Protein AF-A0A959LI16-F1 (afdb_monomer_lite)

Structure (mmCIF, N/CA/C/O backbone):
data_AF-A0A959LI16-F1
#
_entry.id   AF-A0A959LI16-F1
#
loop_
_atom_site.group_PDB
_atom_site.id
_atom_site.type_symbol
_atom_site.label_atom_id
_atom_site.label_alt_id
_atom_site.label_comp_id
_atom_site.label_asym_id
_atom_site.label_entity_id
_atom_site.label_seq_id
_atom_site.pdbx_PDB_ins_code
_atom_site.Cartn_x
_atom_site.Cartn_y
_atom_site.Cartn_z
_atom_site.occupancy
_atom_site.B_iso_or_equiv
_atom_site.auth_seq_id
_atom_site.auth_comp_id
_atom_site.auth_asym_id
_atom_site.auth_atom_id
_atom_site.pdbx_PDB_model_num
ATOM 1 N N . MET A 1 1 ? -19.131 -64.672 20.051 1.00 53.25 1 MET A N 1
ATOM 2 C CA . MET A 1 1 ? -19.787 -63.416 20.500 1.00 53.25 1 MET A CA 1
ATOM 3 C C . MET A 1 1 ? -18.942 -62.513 21.418 1.00 53.25 1 MET A C 1
ATOM 5 O O . MET A 1 1 ? -19.407 -61.427 21.737 1.00 53.25 1 MET A O 1
ATOM 9 N N . LYS A 1 2 ? -17.710 -62.881 21.825 1.00 48.09 2 LYS A N 1
ATOM 10 C CA . LYS A 1 2 ? -16.848 -62.007 22.655 1.00 48.09 2 LYS A CA 1
ATOM 11 C C . LYS A 1 2 ? -15.986 -61.019 21.839 1.00 48.09 2 LYS A C 1
ATOM 13 O O . LYS A 1 2 ? -15.762 -59.912 22.301 1.00 48.09 2 LYS A O 1
ATOM 18 N N . GLY A 1 3 ? -15.605 -61.363 20.602 1.00 49.06 3 GLY A N 1
ATOM 19 C CA . GLY A 1 3 ? -14.819 -60.479 19.719 1.00 49.06 3 GLY A CA 1
ATOM 20 C C . GLY A 1 3 ? -15.599 -59.299 19.117 1.00 49.06 3 GLY A C 1
ATOM 21 O O . GLY A 1 3 ? -15.061 -58.205 19.007 1.00 49.06 3 GLY A O 1
ATOM 22 N N . LEU A 1 4 ? -16.892 -59.479 18.815 1.00 47.00 4 LEU A N 1
ATOM 23 C CA . LEU A 1 4 ? -17.722 -58.427 18.203 1.00 47.00 4 LEU A CA 1
ATOM 24 C C . LEU A 1 4 ? -18.018 -57.266 19.171 1.00 47.00 4 LEU A C 1
ATOM 26 O O . LEU A 1 4 ? -18.123 -56.118 18.755 1.00 47.00 4 LEU A O 1
ATOM 30 N N . ARG A 1 5 ? -18.094 -57.553 20.479 1.00 55.00 5 ARG A N 1
ATOM 31 C CA . ARG A 1 5 ? -18.280 -56.531 21.522 1.00 55.00 5 ARG A CA 1
ATOM 32 C C . ARG A 1 5 ? -17.013 -55.718 21.785 1.00 55.00 5 ARG A C 1
ATOM 34 O O . ARG A 1 5 ? -17.126 -54.549 22.124 1.00 55.00 5 ARG A O 1
ATOM 41 N N . PHE A 1 6 ? -15.834 -56.311 21.591 1.00 58.00 6 PHE A N 1
ATOM 42 C CA . PHE A 1 6 ? -14.562 -55.602 21.738 1.00 58.00 6 PHE A CA 1
ATOM 43 C C . PHE A 1 6 ? -14.308 -54.658 20.555 1.00 58.00 6 PHE A C 1
ATOM 45 O O . PHE A 1 6 ? -13.882 -53.527 20.754 1.00 58.00 6 PHE A O 1
ATOM 52 N N . PHE A 1 7 ? -14.664 -55.084 19.338 1.00 56.00 7 PHE A N 1
ATOM 53 C CA . PHE A 1 7 ? -14.539 -54.248 18.142 1.00 56.00 7 PHE A CA 1
ATOM 54 C C . PHE A 1 7 ? -15.484 -53.038 18.171 1.00 56.00 7 PHE A C 1
ATOM 56 O O . PHE A 1 7 ? -15.044 -51.932 17.884 1.00 56.00 7 PHE A O 1
ATOM 63 N N . LEU A 1 8 ? -16.738 -53.220 18.612 1.00 54.75 8 LEU A N 1
ATOM 64 C CA . LEU A 1 8 ? -17.700 -52.118 18.769 1.00 54.75 8 LEU A CA 1
ATOM 65 C C . LEU A 1 8 ? -17.274 -51.096 19.835 1.00 54.75 8 LEU A C 1
ATOM 67 O O . LEU A 1 8 ? -17.493 -49.901 19.654 1.00 54.75 8 LEU A O 1
ATOM 71 N N . PHE A 1 9 ? -16.635 -51.543 20.922 1.00 58.12 9 PHE A N 1
ATOM 72 C CA . PHE A 1 9 ? -16.107 -50.642 21.951 1.00 58.12 9 PHE A CA 1
ATOM 73 C C . PHE A 1 9 ? -14.862 -49.882 21.478 1.00 58.12 9 PHE A C 1
ATOM 75 O O . PHE A 1 9 ? -14.724 -48.700 21.780 1.00 58.12 9 PHE A O 1
ATOM 82 N N . LEU A 1 10 ? -13.987 -50.523 20.695 1.00 53.38 10 LEU A N 1
ATOM 83 C CA . LEU A 1 10 ? -12.793 -49.877 20.145 1.00 53.38 10 LEU A CA 1
ATOM 84 C C . LEU A 1 10 ? -13.159 -48.829 19.079 1.00 53.38 10 LEU A C 1
ATOM 86 O O . LEU A 1 10 ? -12.572 -47.753 19.057 1.00 53.38 10 LEU A O 1
ATOM 90 N N . THR A 1 11 ? -14.174 -49.089 18.245 1.00 56.03 11 THR A N 1
ATOM 91 C CA . THR A 1 11 ? -14.668 -48.107 17.263 1.00 56.03 11 THR A CA 1
ATOM 92 C C . THR A 1 11 ? -15.385 -46.923 17.915 1.00 56.03 11 THR A C 1
ATOM 94 O O . THR A 1 11 ? -15.275 -45.807 17.417 1.00 56.03 11 THR A O 1
ATOM 97 N N . LEU A 1 12 ? -16.072 -47.128 19.048 1.00 49.91 12 LEU A N 1
ATOM 98 C CA . LEU A 1 12 ? -16.721 -46.040 19.793 1.00 49.91 12 LEU A CA 1
ATOM 99 C C . LEU A 1 12 ? -15.701 -45.168 20.555 1.00 49.91 12 LEU A C 1
ATOM 101 O O . LEU A 1 12 ? -15.903 -43.966 20.688 1.00 49.91 12 LEU A O 1
ATOM 105 N N . LEU A 1 13 ? -14.586 -45.756 21.013 1.00 45.47 13 LEU A N 1
ATOM 106 C CA . LEU A 1 13 ? -13.501 -45.035 21.692 1.00 45.47 13 LEU A CA 1
ATOM 107 C C . LEU A 1 13 ? -12.666 -44.182 20.718 1.00 45.47 13 LEU A C 1
ATOM 109 O O . LEU A 1 13 ? -12.216 -43.102 21.081 1.00 45.47 13 LEU A O 1
ATOM 113 N N . VAL A 1 14 ? -12.499 -44.633 19.469 1.00 48.31 14 VAL A N 1
ATOM 114 C CA . VAL A 1 14 ? -11.806 -43.868 18.412 1.00 48.31 14 VAL A CA 1
ATOM 115 C C . VAL A 1 14 ? -12.655 -42.689 17.911 1.00 48.31 14 VAL A C 1
ATOM 117 O O . VAL A 1 14 ? -12.101 -41.657 17.551 1.00 48.31 14 VAL A O 1
ATOM 120 N N . LEU A 1 15 ? -13.989 -42.783 17.971 1.00 43.59 15 LEU A N 1
ATOM 121 C CA . LEU A 1 15 ? -14.900 -41.667 17.666 1.00 43.59 15 LEU A CA 1
ATOM 122 C C . LEU A 1 15 ? -14.939 -40.579 18.756 1.00 43.59 15 LEU A C 1
ATOM 124 O O . LEU A 1 15 ? -15.300 -39.449 18.454 1.00 43.59 15 LEU A O 1
ATOM 128 N N . LEU A 1 16 ? -14.537 -40.889 19.995 1.00 41.06 16 LEU A N 1
ATOM 129 C CA . LEU A 1 16 ? -14.446 -39.917 21.097 1.00 41.06 16 LEU A CA 1
ATOM 130 C C . LEU A 1 16 ? -13.070 -39.238 21.215 1.00 41.06 16 LEU A C 1
ATOM 132 O O . LEU A 1 16 ? -12.928 -38.311 22.001 1.00 41.06 16 LEU A O 1
ATOM 136 N N . LEU A 1 17 ? -12.066 -39.681 20.448 1.00 34.69 17 LEU A N 1
ATOM 137 C CA . LEU A 1 17 ? -10.714 -39.097 20.440 1.00 34.69 17 LEU A CA 1
ATOM 138 C C . LEU A 1 17 ? -10.437 -38.204 19.224 1.00 34.69 17 LEU A C 1
ATOM 140 O O . LEU A 1 17 ? -9.348 -37.648 19.114 1.00 34.69 17 LEU A O 1
ATOM 144 N N . VAL A 1 18 ? -11.419 -38.016 18.339 1.00 36.22 18 VAL A N 1
ATOM 145 C CA . VAL A 1 18 ? -11.403 -36.911 17.376 1.00 36.22 18 VAL A CA 1
ATOM 146 C C . VAL A 1 18 ? -12.108 -35.725 18.028 1.00 36.22 18 VAL A C 1
ATOM 148 O O . VAL A 1 18 ? -13.184 -35.302 17.614 1.00 36.22 18 VAL A O 1
ATOM 151 N N . GLU A 1 19 ? -11.476 -35.159 19.056 1.00 35.38 19 GLU A N 1
ATOM 152 C CA . GLU A 1 19 ? -11.528 -33.708 19.201 1.00 35.38 19 GLU A CA 1
ATOM 153 C C . GLU A 1 19 ? -10.780 -33.176 17.980 1.00 35.38 19 GLU A C 1
ATOM 155 O O . GLU A 1 19 ? -9.559 -33.022 17.973 1.00 35.38 19 GLU A O 1
ATOM 160 N N . GLY A 1 20 ? -11.519 -33.001 16.880 1.00 30.52 20 GLY A N 1
ATOM 161 C CA . GLY A 1 20 ? -11.066 -32.121 15.823 1.00 30.52 20 GLY A CA 1
ATOM 162 C C . GLY A 1 20 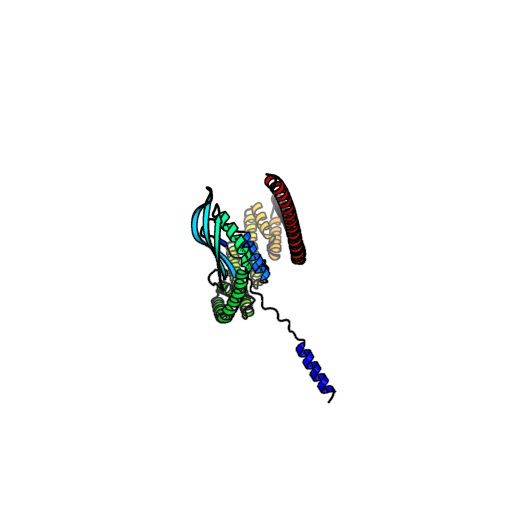? -10.691 -30.829 16.521 1.00 30.52 20 GLY A C 1
ATOM 163 O O . GLY A 1 20 ? -11.509 -30.285 17.261 1.00 30.52 20 GLY A O 1
ATOM 164 N N . SER A 1 21 ? -9.443 -30.399 16.355 1.00 26.27 21 SER A N 1
ATOM 165 C CA . SER A 1 21 ? -9.025 -29.059 16.722 1.00 26.27 21 SER A CA 1
ATOM 166 C C . SER A 1 21 ? -10.054 -28.115 16.117 1.00 26.27 21 SER A C 1
ATOM 168 O O . SER A 1 21 ? -10.040 -27.876 14.908 1.00 26.27 21 SER A O 1
ATOM 170 N N . SER A 1 22 ? -11.002 -27.649 16.932 1.00 28.38 22 SER A N 1
ATOM 171 C CA . SER A 1 22 ? -11.831 -26.518 16.584 1.00 28.38 22 SER A CA 1
ATOM 172 C C . SER A 1 22 ? -10.835 -25.385 16.484 1.00 28.38 22 SER A C 1
ATOM 174 O O . SER A 1 22 ? -10.380 -24.852 17.494 1.00 28.38 22 SER A O 1
ATOM 176 N N . GLN A 1 23 ? -10.391 -25.122 15.261 1.00 28.69 23 GLN A N 1
ATOM 177 C CA . GLN A 1 23 ? -9.730 -23.888 14.917 1.00 28.69 23 GLN A CA 1
ATOM 178 C C . GLN A 1 23 ? -10.662 -22.804 15.445 1.00 28.69 23 GLN A C 1
ATOM 180 O O . GLN A 1 23 ? -11.796 -22.695 14.973 1.00 28.69 23 GLN A O 1
ATOM 185 N N . GLU A 1 24 ? -10.252 -22.125 16.520 1.00 35.59 24 GLU A N 1
ATOM 186 C CA . GLU A 1 24 ? -11.042 -21.018 17.033 1.00 35.59 24 GLU A CA 1
ATOM 187 C C . GLU A 1 24 ? -11.276 -20.078 15.844 1.00 35.59 24 GLU A C 1
ATOM 189 O O . GLU A 1 24 ? -10.306 -19.729 15.157 1.00 35.59 24 GLU A O 1
ATOM 194 N N . PRO A 1 25 ? -12.539 -19.739 15.522 1.00 40.72 25 PRO A N 1
ATOM 195 C CA . PRO A 1 25 ? -12.820 -18.806 14.443 1.00 40.72 25 PRO A CA 1
ATOM 196 C C . PRO A 1 25 ? -12.016 -17.533 14.698 1.00 40.72 25 PRO A C 1
ATOM 198 O O . PRO A 1 25 ? -11.882 -17.112 15.851 1.00 40.72 25 PRO A O 1
ATOM 201 N N . GLY A 1 26 ? -11.444 -16.957 13.636 1.00 57.97 26 GLY A N 1
ATOM 202 C CA . GLY A 1 26 ? -10.524 -15.826 13.743 1.00 57.97 26 GLY A CA 1
ATOM 203 C C . GLY A 1 26 ? -11.073 -14.769 14.699 1.00 57.97 26 GLY A C 1
ATOM 204 O O . GLY A 1 26 ? -12.171 -14.264 14.523 1.00 57.97 26 GLY A O 1
ATOM 205 N N . GLN A 1 27 ? -10.373 -14.472 15.787 1.00 69.06 27 GLN A N 1
ATOM 206 C CA . GLN A 1 27 ? -10.960 -13.634 16.828 1.00 69.06 27 GLN A CA 1
ATOM 207 C C . GLN A 1 27 ? -11.247 -12.222 16.283 1.00 69.06 27 GLN A C 1
ATOM 209 O O . GLN A 1 27 ? -10.365 -11.596 15.700 1.00 69.06 27 GLN A O 1
ATOM 214 N N . ILE A 1 28 ? -12.457 -11.686 16.499 1.00 81.44 28 ILE A N 1
ATOM 215 C CA . ILE A 1 28 ? -12.769 -10.289 16.148 1.00 81.44 28 ILE A CA 1
ATOM 216 C C . ILE A 1 28 ? -11.848 -9.359 16.954 1.00 81.44 28 ILE A C 1
ATOM 218 O O . ILE A 1 28 ? -11.905 -9.309 18.195 1.00 81.44 28 ILE A O 1
ATOM 222 N N . ILE A 1 29 ? -11.005 -8.621 16.229 1.00 80.50 29 ILE A N 1
ATOM 223 C CA . ILE A 1 29 ? -10.025 -7.684 16.782 1.00 80.50 29 ILE A CA 1
ATOM 224 C C . ILE A 1 29 ? -10.663 -6.298 16.884 1.00 80.50 29 ILE A C 1
ATOM 226 O O . ILE A 1 29 ? -11.108 -5.728 15.888 1.00 80.50 29 ILE A O 1
ATOM 230 N N . ILE A 1 30 ? -10.660 -5.742 18.094 1.00 85.25 30 ILE A N 1
ATOM 231 C CA . ILE A 1 30 ? -11.128 -4.386 18.390 1.00 85.25 30 ILE A CA 1
ATOM 232 C C . ILE A 1 30 ? -9.935 -3.601 18.934 1.00 85.25 30 ILE A C 1
ATOM 234 O O . ILE A 1 30 ? -9.287 -4.041 19.882 1.00 85.25 30 ILE A O 1
ATOM 238 N N . GLY A 1 31 ? -9.630 -2.458 18.330 1.00 85.19 31 GLY A N 1
ATOM 239 C CA . GLY A 1 31 ? -8.522 -1.596 18.730 1.00 85.19 31 GLY A CA 1
ATOM 240 C C . GLY A 1 31 ? -8.931 -0.322 19.444 1.00 85.19 31 GLY A C 1
ATOM 241 O O . GLY A 1 31 ? -10.105 -0.053 19.687 1.00 85.19 31 GLY A O 1
ATOM 242 N N . GLN A 1 32 ? -7.928 0.500 19.744 1.00 85.06 32 GLN A N 1
ATOM 243 C CA . GLN A 1 32 ? -8.132 1.835 20.303 1.00 85.06 32 GLN A CA 1
ATOM 244 C C . GLN A 1 32 ? -8.421 2.832 19.192 1.00 85.06 32 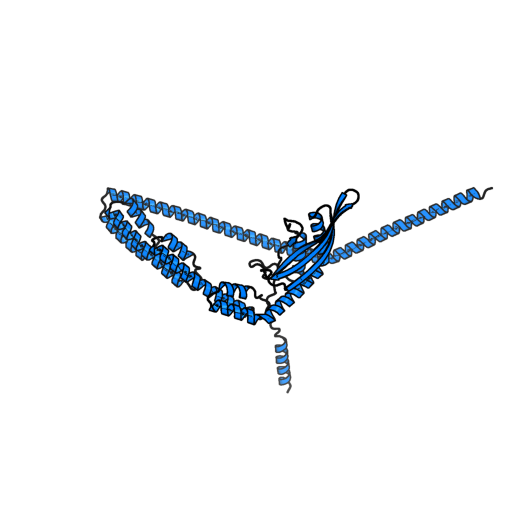GLN A C 1
ATOM 246 O O . GLN A 1 32 ? -7.604 3.009 18.291 1.00 85.06 32 GLN A O 1
ATOM 251 N N . GLY A 1 33 ? -9.565 3.496 19.289 1.00 81.88 33 GLY A N 1
ATOM 252 C CA . GLY A 1 33 ? -9.889 4.664 18.488 1.00 81.88 33 GLY A CA 1
ATOM 253 C C . GLY A 1 33 ? -9.419 5.965 19.145 1.00 81.88 33 GLY A C 1
ATOM 254 O O . GLY A 1 33 ? -8.735 5.951 20.177 1.00 81.88 33 GLY A O 1
ATOM 255 N N . PRO A 1 34 ? -9.779 7.108 18.546 1.00 82.69 34 PRO A N 1
ATOM 256 C CA . PRO A 1 34 ? -9.484 8.419 19.102 1.00 82.69 34 PRO A CA 1
ATOM 257 C C . PRO A 1 34 ? -10.207 8.662 20.437 1.00 82.69 34 PRO A C 1
ATOM 259 O O . PRO A 1 34 ? -11.291 8.131 20.703 1.00 82.69 34 PRO A O 1
ATOM 262 N N . VAL A 1 35 ? -9.585 9.507 21.263 1.00 85.38 35 VAL A N 1
ATOM 263 C CA . VAL A 1 35 ? -10.185 10.091 22.467 1.00 85.38 35 VAL A CA 1
ATOM 264 C C . VAL A 1 35 ? -10.502 11.549 22.160 1.00 85.38 35 VAL A C 1
ATOM 266 O O . VAL A 1 35 ? -9.601 12.334 21.863 1.00 85.38 35 VAL A O 1
ATOM 269 N N . THR A 1 36 ? -11.779 11.904 22.230 1.00 86.81 36 THR A N 1
ATOM 270 C CA . THR A 1 36 ? -12.288 13.247 21.954 1.00 86.81 36 THR A CA 1
ATOM 271 C C . THR A 1 36 ? -12.804 13.869 23.242 1.00 86.81 36 THR A C 1
ATOM 273 O O . THR A 1 36 ? -13.604 13.260 23.952 1.00 86.81 36 THR A O 1
ATOM 276 N N . VAL A 1 37 ? -12.373 15.093 23.536 1.00 87.44 37 VAL A N 1
ATOM 277 C CA . VAL A 1 37 ? -12.863 15.889 24.667 1.00 87.44 37 VAL A CA 1
ATOM 278 C C . VAL A 1 37 ? -13.586 17.114 24.124 1.00 87.44 37 VAL A C 1
ATOM 280 O O . VAL A 1 37 ? -12.984 17.905 23.413 1.00 87.44 37 VAL A O 1
ATOM 283 N N . THR A 1 38 ? -14.870 17.297 24.442 1.00 85.62 38 THR A N 1
ATOM 284 C CA . THR A 1 38 ? -15.683 18.358 23.806 1.00 85.62 38 THR A CA 1
ATOM 285 C C . THR A 1 38 ? -15.365 19.767 24.299 1.00 85.62 38 THR A C 1
ATOM 287 O O . THR A 1 38 ? -15.723 20.741 23.650 1.00 85.62 38 THR A O 1
ATOM 290 N N . PHE A 1 39 ? -14.732 19.883 25.464 1.00 80.38 39 PHE A N 1
ATOM 291 C CA . PHE A 1 39 ? -14.556 21.146 26.182 1.00 80.38 39 PHE A CA 1
ATOM 292 C C . PHE A 1 39 ? -13.125 21.674 26.207 1.00 80.38 39 PHE A C 1
ATOM 294 O O . PHE A 1 39 ? -12.816 22.629 26.935 1.00 80.38 39 PHE A O 1
ATOM 301 N N . LEU A 1 40 ? -12.257 21.033 25.427 1.00 80.06 40 LEU A N 1
ATOM 302 C CA . LEU A 1 40 ? -10.878 21.414 25.179 1.00 80.06 40 LEU A CA 1
ATOM 303 C C . LEU A 1 40 ? -10.643 21.350 23.673 1.00 80.06 40 LEU A C 1
ATOM 305 O O . LEU A 1 40 ? -10.850 20.304 23.068 1.00 80.06 40 LEU A O 1
ATOM 309 N N . GLU A 1 41 ? -10.242 22.481 23.091 1.00 67.06 41 GLU A N 1
ATOM 310 C CA . GLU A 1 41 ? -10.024 22.615 21.644 1.00 67.06 41 GLU A CA 1
ATOM 311 C C . GLU A 1 41 ? -8.900 21.687 21.161 1.00 67.06 41 GLU A C 1
ATOM 313 O O . GLU A 1 41 ? -9.051 21.004 20.150 1.00 67.06 41 GLU A O 1
ATOM 318 N N . ASP A 1 42 ? -7.833 21.565 21.953 1.00 64.75 42 ASP A N 1
ATOM 319 C CA . ASP A 1 42 ? -6.800 20.550 21.773 1.00 64.75 42 ASP A CA 1
ATOM 320 C C . ASP A 1 42 ? -7.146 19.336 22.632 1.00 64.75 42 ASP A C 1
ATOM 322 O O . ASP A 1 42 ? -6.912 19.358 23.841 1.00 64.75 42 ASP A O 1
ATOM 326 N N . SER A 1 43 ? -7.713 18.284 22.030 1.00 62.22 43 SER A N 1
ATOM 327 C CA . SER A 1 43 ? -7.996 17.017 22.722 1.00 62.22 43 SER A CA 1
ATOM 328 C C . SER A 1 43 ? -6.668 16.370 23.136 1.00 62.22 43 SER A C 1
ATOM 330 O O . SER A 1 43 ? -5.993 15.779 22.285 1.00 62.22 43 SER A O 1
ATOM 332 N N . PRO A 1 44 ? -6.232 16.491 24.406 1.00 64.56 44 PRO A N 1
ATOM 333 C CA . PRO A 1 44 ? -4.938 15.957 24.785 1.00 64.56 44 PRO A CA 1
ATOM 334 C C . PRO A 1 44 ? -5.020 14.432 24.722 1.00 64.56 44 PRO A C 1
ATOM 336 O O . PRO A 1 44 ? -6.018 13.852 25.157 1.00 64.56 44 PRO A O 1
ATOM 339 N N . ASP A 1 45 ? -3.973 13.756 24.235 1.00 58.84 45 ASP A N 1
ATOM 340 C CA . ASP A 1 45 ? -3.862 12.323 24.516 1.00 58.84 45 ASP A CA 1
ATOM 341 C C . ASP A 1 45 ? -3.854 12.172 26.042 1.00 58.84 45 ASP A C 1
ATOM 343 O O . ASP A 1 45 ? -3.122 12.872 26.751 1.00 58.84 45 ASP A O 1
ATOM 347 N N . ILE A 1 46 ? -4.709 11.294 26.561 1.00 74.38 46 ILE A N 1
ATOM 348 C CA . ILE A 1 46 ? -4.803 11.011 27.988 1.00 74.38 46 ILE A CA 1
ATOM 349 C C . ILE A 1 46 ? -4.215 9.611 28.187 1.00 74.38 46 ILE A C 1
ATOM 351 O O . ILE A 1 46 ? -4.966 8.628 28.160 1.00 74.38 46 ILE A O 1
ATOM 355 N N . PRO A 1 47 ? -2.892 9.483 28.454 1.00 80.38 47 PRO A N 1
ATOM 356 C CA . PRO A 1 47 ? -2.227 8.194 28.644 1.00 80.38 47 PRO A CA 1
ATOM 357 C C . PRO A 1 47 ? -2.934 7.281 29.646 1.00 80.38 47 PRO A C 1
ATOM 359 O O . PRO A 1 47 ? -2.897 6.059 29.515 1.00 80.38 47 PRO A O 1
ATOM 362 N N . ALA A 1 48 ? -3.605 7.862 30.644 1.00 81.62 48 ALA A N 1
ATOM 363 C CA . ALA A 1 48 ? -4.387 7.124 31.626 1.00 81.62 48 ALA A CA 1
ATOM 364 C C . ALA A 1 48 ? -5.606 6.409 31.009 1.00 81.62 48 ALA A C 1
ATOM 366 O O . ALA A 1 48 ? -5.833 5.244 31.333 1.00 81.62 48 ALA A O 1
ATOM 367 N N . ILE A 1 49 ? -6.344 7.056 30.098 1.00 82.69 49 ILE A N 1
ATOM 368 C CA . ILE A 1 49 ? -7.473 6.445 29.374 1.00 82.69 49 ILE A CA 1
ATOM 369 C C . ILE A 1 49 ? -6.955 5.402 28.389 1.00 82.69 49 ILE A C 1
ATOM 371 O O . ILE A 1 49 ? -7.475 4.289 28.346 1.00 82.69 49 ILE A O 1
ATOM 375 N N . ARG A 1 50 ? -5.865 5.705 27.677 1.00 82.25 50 ARG A N 1
ATOM 376 C CA . ARG A 1 50 ? -5.204 4.735 26.798 1.00 82.25 50 ARG A CA 1
ATOM 377 C C . ARG A 1 50 ? -4.794 3.477 27.564 1.00 82.25 50 ARG A C 1
ATOM 379 O O . ARG A 1 50 ? -5.116 2.367 27.157 1.00 82.25 50 ARG A O 1
ATOM 386 N N . THR A 1 51 ? -4.158 3.647 28.720 1.00 84.56 51 THR A N 1
ATOM 387 C CA . THR A 1 51 ? -3.738 2.541 29.593 1.00 84.56 51 THR A CA 1
ATOM 388 C C . THR A 1 51 ? -4.931 1.753 30.134 1.00 84.56 51 THR A C 1
ATOM 390 O O . THR A 1 51 ? -4.863 0.526 30.219 1.00 84.56 51 THR A O 1
ATOM 393 N N . LEU A 1 52 ? -6.021 2.431 30.503 1.00 85.69 52 LEU A N 1
ATOM 394 C CA . LEU A 1 52 ? -7.264 1.790 30.931 1.00 85.69 52 LEU A CA 1
ATOM 395 C C . LEU A 1 52 ? -7.833 0.896 29.826 1.00 85.69 52 LEU A C 1
ATOM 397 O O . LEU A 1 52 ? -8.077 -0.285 30.071 1.00 85.69 52 LEU A O 1
ATOM 401 N N . LEU A 1 53 ? -7.979 1.442 28.616 1.00 85.00 53 LEU A N 1
ATOM 402 C CA . LEU A 1 53 ? -8.463 0.705 27.453 1.00 85.00 53 LEU A CA 1
ATOM 403 C C . LEU A 1 53 ? -7.545 -0.475 27.134 1.00 85.00 53 LEU A C 1
ATOM 405 O O . LEU A 1 53 ? -8.032 -1.586 26.964 1.00 85.00 53 LEU A O 1
ATOM 409 N N . SER A 1 54 ? -6.221 -0.274 27.129 1.00 84.69 54 SER A N 1
ATOM 410 C CA . SER A 1 54 ? -5.241 -1.353 26.937 1.00 84.69 54 SER A CA 1
ATOM 411 C C . SER A 1 54 ? -5.464 -2.491 27.928 1.00 84.69 54 SER A C 1
ATOM 413 O O . SER A 1 54 ? -5.553 -3.641 27.521 1.00 84.69 54 SER A O 1
ATOM 415 N N . ARG A 1 55 ? -5.631 -2.185 29.220 1.00 83.62 55 ARG A N 1
ATOM 416 C CA . ARG A 1 55 ? -5.877 -3.207 30.249 1.00 83.62 55 ARG A CA 1
ATOM 417 C C . ARG A 1 55 ? -7.202 -3.943 30.034 1.00 83.62 55 ARG A C 1
ATOM 419 O O . ARG A 1 55 ? -7.215 -5.166 30.150 1.00 83.62 55 ARG A O 1
ATOM 426 N N . ALA A 1 56 ? -8.286 -3.229 29.727 1.00 84.50 56 ALA A N 1
ATOM 427 C CA . ALA A 1 56 ? -9.598 -3.834 29.476 1.00 84.50 56 ALA A CA 1
ATOM 428 C C . ALA A 1 56 ? -9.577 -4.750 28.235 1.00 84.50 56 ALA A C 1
ATOM 430 O O . ALA A 1 56 ? -10.088 -5.869 28.267 1.00 84.50 56 ALA A O 1
ATOM 431 N N . MET A 1 57 ? -8.909 -4.322 27.163 1.00 82.31 57 MET A N 1
ATOM 432 C CA . MET A 1 57 ? -8.735 -5.123 25.947 1.00 82.31 57 MET A CA 1
ATOM 433 C C . MET A 1 57 ? -7.843 -6.351 26.181 1.00 82.31 57 MET A C 1
ATOM 435 O O . MET A 1 57 ? -8.219 -7.456 25.804 1.00 82.31 57 MET A O 1
ATOM 439 N N . THR A 1 58 ? -6.712 -6.214 26.886 1.00 82.81 58 THR A N 1
ATOM 440 C CA . THR A 1 58 ? -5.854 -7.366 27.222 1.00 82.81 58 THR A CA 1
ATOM 441 C C . THR A 1 58 ? -6.605 -8.405 28.057 1.00 82.81 58 THR A C 1
ATOM 443 O O . THR A 1 58 ? -6.484 -9.601 27.811 1.00 82.81 58 THR A O 1
ATOM 446 N N . ARG A 1 59 ? -7.439 -7.974 29.013 1.00 82.81 59 ARG A N 1
ATOM 447 C CA . ARG A 1 59 ? -8.261 -8.885 29.835 1.00 82.81 59 ARG A CA 1
ATOM 448 C C . ARG A 1 59 ? -9.383 -9.571 29.065 1.00 82.81 59 ARG A C 1
ATOM 450 O O . ARG A 1 59 ? -9.824 -10.642 29.465 1.00 82.81 59 ARG A O 1
ATOM 457 N N . THR A 1 60 ? -9.838 -8.973 27.970 1.00 81.38 60 THR A N 1
ATOM 458 C CA . THR A 1 60 ? -10.805 -9.586 27.050 1.00 81.38 60 THR A CA 1
ATOM 459 C C . THR A 1 60 ? -10.119 -10.391 25.942 1.00 81.38 60 THR A C 1
ATOM 461 O O . THR A 1 60 ? -10.776 -10.816 24.991 1.00 81.38 60 THR A O 1
ATOM 464 N N . GLY A 1 61 ? -8.813 -10.648 26.072 1.00 69.06 61 GLY A N 1
ATOM 465 C CA . GLY A 1 61 ? -8.053 -11.505 25.167 1.00 69.06 61 GLY A CA 1
ATOM 466 C C . GLY A 1 61 ? -7.661 -10.833 23.854 1.00 69.06 61 GLY A C 1
ATOM 467 O O . GLY A 1 61 ? -7.422 -11.533 22.882 1.00 69.06 61 GLY A O 1
ATOM 468 N N . VAL A 1 62 ? -7.628 -9.498 23.785 1.00 67.12 62 VAL A N 1
ATOM 469 C CA . VAL A 1 62 ? -7.089 -8.768 22.628 1.00 67.12 62 VAL A CA 1
ATOM 470 C C . VAL A 1 62 ? -5.608 -8.468 22.865 1.00 67.12 62 VAL A C 1
ATOM 472 O O . VAL A 1 62 ? -5.259 -7.711 23.777 1.00 67.12 62 VAL A O 1
ATOM 475 N N . ALA A 1 63 ? -4.740 -9.009 22.011 1.00 51.75 63 ALA A N 1
ATOM 476 C CA . ALA A 1 63 ? -3.382 -8.510 21.824 1.00 51.75 63 ALA A CA 1
ATOM 477 C C . ALA A 1 63 ? -3.372 -7.538 20.635 1.00 51.75 63 ALA A C 1
ATOM 479 O O . ALA A 1 63 ? -4.059 -7.751 19.639 1.00 51.75 63 ALA A O 1
ATOM 480 N N . TYR A 1 64 ? -2.635 -6.438 20.770 1.00 53.03 64 TYR A N 1
ATOM 481 C CA . TYR A 1 64 ? -2.498 -5.414 19.737 1.00 53.03 64 TYR A CA 1
ATOM 482 C C . TYR A 1 64 ? -1.999 -6.059 18.433 1.00 53.03 64 TYR A C 1
ATOM 484 O O . TYR A 1 64 ? -0.901 -6.611 18.412 1.00 53.03 64 TYR A O 1
ATOM 492 N N . ALA A 1 65 ? -2.804 -6.028 17.368 1.00 47.31 65 ALA A N 1
ATOM 493 C CA . ALA A 1 65 ? -2.394 -6.550 16.070 1.00 47.31 65 ALA A CA 1
ATOM 494 C C . ALA A 1 65 ? -1.587 -5.482 15.333 1.00 47.31 65 ALA A C 1
ATOM 496 O O . ALA A 1 65 ? -2.122 -4.509 14.797 1.00 47.31 65 ALA A O 1
ATOM 497 N N . ASP A 1 66 ? -0.277 -5.675 15.375 1.00 41.72 66 ASP A N 1
ATOM 498 C CA . ASP A 1 66 ? 0.702 -4.958 14.582 1.00 41.72 66 ASP A CA 1
ATOM 499 C C . ASP A 1 66 ? 0.431 -5.219 13.079 1.00 41.72 66 ASP A C 1
ATOM 501 O O . ASP A 1 66 ? 0.032 -6.323 12.700 1.00 41.72 66 ASP A O 1
ATOM 505 N N . HIS A 1 67 ? 0.682 -4.218 12.233 1.00 38.28 67 HIS A N 1
ATOM 506 C CA . HIS A 1 67 ? 0.741 -4.240 10.754 1.00 38.28 67 HIS A CA 1
ATOM 507 C C . HIS A 1 67 ? -0.486 -3.860 9.885 1.00 38.28 67 HIS A C 1
ATOM 509 O O . HIS A 1 67 ? -0.248 -3.347 8.795 1.00 38.28 67 HIS A O 1
ATOM 515 N N . SER A 1 68 ? -1.764 -4.009 10.278 1.00 51.12 68 SER A N 1
ATOM 516 C CA . SER A 1 68 ? -2.905 -3.663 9.367 1.00 51.12 68 SER A CA 1
ATOM 517 C C . SER A 1 68 ? -3.978 -2.714 9.917 1.00 51.12 68 SER A C 1
ATOM 519 O O . SER A 1 68 ? -4.822 -2.227 9.159 1.00 51.12 68 SER A O 1
ATOM 521 N N . GLY A 1 69 ? -3.897 -2.349 11.196 1.00 63.66 69 GLY A N 1
ATOM 522 C CA . GLY A 1 69 ? -4.896 -1.505 11.847 1.00 63.66 69 GLY A CA 1
ATOM 523 C C . GLY A 1 69 ? -6.217 -2.265 12.074 1.00 63.66 69 GLY A C 1
ATOM 524 O O . GLY A 1 69 ? -6.769 -2.852 11.145 1.00 63.66 69 GLY A O 1
ATOM 525 N N . PRO A 1 70 ? -6.756 -2.280 13.300 1.00 75.69 70 PRO A N 1
ATOM 526 C CA . PRO A 1 70 ? -7.972 -3.029 13.603 1.00 75.69 70 PRO A CA 1
ATOM 527 C C . PRO A 1 70 ? -9.195 -2.486 12.841 1.00 75.69 70 PRO A C 1
ATOM 529 O O . PRO A 1 70 ? -9.349 -1.276 12.679 1.00 75.69 70 PRO A O 1
ATOM 532 N N . GLN A 1 71 ? -10.073 -3.391 12.384 1.00 79.69 71 GLN A N 1
ATOM 533 C CA . GLN A 1 71 ? -11.299 -3.055 11.636 1.00 79.69 71 GLN A CA 1
ATOM 534 C C . GLN A 1 71 ? -12.343 -2.331 12.496 1.00 79.69 71 GLN A C 1
ATOM 536 O O . GLN A 1 71 ? -13.133 -1.546 11.975 1.00 79.69 71 GLN A O 1
ATOM 541 N N . PHE A 1 72 ? -12.329 -2.587 13.805 1.00 88.12 72 PHE A N 1
ATOM 542 C CA . PHE A 1 72 ? -13.234 -1.986 14.777 1.00 88.12 72 PHE A CA 1
ATOM 543 C C . PHE A 1 72 ? -12.440 -1.225 15.827 1.00 88.12 72 PHE A C 1
ATOM 545 O O . PHE A 1 72 ? -11.386 -1.684 16.272 1.00 88.12 72 PHE A O 1
ATOM 552 N N . LEU A 1 73 ? -12.954 -0.075 16.247 1.00 89.12 73 LEU A N 1
ATOM 553 C CA . LEU A 1 73 ? -12.268 0.847 17.141 1.00 89.12 73 LEU A CA 1
ATOM 554 C C . LEU A 1 73 ? -13.172 1.265 18.299 1.00 89.12 73 LEU A C 1
ATOM 556 O O . LEU A 1 73 ? -14.327 1.647 18.099 1.00 89.12 73 LEU A O 1
ATOM 560 N N . VAL A 1 74 ? -12.617 1.253 19.512 1.00 90.88 74 VAL A N 1
ATOM 561 C CA . VAL A 1 74 ? -13.224 1.893 20.683 1.00 90.88 74 VAL A CA 1
ATOM 562 C C . VAL A 1 74 ? -12.998 3.398 20.583 1.00 90.88 74 VAL A C 1
ATOM 564 O O . VAL A 1 74 ? -11.905 3.889 20.866 1.00 90.88 74 VAL A O 1
ATOM 567 N N . HIS A 1 75 ? -14.033 4.131 20.202 1.00 90.31 75 HIS A N 1
ATOM 568 C CA . HIS A 1 75 ? -14.063 5.586 20.254 1.00 90.31 75 HIS A CA 1
ATOM 569 C C . HIS A 1 75 ? -14.421 6.033 21.668 1.00 90.31 75 HIS A C 1
ATOM 571 O O . HIS A 1 75 ? -15.349 5.494 22.273 1.00 90.31 75 HIS A O 1
ATOM 577 N N . THR A 1 76 ? -13.679 7.005 22.199 1.00 90.31 76 THR A N 1
ATOM 578 C CA . THR A 1 76 ? -13.948 7.577 23.524 1.00 90.31 76 THR A CA 1
ATOM 579 C C . THR A 1 76 ? -14.346 9.036 23.381 1.00 90.31 76 THR A C 1
ATOM 581 O O . THR A 1 76 ? -13.594 9.824 22.816 1.00 90.31 76 THR A O 1
ATOM 584 N N . LEU A 1 77 ? -15.493 9.406 23.938 1.00 90.56 77 LEU A N 1
ATOM 585 C CA . LEU A 1 77 ? -15.992 10.774 23.978 1.00 90.56 77 LEU A CA 1
ATOM 586 C C . LEU A 1 77 ? -16.150 11.219 25.430 1.00 90.56 77 LEU A C 1
ATOM 588 O O . LEU A 1 77 ? -16.885 10.600 26.194 1.00 90.56 77 LEU A O 1
ATOM 592 N N . ILE A 1 78 ? -15.484 12.304 25.807 1.00 90.38 78 ILE A N 1
ATOM 593 C CA . ILE A 1 78 ? -15.625 12.940 27.115 1.00 90.38 78 ILE A CA 1
ATOM 594 C C . ILE A 1 78 ? -16.355 14.257 26.907 1.00 90.38 78 ILE A C 1
ATOM 596 O O . ILE A 1 78 ? -15.800 15.202 26.343 1.00 90.38 78 ILE A O 1
ATOM 600 N N . SER A 1 79 ? -17.597 14.307 27.367 1.00 89.56 79 SER A N 1
ATOM 601 C CA . SER A 1 79 ? -18.447 15.484 27.260 1.00 89.56 79 SER A CA 1
ATOM 602 C C . SER A 1 79 ? -18.779 16.046 28.632 1.00 89.56 79 SER A C 1
ATOM 604 O O . SER A 1 79 ? -19.000 15.304 29.590 1.00 89.56 79 SER A O 1
ATOM 606 N N . GLU A 1 80 ? -18.856 17.364 28.724 1.00 84.50 80 GLU A N 1
ATOM 607 C CA . GLU A 1 80 ? -19.386 18.039 29.902 1.00 84.50 80 GLU A CA 1
ATOM 608 C C . GLU A 1 80 ? -20.915 18.050 29.881 1.00 84.50 80 GLU A C 1
ATOM 610 O O . GLU A 1 80 ? -21.541 18.377 28.877 1.00 84.50 80 GLU A O 1
ATOM 615 N N . VAL A 1 81 ? -21.513 17.668 31.004 1.00 81.88 81 VAL A N 1
ATOM 616 C CA . VAL A 1 81 ? -22.948 17.831 31.269 1.00 81.88 81 VAL A CA 1
ATOM 617 C C . VAL A 1 81 ? -23.169 19.108 32.076 1.00 81.88 81 VAL A C 1
ATOM 619 O O . VAL A 1 81 ? -24.145 19.825 31.871 1.00 81.88 81 VAL A O 1
ATOM 622 N N . TYR A 1 82 ? -22.233 19.412 32.978 1.00 83.56 82 TYR A N 1
ATOM 623 C CA . TYR A 1 82 ? -22.247 20.605 33.810 1.00 83.56 82 TYR A CA 1
ATOM 624 C C . TYR A 1 82 ? -20.818 21.058 34.119 1.00 83.56 82 TYR A C 1
ATOM 626 O O . TYR A 1 82 ? -19.997 20.239 34.530 1.00 83.56 82 TYR A O 1
ATOM 634 N N . LEU A 1 83 ? -20.540 22.355 33.976 1.00 84.12 83 LEU A N 1
ATOM 635 C CA . LEU A 1 83 ? -19.331 23.012 34.474 1.00 84.12 83 LEU A CA 1
ATOM 636 C C . LEU A 1 83 ? -19.726 24.251 35.276 1.00 84.12 83 LEU A C 1
ATOM 638 O O . LEU A 1 83 ? -20.524 25.065 34.809 1.00 84.12 83 LEU A O 1
ATOM 642 N N . LYS A 1 84 ? -19.146 24.411 36.466 1.00 87.81 84 LYS A N 1
ATOM 643 C CA . LYS A 1 84 ? -19.356 25.591 37.305 1.00 87.81 84 LYS A CA 1
ATOM 644 C C . LYS A 1 84 ? -18.074 26.017 37.995 1.00 87.81 84 LYS A C 1
ATOM 646 O O . LYS A 1 84 ? -17.457 25.214 38.694 1.00 87.81 84 LYS A O 1
ATOM 651 N N . ASP A 1 85 ? -17.760 27.300 37.890 1.00 86.38 85 ASP A N 1
ATOM 652 C CA . ASP A 1 85 ? -16.731 27.918 38.715 1.00 86.38 85 ASP A CA 1
ATOM 653 C C . ASP A 1 85 ? -17.220 28.014 40.167 1.00 86.38 85 ASP A C 1
ATOM 655 O O . ASP A 1 85 ? -18.330 28.475 40.461 1.00 86.38 85 ASP A O 1
ATOM 659 N N . ILE A 1 86 ? -16.393 27.531 41.083 1.00 87.88 86 ILE A N 1
ATOM 660 C CA . ILE A 1 86 ? -16.627 27.523 42.521 1.00 87.88 86 ILE A CA 1
ATOM 661 C C . ILE A 1 86 ? -15.384 28.040 43.245 1.00 87.88 86 ILE A C 1
ATOM 663 O O . ILE A 1 86 ? -14.269 27.951 42.740 1.00 87.88 86 ILE A O 1
ATOM 667 N N . ASP A 1 87 ? -15.575 28.564 44.450 1.00 87.62 87 ASP A N 1
ATOM 668 C CA . ASP A 1 87 ? -14.482 28.896 45.360 1.00 87.62 87 ASP A CA 1
ATOM 669 C C . ASP A 1 87 ? -14.442 27.850 46.475 1.00 87.62 87 ASP A C 1
ATOM 671 O O . ASP A 1 87 ? -15.463 27.575 47.114 1.00 87.62 87 ASP A O 1
ATOM 675 N N . ILE A 1 88 ? -13.277 27.237 46.683 1.00 81.81 88 ILE A N 1
ATOM 676 C CA . ILE A 1 88 ? -13.031 26.350 47.818 1.00 81.81 88 ILE A CA 1
ATOM 677 C C . ILE A 1 88 ? -11.882 26.949 48.623 1.00 81.81 88 ILE A C 1
ATOM 679 O O . ILE A 1 88 ? -10.731 26.905 48.199 1.00 81.81 88 ILE A O 1
ATOM 683 N N . ASN A 1 89 ? -12.188 27.480 49.808 1.00 85.81 89 ASN A N 1
ATOM 684 C CA . ASN A 1 89 ? -11.209 28.065 50.731 1.00 85.81 89 ASN A CA 1
ATOM 685 C C . ASN A 1 89 ? -10.343 29.179 50.102 1.00 85.81 89 ASN A C 1
ATOM 687 O O . ASN A 1 89 ? -9.149 29.268 50.392 1.00 85.81 89 ASN A O 1
ATOM 691 N N . GLY A 1 90 ? -10.927 30.024 49.248 1.00 82.38 90 GLY A N 1
ATOM 692 C CA . GLY A 1 90 ? -10.220 31.110 48.565 1.00 82.38 90 GLY A CA 1
ATOM 693 C C . GLY A 1 90 ? -9.425 30.671 47.333 1.00 82.38 90 GLY A C 1
ATOM 694 O O . GLY A 1 90 ? -8.626 31.455 46.819 1.00 82.38 90 GLY A O 1
ATOM 695 N N . GLN A 1 91 ? -9.595 29.424 46.877 1.00 82.12 91 GLN A N 1
ATOM 696 C CA . GLN A 1 91 ? -9.015 28.926 45.632 1.00 82.12 91 GLN A CA 1
ATOM 697 C C . GLN A 1 91 ? -10.102 28.763 44.557 1.00 82.12 91 GLN A C 1
ATOM 699 O O . GLN A 1 91 ? -11.094 28.065 44.806 1.00 82.12 91 GLN A O 1
ATOM 704 N N . PRO A 1 92 ? -9.919 29.346 43.355 1.00 85.50 92 PRO A N 1
ATOM 705 C CA . PRO A 1 92 ? -10.833 29.145 42.240 1.00 85.50 92 PRO A CA 1
ATOM 706 C C . PRO A 1 92 ? -10.712 27.710 41.720 1.00 85.50 92 PRO A C 1
ATOM 708 O O . PRO A 1 92 ? -9.629 27.233 41.380 1.00 85.50 92 PRO A O 1
ATOM 711 N N . MET A 1 93 ? -11.842 27.022 41.664 1.00 87.69 93 MET A N 1
ATOM 712 C CA . MET A 1 93 ? -11.970 25.623 41.277 1.00 87.69 93 MET A CA 1
ATOM 713 C C . MET A 1 93 ? -13.111 25.484 40.269 1.00 87.69 93 MET A C 1
ATOM 715 O O . MET A 1 93 ? -14.054 26.267 40.260 1.00 87.69 93 MET A O 1
ATOM 719 N N . ILE A 1 94 ? -13.061 24.447 39.445 1.00 87.19 94 ILE A N 1
ATOM 720 C CA . ILE A 1 94 ? -14.124 24.092 38.507 1.00 87.19 94 ILE A CA 1
ATOM 721 C C . ILE A 1 94 ? -14.767 22.810 39.022 1.00 87.19 94 ILE A C 1
ATOM 723 O O . ILE A 1 94 ? -14.084 21.795 39.146 1.00 87.19 94 ILE A O 1
ATOM 727 N N . ALA A 1 95 ? -16.062 22.839 39.324 1.00 87.69 95 ALA A N 1
ATOM 728 C CA . ALA A 1 95 ? -16.865 21.642 39.556 1.00 87.69 95 ALA A CA 1
ATOM 729 C C . ALA A 1 95 ? -17.455 21.156 38.231 1.00 87.69 95 ALA A C 1
ATOM 731 O O . ALA A 1 95 ? -18.076 21.937 37.508 1.00 87.69 95 ALA A O 1
ATOM 732 N N . ALA A 1 96 ? -17.279 19.871 37.930 1.00 88.00 96 ALA A N 1
ATOM 733 C CA . ALA A 1 96 ? -17.694 19.271 36.674 1.00 88.00 96 ALA A CA 1
ATOM 734 C C . ALA A 1 96 ? -18.507 17.989 36.876 1.00 88.00 96 ALA A C 1
ATOM 736 O O . ALA A 1 96 ? -18.113 17.093 37.626 1.00 88.00 96 ALA A O 1
ATOM 737 N N . GLU A 1 97 ? -19.607 17.877 36.136 1.00 90.88 97 GLU A N 1
ATOM 738 C CA . GLU A 1 97 ? -20.260 16.604 35.842 1.00 90.88 97 GLU A CA 1
ATOM 739 C C . GLU A 1 97 ? -19.939 16.250 34.392 1.00 90.88 97 GLU A C 1
ATOM 741 O O . GLU A 1 97 ? -20.380 16.917 33.455 1.00 90.88 97 GLU A O 1
ATOM 746 N N . LEU A 1 98 ? -19.106 15.231 34.219 1.00 90.50 98 LEU A N 1
ATOM 747 C CA . LEU A 1 98 ? -18.646 14.741 32.930 1.00 90.50 98 LEU A CA 1
ATOM 748 C C . LEU A 1 98 ? -19.352 13.426 32.608 1.00 90.50 98 LEU A C 1
ATOM 750 O O . LEU A 1 98 ? -19.648 12.627 33.494 1.00 90.50 98 LEU A O 1
ATOM 754 N N . THR A 1 99 ? -19.568 13.165 31.326 1.00 92.25 99 THR A N 1
ATOM 755 C CA . THR A 1 99 ? -19.951 11.846 30.826 1.00 92.25 99 THR A CA 1
ATOM 756 C C . THR A 1 99 ? -18.844 11.332 29.929 1.00 92.25 99 THR A C 1
ATOM 758 O O . THR A 1 99 ? -18.475 11.981 28.951 1.00 92.25 99 THR A O 1
ATOM 761 N N . VAL A 1 100 ? -18.308 10.162 30.267 1.00 91.94 100 VAL A N 1
ATOM 762 C CA . VAL A 1 100 ? -17.310 9.474 29.452 1.00 91.94 100 VAL A CA 1
ATOM 763 C C . VAL A 1 100 ? -18.011 8.335 28.733 1.00 91.94 100 VAL A C 1
ATOM 765 O O . VAL A 1 100 ? -18.415 7.356 29.356 1.00 91.94 100 VAL A O 1
ATOM 768 N N . SER A 1 101 ? -18.169 8.478 27.426 1.00 93.12 101 SER A N 1
ATOM 769 C CA . SER A 1 101 ? -18.815 7.496 26.566 1.00 93.12 101 SER A CA 1
ATOM 770 C C . SER A 1 101 ? -17.775 6.711 25.782 1.00 93.12 101 SER A C 1
ATOM 772 O O . SER A 1 101 ? -16.901 7.294 25.145 1.00 93.12 101 SER A O 1
ATOM 774 N N . PHE A 1 102 ? -17.887 5.391 25.808 1.00 93.31 102 PHE A N 1
ATOM 775 C CA . PHE A 1 102 ? -17.131 4.485 24.956 1.00 93.31 102 PHE A CA 1
ATOM 776 C C . PHE A 1 102 ? -18.090 3.880 23.941 1.00 93.31 102 PHE A C 1
ATOM 778 O O . PHE A 1 102 ? -19.148 3.391 24.326 1.00 93.31 102 PHE A O 1
ATOM 785 N N . SER A 1 103 ? -17.728 3.886 22.664 1.00 94.75 103 SER A N 1
ATOM 786 C CA . SER A 1 103 ? -18.507 3.235 21.608 1.00 94.75 103 SER A CA 1
ATOM 787 C C . SER A 1 103 ? -17.602 2.425 20.698 1.00 94.75 103 SER A C 1
ATOM 789 O O . SER A 1 103 ? -16.561 2.921 20.269 1.00 94.75 103 SER A O 1
ATOM 791 N N . ILE A 1 104 ? -18.004 1.199 20.383 1.00 94.06 104 ILE A N 1
ATOM 792 C CA . ILE A 1 104 ? -17.278 0.339 19.446 1.00 94.06 104 ILE A CA 1
ATOM 793 C C . ILE A 1 104 ? -17.890 0.529 18.074 1.00 94.06 104 ILE A C 1
ATOM 795 O O . ILE A 1 104 ? -19.072 0.253 17.879 1.00 94.06 104 ILE A O 1
ATOM 799 N N . GLN A 1 105 ? -17.081 1.015 17.143 1.00 92.06 105 GLN A N 1
ATOM 800 C CA . GLN A 1 105 ? -17.518 1.349 15.796 1.00 92.06 105 GLN A CA 1
ATOM 801 C C . GLN A 1 105 ? -16.640 0.658 14.760 1.00 92.06 105 GLN A C 1
ATOM 803 O O . GLN A 1 105 ? -15.517 0.253 15.074 1.00 92.06 105 GLN A O 1
ATOM 808 N N . ASP A 1 106 ? -17.130 0.527 13.531 1.00 88.38 106 ASP A N 1
ATOM 809 C CA . ASP A 1 106 ? -16.268 0.183 12.403 1.00 88.38 106 ASP A CA 1
ATOM 810 C C . ASP A 1 106 ? -15.249 1.307 12.134 1.00 88.38 106 ASP A C 1
ATOM 812 O O . ASP A 1 106 ? -15.353 2.421 12.651 1.00 88.38 106 ASP A O 1
ATOM 816 N N . ARG A 1 107 ? -14.234 1.027 11.314 1.00 82.25 107 ARG A N 1
ATOM 817 C CA . ARG A 1 107 ? -13.150 1.979 11.031 1.00 82.25 107 ARG A CA 1
ATOM 818 C C . ARG A 1 107 ? -13.632 3.318 10.452 1.00 82.25 107 ARG A C 1
ATOM 820 O O . ARG A 1 107 ? -12.905 4.302 10.571 1.00 82.25 107 ARG A O 1
ATOM 827 N N . LYS A 1 108 ? -14.811 3.370 9.823 1.00 81.44 108 LYS A N 1
ATOM 828 C CA . LYS A 1 108 ? -15.392 4.615 9.301 1.00 81.44 108 LYS A CA 1
ATOM 829 C C . LYS A 1 108 ? -16.288 5.356 10.295 1.00 81.44 108 LYS A C 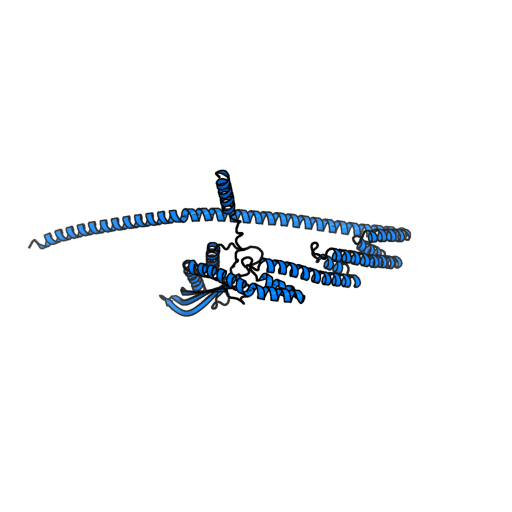1
ATOM 831 O O . LYS A 1 108 ? -16.563 6.531 10.071 1.00 81.44 108 LYS A O 1
ATOM 836 N N . GLY A 1 109 ? -16.740 4.696 11.359 1.00 83.56 109 GLY A N 1
ATOM 837 C CA . GLY A 1 109 ? -17.735 5.246 12.277 1.00 83.56 109 GLY A CA 1
ATOM 838 C C . GLY A 1 109 ? -19.162 5.263 11.714 1.00 83.56 109 GLY A C 1
ATOM 839 O O . GLY A 1 109 ? -20.004 6.002 12.216 1.00 83.56 109 GLY A O 1
ATOM 840 N N . GLU A 1 110 ? -19.442 4.478 10.669 1.00 85.81 110 GLU A N 1
ATOM 841 C CA . GLU A 1 110 ? -20.777 4.354 10.063 1.00 85.81 110 GLU A CA 1
ATOM 842 C C . GLU A 1 110 ? -21.658 3.380 10.863 1.00 85.81 110 GLU A C 1
ATOM 844 O O . GLU A 1 110 ? -22.870 3.572 10.963 1.00 85.81 110 GLU A O 1
ATOM 849 N N . LEU A 1 111 ? -21.052 2.353 11.469 1.00 89.75 111 LEU A N 1
ATOM 850 C CA . LEU A 1 111 ? -21.741 1.341 12.268 1.00 89.75 111 LEU A CA 1
ATOM 851 C C . LEU A 1 111 ? -21.246 1.366 13.713 1.00 89.75 111 LEU A C 1
ATOM 853 O O . LEU A 1 111 ? -20.044 1.360 13.964 1.00 89.75 111 LEU A O 1
ATOM 857 N N . THR A 1 112 ? -22.177 1.340 14.669 1.00 94.38 112 THR A N 1
ATOM 858 C CA . THR A 1 112 ? -21.885 1.227 16.107 1.00 94.38 112 THR A CA 1
ATOM 859 C C . THR A 1 112 ? -22.418 -0.098 16.638 1.00 94.38 112 THR A C 1
ATOM 861 O O . THR A 1 112 ? -23.611 -0.369 16.547 1.00 94.38 112 THR A O 1
ATOM 864 N N . PHE A 1 113 ? -21.541 -0.902 17.234 1.00 94.38 113 PHE A N 1
ATOM 865 C CA . PHE A 1 113 ? -21.846 -2.253 17.722 1.00 94.38 113 PHE A CA 1
ATOM 866 C C . PHE A 1 113 ? -22.061 -2.326 19.236 1.00 94.38 113 PHE A C 1
ATOM 868 O O . PHE A 1 113 ? -22.337 -3.392 19.781 1.00 94.38 113 PHE A O 1
ATOM 875 N N . GLY A 1 114 ? -21.933 -1.199 19.925 1.00 95.88 114 GLY A N 1
ATOM 876 C CA . GLY A 1 114 ? -22.216 -1.076 21.345 1.00 95.88 114 GLY A CA 1
ATOM 877 C C . GLY A 1 114 ? -21.698 0.245 21.886 1.00 95.88 114 GLY A C 1
ATOM 878 O O . GLY A 1 114 ? -20.753 0.827 21.340 1.00 95.88 114 GLY A O 1
ATOM 879 N N . SER A 1 115 ? -22.298 0.704 22.979 1.00 95.94 115 SER A N 1
ATOM 880 C CA . SER A 1 115 ? -21.821 1.869 23.709 1.00 95.94 115 SER A CA 1
ATOM 881 C C . SER A 1 115 ? -22.094 1.761 25.206 1.00 95.94 115 SER A C 1
ATOM 883 O O . SER A 1 115 ? -23.029 1.097 25.643 1.00 95.94 115 SER A O 1
ATOM 885 N N . VAL A 1 116 ? -21.258 2.424 26.003 1.00 95.44 116 VAL A N 1
ATOM 886 C CA . VAL A 1 116 ? -21.472 2.607 27.440 1.00 95.44 116 VAL A CA 1
ATOM 887 C C . VAL A 1 116 ? -21.074 4.022 27.830 1.00 95.44 116 VAL A C 1
ATOM 889 O O . VAL A 1 116 ? -20.023 4.510 27.420 1.00 95.44 116 VAL A O 1
ATOM 892 N N . SER A 1 117 ? -21.904 4.675 28.638 1.00 94.12 117 SER A N 1
ATOM 893 C CA . SER A 1 117 ? -21.649 6.020 29.152 1.00 94.12 117 SER A CA 1
ATOM 894 C C . SER A 1 117 ? -21.506 5.971 30.665 1.00 94.12 117 SER A C 1
ATOM 896 O O . SER A 1 117 ? -22.401 5.514 31.374 1.00 94.12 117 SER A O 1
ATOM 898 N N . ILE A 1 118 ? -20.367 6.441 31.162 1.00 92.06 118 ILE A N 1
ATOM 899 C CA . ILE A 1 118 ? -20.024 6.442 32.580 1.00 92.06 118 ILE A CA 1
ATOM 900 C C . ILE A 1 118 ? -20.026 7.896 33.065 1.00 92.06 118 ILE A C 1
ATOM 902 O O . ILE A 1 118 ? -19.170 8.678 32.636 1.00 92.06 118 ILE A O 1
ATOM 906 N N . PRO A 1 119 ? -20.969 8.284 33.941 1.00 90.81 119 PRO A N 1
ATOM 907 C CA . PRO A 1 119 ? -20.956 9.605 34.547 1.00 90.81 119 PRO A CA 1
ATOM 908 C C . PRO A 1 119 ? -19.822 9.699 35.574 1.00 90.81 119 PRO A C 1
ATOM 910 O O . PRO A 1 119 ? -19.592 8.776 36.360 1.00 90.81 119 PRO A O 1
ATOM 913 N N . VAL A 1 120 ? -19.130 10.834 35.583 1.00 90.12 120 VAL A N 1
ATOM 914 C CA . VAL A 1 120 ? -18.018 11.129 36.486 1.00 90.12 120 VAL A CA 1
ATOM 915 C C . VAL A 1 120 ? -18.211 12.527 37.060 1.00 90.12 120 VAL A C 1
ATOM 917 O O . VAL A 1 120 ? -18.431 13.486 36.324 1.00 90.12 120 VAL A O 1
ATOM 920 N N . ARG A 1 121 ? -18.118 12.654 38.385 1.00 89.69 121 ARG A N 1
ATOM 921 C CA . ARG A 1 121 ? -18.158 13.949 39.074 1.00 89.69 121 ARG A CA 1
ATOM 922 C C . ARG A 1 121 ? -16.780 14.271 39.618 1.00 89.69 121 ARG A C 1
ATOM 924 O O . ARG A 1 121 ? -16.216 13.458 40.350 1.00 89.69 121 ARG A O 1
ATOM 931 N N . GLU A 1 122 ? -16.266 15.440 39.254 1.00 86.81 122 GLU A N 1
ATOM 932 C CA . GLU A 1 122 ? -14.919 15.886 39.605 1.00 86.81 122 GLU A CA 1
ATOM 933 C C . GLU A 1 122 ? -14.882 17.369 39.959 1.00 86.81 122 GLU A C 1
ATOM 935 O O . GLU A 1 122 ? -15.764 18.148 39.595 1.00 86.81 122 GLU A O 1
ATOM 940 N N . SER A 1 123 ? -13.817 17.765 40.650 1.00 87.62 123 SER A N 1
ATOM 941 C CA . SER A 1 123 ? -13.501 19.169 40.889 1.00 87.62 123 SER A CA 1
ATOM 942 C C . SER A 1 123 ? -12.002 19.411 40.772 1.00 87.62 123 SER A C 1
ATOM 944 O O . SER A 1 123 ? -11.214 18.689 41.389 1.00 87.62 123 SER A O 1
ATOM 946 N N . GLY A 1 124 ? -11.599 20.453 40.049 1.00 85.88 124 GLY A N 1
ATOM 947 C CA . GLY A 1 124 ? -10.188 20.748 39.823 1.00 85.88 124 GLY A CA 1
ATOM 948 C C . GLY A 1 124 ? -9.924 22.196 39.439 1.00 85.88 124 GLY A C 1
ATOM 949 O O . GLY A 1 124 ? -10.802 22.881 38.933 1.00 85.88 124 GLY A O 1
ATOM 950 N N . GLU A 1 125 ? -8.688 22.641 39.650 1.00 85.00 125 GLU A N 1
ATOM 951 C CA . GLU A 1 125 ? -8.244 24.016 39.366 1.00 85.00 125 GLU A CA 1
ATOM 952 C C . GLU A 1 125 ? -8.300 24.358 37.867 1.00 85.00 125 GLU A C 1
ATOM 954 O O . GLU A 1 125 ? -8.410 25.518 37.485 1.00 85.00 125 GLU A O 1
ATOM 959 N N . THR A 1 126 ? -8.216 23.347 36.993 1.00 86.25 126 THR A N 1
ATOM 960 C CA . THR A 1 126 ? -8.265 23.517 35.535 1.00 86.25 126 THR A CA 1
ATOM 961 C C . THR A 1 126 ? -8.996 22.361 34.853 1.00 86.25 126 THR A C 1
ATOM 963 O O . THR A 1 126 ? -9.054 21.241 35.371 1.00 86.25 126 THR A O 1
ATOM 966 N N . LYS A 1 127 ? -9.466 22.589 33.619 1.00 85.00 127 LYS A N 1
ATOM 967 C CA . LYS A 1 127 ? -10.039 21.551 32.739 1.00 85.00 127 LYS A CA 1
ATOM 968 C C . LYS A 1 127 ? -9.105 20.339 32.549 1.00 85.00 127 LYS A C 1
ATOM 970 O O . LYS A 1 127 ? -9.568 19.204 32.491 1.00 85.00 127 LYS A O 1
ATOM 975 N N . GLN A 1 128 ? -7.784 20.547 32.531 1.00 84.50 128 GLN A N 1
ATOM 976 C CA . GLN A 1 128 ? -6.798 19.457 32.448 1.00 84.50 128 GLN A CA 1
ATOM 977 C C . GLN A 1 128 ? -6.692 18.637 33.746 1.00 84.50 128 GLN A C 1
ATOM 979 O O . GLN A 1 128 ? -6.427 17.433 33.710 1.00 84.50 128 GLN A O 1
ATOM 984 N N . VAL A 1 129 ? -6.861 19.272 34.911 1.00 85.44 129 VAL A N 1
ATOM 985 C CA . VAL A 1 129 ? -6.904 18.566 36.203 1.00 85.44 129 VAL A CA 1
ATOM 986 C C . VAL A 1 129 ? -8.157 17.696 36.281 1.00 85.44 129 VAL A C 1
ATOM 988 O O . VAL A 1 129 ? -8.030 16.514 36.606 1.00 85.44 129 VAL A O 1
ATOM 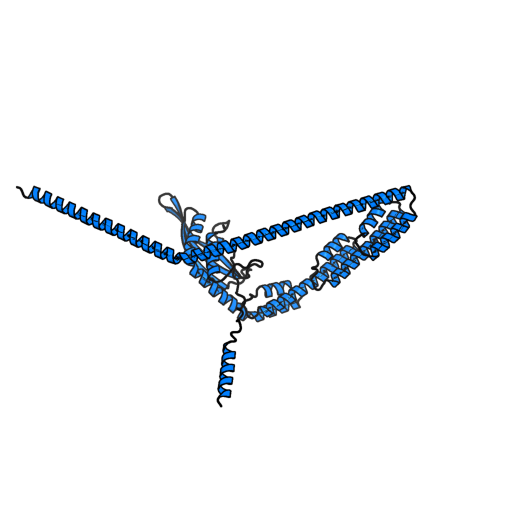991 N N . LEU A 1 130 ? -9.312 18.236 35.876 1.00 85.75 130 LEU A N 1
ATOM 992 C CA . LEU A 1 130 ? -10.578 17.501 35.794 1.00 85.75 130 LEU A CA 1
ATOM 993 C C . LEU A 1 130 ? -10.455 16.241 34.931 1.00 85.75 130 LEU A C 1
ATOM 995 O O . LEU A 1 130 ? -10.809 15.150 35.372 1.00 85.75 130 LEU A O 1
ATOM 999 N N . LEU A 1 131 ? -9.864 16.357 33.738 1.00 85.19 131 LEU A N 1
ATOM 1000 C CA . LEU A 1 131 ? -9.620 15.209 32.861 1.00 85.19 131 LEU A CA 1
ATOM 1001 C C . LEU A 1 131 ? -8.742 14.125 33.500 1.00 85.19 131 LEU A C 1
ATOM 1003 O O . LEU A 1 131 ? -9.031 12.934 33.379 1.00 85.19 131 LEU A O 1
ATOM 1007 N N . ARG A 1 132 ? -7.656 14.513 34.184 1.00 85.25 132 ARG A N 1
ATOM 1008 C CA . ARG A 1 132 ? -6.752 13.554 34.842 1.00 85.25 132 ARG A CA 1
ATOM 1009 C C . ARG A 1 132 ? -7.430 12.834 36.002 1.00 85.25 132 ARG A C 1
ATOM 1011 O O . ARG A 1 132 ? -7.162 11.650 36.205 1.00 85.25 132 ARG A O 1
ATOM 1018 N N . GLN A 1 133 ? -8.267 13.531 36.767 1.00 85.62 133 GLN A N 1
ATOM 1019 C CA . GLN A 1 133 ? -9.039 12.932 37.856 1.00 85.62 133 GLN A CA 1
ATOM 1020 C C . GLN A 1 133 ? -10.105 11.984 37.304 1.00 85.62 133 GLN A C 1
ATOM 1022 O O . GLN A 1 133 ? -10.124 10.817 37.700 1.00 85.62 133 GLN A O 1
ATOM 1027 N N . ALA A 1 134 ? -10.849 12.414 36.279 1.00 85.56 134 ALA A N 1
ATOM 1028 C CA . ALA A 1 134 ? -11.845 11.573 35.630 1.00 85.56 134 ALA A CA 1
ATOM 1029 C C . ALA A 1 134 ? -11.228 10.277 35.083 1.00 85.56 134 ALA A C 1
ATOM 1031 O O . ALA A 1 134 ? -11.726 9.181 35.339 1.00 85.56 134 ALA A O 1
ATOM 1032 N N . ALA A 1 135 ? -10.067 10.374 34.427 1.00 84.75 135 ALA A N 1
ATOM 1033 C CA . ALA A 1 135 ? -9.325 9.211 33.950 1.00 84.75 135 ALA A CA 1
ATOM 1034 C C . ALA A 1 135 ? -8.891 8.251 35.074 1.00 84.75 135 ALA A C 1
ATOM 1036 O O . ALA A 1 135 ? -8.781 7.049 34.836 1.00 84.75 135 ALA A O 1
ATOM 1037 N N . ARG A 1 136 ? -8.643 8.750 36.295 1.00 84.12 136 ARG A N 1
ATOM 1038 C CA . ARG A 1 136 ? -8.341 7.914 37.470 1.00 84.12 136 ARG A CA 1
ATOM 1039 C C . ARG A 1 136 ? -9.590 7.223 38.005 1.00 84.12 136 ARG A C 1
ATOM 1041 O O . ARG A 1 136 ? -9.515 6.029 38.278 1.00 84.12 136 ARG A O 1
ATOM 1048 N N . GLN A 1 137 ? -10.723 7.920 38.122 1.00 83.88 137 GLN A N 1
ATOM 1049 C CA . GLN A 1 137 ? -11.980 7.300 38.568 1.00 83.88 137 GLN A CA 1
ATOM 1050 C C . GLN A 1 137 ? -12.412 6.158 37.639 1.00 83.88 137 GLN A C 1
ATOM 1052 O O . GLN A 1 137 ? -12.796 5.084 38.108 1.00 83.88 137 GLN A O 1
ATOM 1057 N N . LEU A 1 138 ? -12.245 6.345 36.329 1.00 84.81 138 LEU A N 1
ATOM 1058 C CA . LEU A 1 138 ? -12.523 5.322 35.322 1.00 84.81 138 LEU A CA 1
ATOM 1059 C C . LEU A 1 138 ? -11.673 4.047 35.477 1.00 84.81 138 LEU A C 1
ATOM 1061 O O . LEU A 1 138 ? -12.092 2.985 35.021 1.00 84.81 138 LEU A O 1
ATOM 1065 N N . GLN A 1 139 ? -10.511 4.087 36.146 1.00 78.81 139 GLN A N 1
ATOM 1066 C CA . GLN A 1 139 ? -9.691 2.881 36.353 1.00 78.81 139 GLN A CA 1
ATOM 1067 C C . GLN A 1 139 ? -10.419 1.801 37.161 1.00 78.81 139 GLN A C 1
ATOM 1069 O O . GLN A 1 139 ? -10.212 0.607 36.934 1.00 78.81 139 GLN A O 1
ATOM 1074 N N . ASN A 1 140 ? -11.324 2.219 38.047 1.00 77.75 140 ASN A N 1
ATOM 1075 C CA . ASN A 1 140 ? -12.159 1.325 38.847 1.00 77.75 140 ASN A CA 1
ATOM 1076 C C . ASN A 1 140 ? -13.415 0.849 38.093 1.00 77.75 140 ASN A C 1
ATOM 1078 O O . ASN A 1 140 ? -14.201 0.083 38.643 1.00 77.75 140 ASN A O 1
ATOM 1082 N N . LYS A 1 141 ? -13.592 1.294 36.843 1.00 77.62 141 LYS A N 1
ATOM 1083 C CA . LYS A 1 141 ? -14.738 1.030 35.959 1.00 77.62 141 LYS A CA 1
ATOM 1084 C C . LYS A 1 141 ? -14.354 0.203 34.726 1.00 77.62 141 LYS A C 1
ATOM 1086 O O . LYS A 1 141 ? -14.948 0.298 33.657 1.00 77.62 141 LYS A O 1
ATOM 1091 N N . SER A 1 142 ? -13.294 -0.599 34.865 1.00 77.50 142 SER A N 1
ATOM 1092 C CA . SER A 1 142 ? -12.808 -1.472 33.786 1.00 77.50 142 SER A CA 1
ATOM 1093 C C . SER A 1 142 ? -13.807 -2.569 33.415 1.00 77.50 142 SER A C 1
ATOM 1095 O O . SER A 1 142 ? -13.820 -2.996 32.267 1.00 77.50 142 SER A O 1
ATOM 1097 N N . ARG A 1 143 ? -14.679 -2.983 34.343 1.00 88.62 143 ARG A N 1
ATOM 1098 C CA . ARG A 1 143 ? -15.660 -4.047 34.110 1.00 88.62 143 ARG A CA 1
ATOM 1099 C C . ARG A 1 143 ? -16.714 -3.646 33.078 1.00 88.62 143 ARG A C 1
ATOM 1101 O O . ARG A 1 143 ? -17.018 -4.446 32.204 1.00 88.62 143 ARG A O 1
ATOM 1108 N N . GLU A 1 144 ? -17.211 -2.417 33.148 1.00 89.62 144 GLU A N 1
ATOM 1109 C CA . GLU A 1 144 ? -18.196 -1.870 32.213 1.00 89.62 144 GLU A CA 1
ATOM 1110 C C . GLU A 1 144 ? -17.638 -1.831 30.776 1.00 89.62 144 GLU A C 1
ATOM 1112 O O . GLU A 1 144 ? -18.328 -2.170 29.818 1.00 89.62 144 GLU A O 1
ATOM 1117 N N . ILE A 1 145 ? -16.351 -1.496 30.626 1.00 88.81 145 ILE A N 1
ATOM 1118 C CA . ILE A 1 145 ? -15.651 -1.499 29.331 1.00 88.81 145 ILE A CA 1
ATOM 1119 C C . ILE A 1 145 ? -15.424 -2.936 28.837 1.00 88.81 145 ILE A C 1
ATOM 1121 O O . ILE A 1 145 ? -15.593 -3.224 27.655 1.00 88.81 145 ILE A O 1
ATOM 1125 N N . GLU A 1 146 ? -15.045 -3.855 29.727 1.00 89.44 146 GLU A N 1
ATOM 1126 C CA . GLU A 1 146 ? -14.876 -5.270 29.382 1.00 89.44 146 GLU A CA 1
ATOM 1127 C C . GLU A 1 146 ? -16.201 -5.917 28.936 1.00 89.44 146 GLU A C 1
ATOM 1129 O O . GLU A 1 146 ? -16.207 -6.707 27.994 1.00 89.44 146 GLU A O 1
ATOM 1134 N N . GLU A 1 147 ? -17.319 -5.594 29.594 1.00 91.94 147 GLU A N 1
ATOM 1135 C CA . GLU A 1 147 ? -18.665 -6.043 29.212 1.00 91.94 147 GLU A CA 1
ATOM 1136 C C . GLU A 1 147 ? -19.066 -5.482 27.843 1.00 91.94 147 GLU A C 1
ATOM 1138 O O . GLU A 1 147 ? -19.427 -6.271 26.970 1.00 91.94 147 GLU A O 1
ATOM 1143 N N . LEU A 1 148 ? -18.853 -4.180 27.606 1.00 93.25 148 LEU A N 1
ATOM 1144 C CA . LEU A 1 148 ? -19.046 -3.557 26.293 1.00 93.25 148 LEU A CA 1
ATOM 1145 C C . LEU A 1 148 ? -18.257 -4.284 25.187 1.00 93.25 148 LEU A C 1
ATOM 1147 O O . LEU A 1 148 ? -18.804 -4.561 24.123 1.00 93.25 148 LEU A O 1
ATOM 1151 N N . ILE A 1 149 ? -16.982 -4.620 25.416 1.00 90.50 149 ILE A N 1
ATOM 1152 C CA . ILE A 1 149 ? -16.152 -5.319 24.417 1.00 90.50 149 ILE A CA 1
ATOM 1153 C C . ILE A 1 149 ? -16.706 -6.719 24.110 1.00 90.50 149 ILE A C 1
ATOM 1155 O O . ILE A 1 149 ? -16.722 -7.132 22.947 1.00 90.50 149 ILE A O 1
ATOM 1159 N N . ARG A 1 150 ? -17.154 -7.466 25.129 1.00 90.31 150 ARG A N 1
ATOM 1160 C CA . ARG A 1 150 ? -17.738 -8.806 24.934 1.00 90.31 150 ARG A CA 1
ATOM 1161 C C . ARG A 1 150 ? -19.054 -8.731 24.163 1.00 90.31 150 ARG A C 1
ATOM 1163 O O . ARG A 1 150 ? -19.237 -9.490 23.215 1.00 90.31 150 ARG A O 1
ATOM 1170 N N . GLU A 1 151 ? -19.934 -7.809 24.542 1.00 92.69 151 GLU A N 1
ATOM 1171 C CA . GLU A 1 151 ? -21.227 -7.610 23.885 1.00 92.69 151 GLU A CA 1
ATOM 1172 C C . GLU A 1 151 ? -21.051 -7.150 22.437 1.00 92.69 151 GLU A C 1
ATOM 1174 O O . GLU A 1 151 ? -21.625 -7.743 21.528 1.00 92.69 151 GLU A O 1
ATOM 1179 N N . ALA A 1 152 ? -20.171 -6.178 22.189 1.00 92.69 152 ALA A N 1
ATOM 1180 C CA . ALA A 1 152 ? -19.915 -5.691 20.842 1.00 92.69 152 ALA A CA 1
ATOM 1181 C C . ALA A 1 152 ? -19.372 -6.782 19.914 1.00 92.69 152 ALA A C 1
ATOM 1183 O O . ALA A 1 152 ? -19.756 -6.827 18.752 1.00 92.69 152 ALA A O 1
ATOM 1184 N N . ARG A 1 153 ? -18.530 -7.705 20.399 1.00 89.38 153 ARG A N 1
ATOM 1185 C CA . ARG A 1 153 ? -18.113 -8.870 19.597 1.00 89.38 153 ARG A CA 1
ATOM 1186 C C . ARG A 1 153 ? -19.291 -9.753 19.210 1.00 89.38 153 ARG A C 1
ATOM 1188 O O . ARG A 1 153 ? -19.356 -10.194 18.063 1.00 89.38 153 ARG A O 1
ATOM 1195 N N . SER A 1 154 ? -20.212 -9.993 20.143 1.00 91.00 154 SER A N 1
ATOM 1196 C CA . SER A 1 154 ? -21.447 -10.718 19.847 1.00 91.00 154 SER A CA 1
ATOM 1197 C C . SER A 1 154 ? -22.255 -9.976 18.786 1.00 91.00 154 SER A C 1
ATOM 1199 O O . SER A 1 154 ? -22.615 -10.576 17.783 1.00 91.00 154 SER A O 1
ATOM 1201 N N . ASN A 1 155 ? -22.447 -8.664 18.942 1.00 93.81 155 ASN A N 1
ATOM 1202 C CA . ASN A 1 155 ? -23.215 -7.841 18.006 1.00 93.81 155 ASN A CA 1
ATOM 1203 C C . ASN A 1 155 ? -22.576 -7.774 16.610 1.00 93.81 155 ASN A C 1
ATOM 1205 O O . ASN A 1 155 ? -23.287 -7.880 15.617 1.00 93.81 155 ASN A O 1
ATOM 1209 N N . ILE A 1 156 ? -21.246 -7.656 16.515 1.00 91.31 156 ILE A N 1
ATOM 1210 C CA . ILE A 1 156 ? -20.508 -7.731 15.242 1.00 91.31 156 ILE A CA 1
ATOM 1211 C C . ILE A 1 156 ? -20.736 -9.096 14.590 1.00 91.31 156 ILE A C 1
ATOM 1213 O O . ILE A 1 156 ? -21.024 -9.169 13.397 1.00 91.31 156 ILE A O 1
ATOM 1217 N N . THR A 1 157 ? -20.626 -10.177 15.367 1.00 89.38 157 THR A N 1
ATOM 1218 C CA . THR A 1 157 ? -20.835 -11.537 14.854 1.00 89.38 157 THR A CA 1
ATOM 1219 C C . THR A 1 157 ? -22.255 -11.692 14.317 1.00 89.38 157 THR A C 1
ATOM 1221 O O . THR A 1 157 ? -22.413 -12.114 13.176 1.00 89.38 157 THR A O 1
ATOM 1224 N N . THR A 1 158 ? -23.269 -11.302 15.096 1.00 91.81 158 THR A N 1
ATOM 1225 C CA . THR A 1 158 ? -24.683 -11.365 14.702 1.00 91.81 158 THR A CA 1
ATOM 1226 C C . THR A 1 158 ? -24.951 -10.546 13.445 1.00 91.81 158 THR A C 1
ATOM 1228 O O . THR A 1 158 ? -25.522 -11.065 12.493 1.00 91.81 158 THR A O 1
ATOM 1231 N N . TYR A 1 159 ? -24.471 -9.300 13.394 1.00 92.56 159 TYR A N 1
ATOM 1232 C CA . TYR A 1 159 ? -24.652 -8.434 12.231 1.00 92.56 159 TYR A CA 1
ATOM 1233 C C . TYR A 1 159 ? -24.120 -9.092 10.954 1.00 92.56 159 TYR A C 1
ATOM 1235 O O . TYR A 1 159 ? -24.831 -9.205 9.960 1.00 92.56 159 TYR A O 1
ATOM 1243 N N . TYR A 1 160 ? -22.881 -9.588 10.972 1.00 90.38 160 TYR A N 1
ATOM 1244 C CA . TYR A 1 160 ? -22.340 -10.243 9.786 1.00 90.38 160 TYR A CA 1
ATOM 1245 C C . TYR A 1 160 ? -23.023 -11.586 9.511 1.00 90.38 160 TYR A C 1
ATOM 1247 O O . TYR A 1 160 ? -23.265 -11.885 8.353 1.00 90.38 160 TYR A O 1
ATOM 1255 N N . GLN A 1 161 ? -23.428 -12.364 10.518 1.00 88.25 161 GLN A N 1
ATOM 1256 C CA . GLN A 1 161 ? -24.225 -13.580 10.295 1.00 88.25 161 GLN A CA 1
ATOM 1257 C C . GLN A 1 161 ? -25.537 -13.302 9.545 1.00 88.25 161 GLN A C 1
ATOM 1259 O O . GLN A 1 161 ? -25.921 -14.100 8.693 1.00 88.25 161 GLN A O 1
ATOM 1264 N N . GLU A 1 162 ? -26.198 -12.180 9.827 1.00 93.00 162 GLU A N 1
ATOM 1265 C CA . GLU A 1 162 ? -27.469 -11.798 9.200 1.00 93.00 162 GLU A CA 1
ATOM 1266 C C . GLU A 1 162 ? -27.286 -11.133 7.825 1.00 93.00 162 GLU A C 1
ATOM 1268 O O . GLU A 1 162 ? -28.127 -11.305 6.943 1.00 93.00 162 GLU A O 1
ATOM 1273 N N . HIS A 1 163 ? -26.177 -10.415 7.613 1.00 91.62 163 HIS A N 1
ATOM 1274 C CA . HIS A 1 163 ? -25.956 -9.586 6.419 1.00 91.62 163 HIS A CA 1
ATOM 1275 C C . HIS A 1 163 ? -24.854 -10.087 5.470 1.00 91.62 163 HIS A C 1
ATOM 1277 O O . HIS A 1 163 ? -24.623 -9.471 4.426 1.00 91.62 163 HIS A O 1
ATOM 1283 N N . CYS A 1 164 ? -24.170 -11.193 5.783 1.00 90.56 164 CYS A N 1
ATOM 1284 C CA . CYS A 1 164 ? -23.071 -11.743 4.975 1.00 90.56 164 CYS A CA 1
ATOM 1285 C C . CYS A 1 164 ? -23.448 -11.879 3.491 1.00 90.56 164 CYS A C 1
ATOM 1287 O O . CYS A 1 164 ? -22.716 -11.404 2.622 1.00 90.56 164 CYS A O 1
ATOM 1289 N N . ASP A 1 165 ? -24.609 -12.465 3.196 1.00 94.25 165 ASP A N 1
ATOM 1290 C CA . ASP A 1 165 ? -25.059 -12.673 1.818 1.00 94.25 165 ASP A CA 1
ATOM 1291 C C . ASP A 1 165 ? -25.293 -11.354 1.078 1.00 94.25 165 ASP A C 1
ATOM 1293 O O . ASP A 1 165 ? -24.959 -11.230 -0.101 1.00 94.25 165 ASP A O 1
ATOM 1297 N N . GLU A 1 166 ? -25.850 -10.351 1.754 1.00 93.62 166 GLU A N 1
ATOM 1298 C CA . GLU A 1 166 ? -26.100 -9.033 1.175 1.00 93.62 166 GLU A CA 1
ATOM 1299 C C . GLU A 1 166 ? -24.782 -8.332 0.821 1.00 93.62 166 GLU A C 1
ATOM 1301 O O . GLU A 1 166 ? -24.595 -7.908 -0.325 1.00 93.62 166 GLU A O 1
ATOM 1306 N N . VAL A 1 167 ? -23.840 -8.288 1.770 1.00 91.50 167 VAL A N 1
ATOM 1307 C CA . VAL A 1 167 ? -22.523 -7.661 1.587 1.00 91.50 167 VAL A CA 1
ATOM 1308 C C . VAL A 1 167 ? -21.729 -8.369 0.489 1.00 91.50 167 VAL A C 1
ATOM 1310 O O . VAL A 1 167 ? -21.185 -7.709 -0.399 1.00 91.50 167 VAL A O 1
ATOM 1313 N N . LEU A 1 168 ? -21.700 -9.705 0.491 1.00 95.81 168 LEU A N 1
ATOM 1314 C CA . LEU A 1 168 ? -20.999 -10.483 -0.529 1.00 95.81 168 LEU A CA 1
ATOM 1315 C C . LEU A 1 168 ? -21.633 -10.329 -1.911 1.00 95.81 168 LEU A C 1
ATOM 1317 O O . LEU A 1 168 ? -20.916 -10.167 -2.898 1.00 95.81 168 LEU A O 1
ATOM 1321 N N . ASN A 1 169 ? -22.963 -10.334 -2.013 1.00 97.12 169 ASN A N 1
ATOM 1322 C CA . ASN A 1 169 ? -23.640 -10.107 -3.288 1.00 97.12 169 ASN A CA 1
ATOM 1323 C C . ASN A 1 169 ? -23.368 -8.705 -3.835 1.00 97.12 169 ASN A C 1
ATOM 1325 O O . ASN A 1 169 ? -23.183 -8.549 -5.042 1.00 97.12 169 ASN A O 1
ATOM 1329 N N . LEU A 1 170 ? -23.329 -7.690 -2.972 1.00 96.06 170 LEU A N 1
ATOM 1330 C CA . LEU A 1 170 ? -22.971 -6.337 -3.375 1.00 96.06 170 LEU A CA 1
ATOM 1331 C C . LEU A 1 170 ? -21.507 -6.262 -3.838 1.00 96.06 170 LEU A C 1
ATOM 1333 O O . LEU A 1 170 ? -21.236 -5.716 -4.906 1.00 96.06 170 LEU A O 1
ATOM 1337 N N . ALA A 1 171 ? -20.578 -6.884 -3.109 1.00 96.31 171 ALA A N 1
ATOM 1338 C CA . ALA A 1 171 ? -19.170 -6.961 -3.498 1.00 96.31 171 ALA A CA 1
ATOM 1339 C C . ALA A 1 171 ? -18.976 -7.672 -4.852 1.00 96.31 171 ALA A C 1
ATOM 1341 O O . ALA A 1 171 ? -18.262 -7.168 -5.719 1.00 96.31 171 ALA A O 1
ATOM 1342 N N . ARG A 1 172 ? -19.677 -8.791 -5.097 1.00 97.56 172 ARG A N 1
ATOM 1343 C CA . ARG A 1 172 ? -19.659 -9.491 -6.398 1.00 97.56 172 ARG A CA 1
ATOM 1344 C C . ARG A 1 172 ? -20.169 -8.605 -7.534 1.00 97.56 172 ARG A C 1
ATOM 1346 O O . ARG A 1 172 ? -19.604 -8.645 -8.625 1.00 97.56 172 ARG A O 1
ATOM 1353 N N . ARG A 1 173 ? -21.210 -7.797 -7.292 1.00 97.88 173 ARG A N 1
ATOM 1354 C CA . ARG A 1 173 ? -21.699 -6.830 -8.287 1.00 97.88 173 ARG A CA 1
ATOM 1355 C C . ARG A 1 173 ? -20.640 -5.786 -8.609 1.00 97.88 173 ARG A C 1
ATOM 1357 O O . ARG A 1 173 ? -20.387 -5.559 -9.786 1.00 97.88 173 ARG A O 1
ATOM 1364 N N . TYR A 1 174 ? -19.998 -5.202 -7.598 1.00 97.88 174 TYR A N 1
ATOM 1365 C CA . TYR A 1 174 ? -18.907 -4.247 -7.809 1.00 97.88 174 TYR A CA 1
ATOM 1366 C C . TYR A 1 174 ? -17.772 -4.847 -8.642 1.00 97.88 174 TYR A C 1
ATOM 1368 O O . TYR A 1 174 ? -17.374 -4.251 -9.639 1.00 97.88 174 TYR A O 1
ATOM 1376 N N . LEU A 1 175 ? -17.349 -6.075 -8.330 1.00 96.06 175 LEU A N 1
ATOM 1377 C CA . LEU A 1 175 ? -16.352 -6.780 -9.135 1.00 96.06 175 LEU A CA 1
ATOM 1378 C C . LEU A 1 175 ? -16.817 -6.997 -10.588 1.00 96.06 175 LEU A C 1
ATOM 1380 O O . LEU A 1 175 ? -16.047 -6.770 -11.513 1.00 96.06 175 LEU A O 1
ATOM 1384 N N . SER A 1 176 ? -18.081 -7.379 -10.810 1.00 96.44 176 SER A N 1
ATOM 1385 C CA . SER A 1 176 ? -18.637 -7.551 -12.166 1.00 96.44 176 SER A CA 1
ATOM 1386 C C . SER A 1 176 ? -18.758 -6.248 -12.965 1.00 96.44 176 SER A C 1
ATOM 1388 O O . SER A 1 176 ? -18.825 -6.287 -14.189 1.00 96.44 176 SER A O 1
ATOM 1390 N N . MET A 1 177 ? -18.791 -5.104 -12.275 1.00 96.38 177 MET A N 1
ATOM 1391 C CA . MET A 1 177 ? -18.813 -3.762 -12.861 1.00 96.38 177 MET A CA 1
ATOM 1392 C C . MET A 1 177 ? -17.410 -3.157 -12.974 1.00 96.38 177 MET A C 1
ATOM 1394 O O . MET A 1 177 ? -17.302 -1.951 -13.181 1.00 96.38 177 MET A O 1
ATOM 1398 N N . GLU A 1 178 ? -16.351 -3.958 -12.805 1.00 93.56 178 GLU A N 1
ATOM 1399 C CA . GLU A 1 178 ? -14.963 -3.487 -12.880 1.00 93.56 178 GLU A CA 1
ATOM 1400 C C . GLU A 1 178 ? -14.599 -2.432 -11.809 1.00 93.56 178 GLU A C 1
ATOM 1402 O O . GLU A 1 178 ? -13.675 -1.635 -11.982 1.00 93.56 178 GLU A O 1
ATOM 1407 N N . GLN A 1 179 ? -15.328 -2.436 -10.686 1.00 95.12 179 GLN A N 1
ATOM 1408 C CA . GLN A 1 179 ? -15.122 -1.577 -9.514 1.00 95.12 179 GLN A CA 1
ATOM 1409 C C . GLN A 1 179 ? -14.463 -2.391 -8.387 1.00 95.12 179 GLN A C 1
ATOM 1411 O O . GLN A 1 179 ? -15.095 -2.760 -7.392 1.00 95.12 179 GLN A O 1
ATOM 1416 N N . GLU A 1 180 ? -13.187 -2.758 -8.552 1.00 93.00 180 GLU A N 1
ATOM 1417 C CA . GLU A 1 180 ? -12.488 -3.621 -7.587 1.00 93.00 180 GLU A CA 1
ATOM 1418 C C . GLU A 1 180 ? -12.208 -2.906 -6.273 1.00 93.00 180 GLU A C 1
ATOM 1420 O O . GLU A 1 180 ? -12.185 -3.570 -5.243 1.00 93.00 180 GLU A O 1
ATOM 1425 N N . GLU A 1 181 ? -12.009 -1.584 -6.269 1.00 90.06 181 GLU A N 1
ATOM 1426 C CA . GLU A 1 181 ? -11.777 -0.832 -5.028 1.00 90.06 181 GLU A CA 1
ATOM 1427 C C . GLU A 1 181 ? -12.972 -0.958 -4.078 1.00 90.06 181 GLU A C 1
ATOM 1429 O O . GLU A 1 181 ? -12.804 -1.234 -2.892 1.00 90.06 181 GLU A O 1
ATOM 1434 N N . GLU A 1 182 ? -14.188 -0.851 -4.602 1.00 92.12 182 GLU A N 1
ATOM 1435 C CA . GLU A 1 182 ? -15.435 -1.012 -3.865 1.00 92.12 182 GLU A CA 1
ATOM 1436 C C . GLU A 1 182 ? -15.630 -2.455 -3.403 1.00 92.12 182 GLU A C 1
ATOM 1438 O O . GLU A 1 182 ? -16.043 -2.684 -2.261 1.00 92.12 182 GLU A O 1
ATOM 1443 N N . CYS A 1 183 ? -15.287 -3.430 -4.250 1.00 93.88 183 CYS A N 1
ATOM 1444 C CA . CYS A 1 183 ? -15.287 -4.838 -3.867 1.00 93.88 183 CYS A CA 1
ATOM 1445 C C . CYS A 1 183 ? -14.317 -5.096 -2.703 1.00 93.88 183 CYS A C 1
ATOM 1447 O O . CYS A 1 183 ? -14.717 -5.685 -1.700 1.00 93.88 183 CYS A O 1
ATOM 1449 N N . LEU A 1 184 ? -13.071 -4.622 -2.810 1.00 89.62 184 LEU A N 1
ATOM 1450 C CA . LEU A 1 184 ? -12.034 -4.724 -1.780 1.00 89.62 184 LEU A CA 1
ATOM 1451 C C . LEU A 1 184 ? -12.446 -4.014 -0.489 1.00 89.62 184 LEU A C 1
ATOM 1453 O O . LEU A 1 184 ? -12.201 -4.518 0.605 1.00 89.62 184 LEU A O 1
ATOM 1457 N N . ARG A 1 185 ? -13.105 -2.857 -0.603 1.00 86.94 185 ARG A N 1
ATOM 1458 C CA . ARG A 1 185 ? -13.621 -2.109 0.542 1.00 86.94 185 ARG A CA 1
ATOM 1459 C C . ARG A 1 185 ? -14.665 -2.915 1.306 1.00 86.94 185 ARG A C 1
ATOM 1461 O O . ARG A 1 185 ? -14.607 -2.950 2.530 1.00 86.94 185 ARG A O 1
ATOM 1468 N N . LEU A 1 186 ? -15.622 -3.526 0.609 1.00 89.62 186 LEU A N 1
ATOM 1469 C CA . LEU A 1 186 ? -16.678 -4.320 1.242 1.00 89.62 186 LEU A CA 1
ATOM 1470 C C . LEU A 1 186 ? -16.137 -5.617 1.840 1.00 89.62 186 LEU A C 1
ATOM 1472 O O . LEU A 1 186 ? -16.430 -5.928 2.991 1.00 89.62 186 LEU A O 1
ATOM 1476 N N . THR A 1 187 ? -15.317 -6.360 1.096 1.00 89.50 187 THR A N 1
ATOM 1477 C CA . THR A 1 187 ? -14.749 -7.621 1.595 1.00 89.50 187 THR A CA 1
ATOM 1478 C C . THR A 1 187 ? -13.759 -7.387 2.733 1.00 89.50 187 THR A C 1
ATOM 1480 O O . THR A 1 187 ? -13.685 -8.198 3.650 1.00 89.50 187 THR A O 1
ATOM 1483 N N . GLY A 1 188 ? -13.055 -6.250 2.737 1.00 85.50 188 GLY A N 1
ATOM 1484 C CA . GLY A 1 188 ? -12.137 -5.846 3.805 1.00 85.50 188 GLY A CA 1
ATOM 1485 C C . GLY A 1 188 ? -12.806 -5.447 5.118 1.00 85.50 188 GLY A C 1
ATOM 1486 O O . GLY A 1 188 ? -12.126 -5.386 6.141 1.00 85.50 188 GLY A O 1
ATOM 1487 N N . GLN A 1 189 ? -14.116 -5.187 5.109 1.00 83.31 189 GLN A N 1
ATOM 1488 C CA . GLN A 1 189 ? -14.898 -4.914 6.318 1.00 83.31 189 GLN A CA 1
ATOM 1489 C C . GLN A 1 189 ? -15.350 -6.197 7.029 1.00 83.31 189 GLN A C 1
ATOM 1491 O O . GLN A 1 189 ? -15.707 -6.134 8.202 1.00 83.31 189 GLN A O 1
ATOM 1496 N N . ILE A 1 190 ? -15.322 -7.347 6.345 1.00 87.25 190 ILE A N 1
ATOM 1497 C CA . ILE A 1 190 ? -15.759 -8.627 6.905 1.00 87.25 190 ILE A CA 1
ATOM 1498 C C . ILE A 1 190 ? -14.650 -9.175 7.825 1.00 87.25 190 ILE A C 1
ATOM 1500 O O . ILE A 1 190 ? -13.529 -9.415 7.361 1.00 87.25 190 ILE A O 1
ATOM 1504 N N . PRO A 1 191 ? -14.918 -9.379 9.128 1.00 85.81 191 PRO A N 1
ATOM 1505 C CA . PRO A 1 191 ? -13.917 -9.890 10.059 1.00 85.81 191 PRO A CA 1
ATOM 1506 C C . PRO A 1 191 ? -13.660 -11.388 9.902 1.00 85.81 191 PRO A C 1
ATOM 1508 O O . PRO A 1 191 ? -14.547 -12.146 9.525 1.00 85.81 191 PRO A O 1
ATOM 1511 N N . SER A 1 192 ? -12.471 -11.836 10.311 1.00 83.12 192 SER A N 1
ATOM 1512 C CA . SER A 1 192 ? -12.054 -13.249 10.260 1.00 83.12 192 SER A CA 1
ATOM 1513 C C . SER A 1 192 ? -12.850 -14.209 11.146 1.00 83.12 192 SER A C 1
ATOM 1515 O O . SER A 1 192 ? -12.741 -15.423 10.988 1.00 83.12 192 SER A O 1
ATOM 1517 N N . GLY A 1 193 ? -13.665 -13.678 12.059 1.00 80.12 193 GLY A N 1
ATOM 1518 C CA . GLY A 1 193 ? -14.451 -14.456 13.019 1.00 80.12 193 GLY A CA 1
ATOM 1519 C C . GLY A 1 193 ? -15.863 -14.793 12.598 1.00 80.12 193 GLY A C 1
ATOM 1520 O O . GLY A 1 193 ? -16.608 -15.341 13.407 1.00 80.12 193 GLY A O 1
ATOM 1521 N N . VAL A 1 194 ? -16.258 -14.432 11.378 1.00 86.31 194 VAL A N 1
ATOM 1522 C CA . VAL A 1 194 ? -17.635 -14.606 10.906 1.00 86.31 194 VAL A CA 1
ATOM 1523 C C . VAL A 1 194 ? -17.711 -15.658 9.797 1.00 86.31 194 VAL A C 1
ATOM 1525 O O . VAL A 1 194 ? -16.736 -15.844 9.067 1.00 86.31 194 VAL A O 1
ATOM 1528 N N . PRO A 1 195 ? -18.856 -16.352 9.631 1.00 86.25 195 PRO A N 1
ATOM 1529 C CA . PRO A 1 195 ? -18.947 -17.516 8.745 1.00 86.25 195 PRO A CA 1
ATOM 1530 C C . PRO A 1 195 ? -18.579 -17.251 7.282 1.00 86.25 195 PRO A C 1
ATOM 1532 O O . PRO A 1 195 ? -18.066 -18.141 6.611 1.00 86.25 195 PRO A O 1
ATOM 1535 N N . CYS A 1 196 ? -18.819 -16.036 6.780 1.00 89.69 196 CYS A N 1
ATOM 1536 C CA . CYS A 1 196 ? -18.550 -15.691 5.386 1.00 89.69 196 CYS A CA 1
ATOM 1537 C C . CYS A 1 196 ? -17.142 -15.141 5.122 1.00 89.69 196 CYS A C 1
ATOM 1539 O O . CYS A 1 196 ? -16.867 -14.702 4.005 1.00 89.69 196 CYS A O 1
ATOM 1541 N N . PHE A 1 197 ? -16.241 -15.155 6.111 1.00 89.56 197 PHE A N 1
ATOM 1542 C CA . PHE A 1 197 ? -14.892 -14.622 5.935 1.00 89.56 197 PHE A CA 1
ATOM 1543 C C . PHE A 1 197 ? -14.118 -15.312 4.810 1.00 89.56 197 PHE A C 1
ATOM 1545 O O . PHE A 1 197 ? -13.500 -14.633 3.998 1.00 89.56 197 PHE A O 1
ATOM 1552 N N . GLU A 1 198 ? -14.170 -16.642 4.725 1.00 90.12 198 GLU A N 1
ATOM 1553 C CA . GLU A 1 198 ? -13.452 -17.390 3.683 1.00 90.12 198 GLU A CA 1
ATOM 1554 C C . GLU A 1 198 ? -13.915 -16.990 2.279 1.00 90.12 198 GLU A C 1
ATOM 1556 O O . GLU A 1 198 ? -13.113 -16.784 1.366 1.00 90.12 198 GLU A O 1
ATOM 1561 N N . GLU A 1 199 ? -15.222 -16.794 2.111 1.00 93.12 199 GLU A N 1
ATOM 1562 C CA . GLU A 1 199 ? -15.781 -16.339 0.847 1.00 93.12 199 GLU A CA 1
ATOM 1563 C C . GLU A 1 199 ? -15.426 -14.875 0.547 1.00 93.12 199 GLU A C 1
ATOM 1565 O O . GLU A 1 199 ? -15.066 -14.543 -0.587 1.00 93.12 199 GLU A O 1
ATOM 1570 N N . ALA A 1 200 ? -15.459 -14.008 1.560 1.00 91.50 200 ALA A N 1
ATOM 1571 C CA . ALA A 1 200 ? -15.006 -12.626 1.450 1.00 91.50 200 ALA A CA 1
ATOM 1572 C C . ALA A 1 200 ? -13.526 -12.544 1.058 1.00 91.50 200 ALA A C 1
ATOM 1574 O O . ALA A 1 200 ? -13.169 -11.772 0.171 1.00 91.50 200 ALA A O 1
ATOM 1575 N N . SER A 1 201 ? -12.683 -13.370 1.676 1.00 88.31 201 SER A N 1
ATOM 1576 C CA . SER A 1 201 ? -11.249 -13.483 1.415 1.00 88.31 201 SER A CA 1
ATOM 1577 C C . SER A 1 201 ? -10.988 -13.949 -0.018 1.00 88.31 201 SER A C 1
ATOM 1579 O O . SER A 1 201 ? -10.261 -13.290 -0.761 1.00 88.31 201 SER A O 1
ATOM 1581 N N . ALA A 1 202 ? -11.677 -14.999 -0.475 1.00 92.38 202 ALA A N 1
ATOM 1582 C CA . ALA A 1 202 ? -11.579 -15.463 -1.857 1.00 92.38 202 ALA A CA 1
ATOM 1583 C C . ALA A 1 202 ? -12.010 -14.385 -2.869 1.00 92.38 202 ALA A C 1
ATOM 1585 O O . ALA A 1 202 ? -11.374 -14.211 -3.913 1.00 92.38 202 ALA A O 1
ATOM 1586 N N . LEU A 1 203 ? -13.080 -13.638 -2.575 1.00 92.19 203 LEU A N 1
ATOM 1587 C CA . LEU A 1 203 ? -13.531 -12.532 -3.417 1.00 92.19 203 LEU A CA 1
ATOM 1588 C C . LEU A 1 203 ? -12.547 -11.351 -3.391 1.00 92.19 203 LEU A C 1
ATOM 1590 O O . LEU A 1 203 ? -12.287 -10.750 -4.432 1.00 92.19 203 LEU A O 1
ATOM 1594 N N . MET A 1 204 ? -11.948 -11.060 -2.235 1.00 91.06 204 MET A N 1
ATOM 1595 C CA . MET A 1 204 ? -10.898 -10.055 -2.080 1.00 91.06 204 MET A CA 1
ATOM 1596 C C . MET A 1 204 ? -9.670 -10.399 -2.928 1.00 91.06 204 MET A C 1
ATOM 1598 O O . MET A 1 204 ? -9.169 -9.534 -3.640 1.00 91.06 204 MET A O 1
ATOM 1602 N N . THR A 1 205 ? -9.209 -11.653 -2.916 1.00 89.00 205 THR A N 1
ATOM 1603 C CA . THR A 1 205 ? -8.094 -12.105 -3.763 1.00 89.00 205 THR A CA 1
ATOM 1604 C C . THR A 1 205 ? -8.407 -11.928 -5.248 1.00 89.00 205 THR A C 1
ATOM 1606 O O . THR A 1 205 ? -7.563 -11.435 -5.995 1.00 89.00 205 THR A O 1
ATOM 1609 N N . LYS A 1 206 ? -9.628 -12.271 -5.680 1.00 90.62 206 LYS A N 1
ATOM 1610 C CA . LYS A 1 206 ? -10.069 -12.059 -7.069 1.00 90.62 206 LYS A CA 1
ATOM 1611 C C . LYS A 1 206 ? -10.069 -10.579 -7.449 1.00 90.62 206 LYS A C 1
ATOM 1613 O O . LYS A 1 206 ? -9.559 -10.230 -8.506 1.00 90.62 206 LYS A O 1
ATOM 1618 N N . ALA A 1 207 ? -10.598 -9.716 -6.584 1.00 90.81 207 ALA A N 1
ATOM 1619 C CA . ALA A 1 207 ? -10.617 -8.275 -6.818 1.00 90.81 207 ALA A CA 1
ATOM 1620 C C . ALA A 1 207 ? -9.202 -7.674 -6.858 1.00 90.81 207 ALA A C 1
ATOM 1622 O O . ALA A 1 207 ? -8.915 -6.842 -7.713 1.00 90.81 207 ALA A O 1
ATOM 1623 N N . TRP A 1 208 ? -8.286 -8.134 -5.999 1.00 88.25 208 TRP A N 1
ATOM 1624 C CA . TRP A 1 208 ? -6.876 -7.737 -6.064 1.00 88.25 208 TRP A CA 1
ATOM 1625 C C . TRP A 1 208 ? -6.209 -8.149 -7.378 1.00 88.25 208 TRP A C 1
ATOM 1627 O O . TRP A 1 208 ? -5.517 -7.331 -7.978 1.00 88.25 208 TRP A O 1
ATOM 1637 N N . SER A 1 209 ? -6.431 -9.383 -7.837 1.00 86.44 209 SER A N 1
ATOM 1638 C CA . SER A 1 209 ? -5.919 -9.871 -9.127 1.00 86.44 209 SER A CA 1
ATOM 1639 C C . SER A 1 209 ? -6.461 -9.038 -10.294 1.00 86.44 209 SER A C 1
ATOM 1641 O O . SER A 1 209 ? -5.665 -8.480 -11.042 1.00 86.44 209 SER A O 1
ATOM 1643 N N . ALA A 1 210 ? -7.778 -8.827 -10.373 1.00 87.94 210 ALA A N 1
ATOM 1644 C CA . ALA A 1 210 ? -8.394 -8.010 -11.424 1.00 87.94 210 ALA A CA 1
ATOM 1645 C C . ALA A 1 210 ? -7.887 -6.553 -11.419 1.00 87.94 210 ALA A C 1
ATOM 1647 O O . ALA A 1 210 ? -7.599 -5.971 -12.467 1.00 87.94 210 ALA A O 1
ATOM 1648 N N . ARG A 1 211 ? -7.705 -5.960 -10.231 1.00 87.00 211 ARG A N 1
ATOM 1649 C CA . ARG A 1 211 ? -7.125 -4.618 -10.085 1.00 87.00 211 ARG A CA 1
ATOM 1650 C C . ARG A 1 211 ? -5.697 -4.561 -10.613 1.00 87.00 211 ARG A C 1
ATOM 1652 O O . ARG A 1 211 ? -5.347 -3.602 -11.301 1.00 87.00 211 ARG A O 1
ATOM 1659 N N . LEU A 1 212 ? -4.873 -5.547 -10.256 1.00 82.62 212 LEU A N 1
ATOM 1660 C CA . LEU A 1 212 ? -3.495 -5.634 -10.730 1.00 82.62 212 LEU A CA 1
ATOM 1661 C C . LEU A 1 212 ? -3.464 -5.758 -12.254 1.00 82.62 212 LEU A C 1
ATOM 1663 O O . LEU A 1 212 ? -2.767 -4.973 -12.883 1.00 82.62 212 LEU A O 1
ATOM 1667 N N . GLU A 1 213 ? -4.272 -6.639 -12.846 1.00 82.88 213 GLU A N 1
ATOM 1668 C CA . GLU A 1 213 ? -4.385 -6.786 -14.304 1.00 82.88 213 GLU A CA 1
ATOM 1669 C C . GLU A 1 213 ? -4.735 -5.453 -14.996 1.00 82.88 213 GLU A C 1
ATOM 1671 O O . GLU A 1 213 ? -4.067 -5.053 -15.954 1.00 82.88 213 GLU A O 1
ATOM 1676 N N . ARG A 1 214 ? -5.708 -4.686 -14.477 1.00 83.94 214 ARG A N 1
ATOM 1677 C CA . ARG A 1 214 ? -6.050 -3.371 -15.055 1.00 83.94 214 ARG A CA 1
ATOM 1678 C C . ARG A 1 214 ? -4.926 -2.344 -14.905 1.00 83.94 214 ARG A C 1
ATOM 1680 O O . ARG A 1 214 ? -4.662 -1.568 -15.832 1.00 83.94 214 ARG A O 1
ATOM 1687 N N . GLN A 1 215 ? -4.271 -2.304 -13.746 1.00 83.19 215 GLN A N 1
ATOM 1688 C CA . GLN A 1 215 ? -3.124 -1.416 -13.539 1.00 83.19 215 GLN A CA 1
ATOM 1689 C C . GLN A 1 215 ? -1.980 -1.759 -14.490 1.00 83.19 215 GLN A C 1
ATOM 1691 O O . GLN A 1 215 ? -1.396 -0.851 -15.080 1.00 83.19 215 GLN A O 1
ATOM 1696 N N . CYS A 1 216 ? -1.725 -3.048 -14.717 1.00 83.12 216 CYS A N 1
ATOM 1697 C CA . CYS A 1 216 ? -0.732 -3.501 -15.678 1.00 83.12 216 CYS A CA 1
ATOM 1698 C C . CYS A 1 216 ? -1.023 -3.004 -17.086 1.00 83.12 216 CYS A C 1
ATOM 1700 O O . CYS A 1 216 ? -0.176 -2.332 -17.671 1.00 83.12 216 CYS A O 1
ATOM 1702 N N . ALA A 1 217 ? -2.237 -3.235 -17.593 1.00 83.94 217 ALA A N 1
ATOM 1703 C CA . ALA A 1 217 ? -2.636 -2.771 -18.920 1.00 83.94 217 ALA A CA 1
ATOM 1704 C C . ALA A 1 217 ? -2.457 -1.248 -19.081 1.00 83.94 217 ALA A C 1
ATOM 1706 O O . ALA A 1 217 ? -2.044 -0.760 -20.137 1.00 83.94 217 ALA A O 1
ATOM 1707 N N . THR A 1 218 ? -2.722 -0.491 -18.013 1.00 87.00 218 THR A N 1
ATOM 1708 C CA . THR A 1 218 ? -2.574 0.969 -17.988 1.00 87.00 218 THR A CA 1
ATOM 1709 C C . THR A 1 218 ? -1.102 1.385 -18.037 1.00 87.00 218 THR A C 1
ATOM 1711 O O . THR A 1 218 ? -0.718 2.177 -18.896 1.00 87.00 218 THR A O 1
ATOM 1714 N N . TRP A 1 219 ? -0.249 0.834 -17.169 1.00 85.81 219 TRP A N 1
ATOM 1715 C CA . TRP A 1 219 ? 1.173 1.196 -17.121 1.00 85.81 219 TRP A CA 1
ATOM 1716 C C . TRP A 1 219 ? 1.951 0.699 -18.341 1.00 85.81 219 TRP A C 1
ATOM 1718 O O . TRP A 1 219 ? 2.807 1.427 -18.835 1.00 85.81 219 TRP A O 1
ATOM 1728 N N . VAL A 1 220 ? 1.605 -0.471 -18.889 1.00 86.75 220 VAL A N 1
ATOM 1729 C CA . VAL A 1 220 ? 2.115 -0.971 -20.178 1.00 86.75 220 VAL A CA 1
ATOM 1730 C C . VAL A 1 220 ? 1.821 0.026 -21.297 1.00 86.75 220 VAL A C 1
ATOM 1732 O O . VAL A 1 220 ? 2.712 0.379 -22.071 1.00 86.75 220 VAL A O 1
ATOM 1735 N N . LYS A 1 221 ? 0.582 0.522 -21.377 1.00 89.75 221 LYS A N 1
ATOM 1736 C CA . LYS A 1 221 ? 0.193 1.520 -22.378 1.00 89.75 221 LYS A CA 1
ATOM 1737 C C . LYS A 1 221 ? 0.947 2.837 -22.188 1.00 89.75 221 LYS A C 1
ATOM 1739 O O . LYS A 1 221 ? 1.437 3.398 -23.162 1.00 89.75 221 LYS A O 1
ATOM 1744 N N . GLU A 1 222 ? 1.054 3.327 -20.956 1.00 91.06 222 GLU A N 1
ATOM 1745 C CA . GLU A 1 222 ? 1.775 4.568 -20.648 1.00 91.06 222 GLU A CA 1
ATOM 1746 C C . GLU A 1 222 ? 3.274 4.462 -20.963 1.00 91.06 222 GLU A C 1
ATOM 1748 O O . GLU A 1 222 ? 3.832 5.375 -21.568 1.00 91.06 222 GLU A O 1
ATOM 1753 N N . ALA A 1 223 ? 3.911 3.333 -20.640 1.00 90.19 223 ALA A N 1
ATOM 1754 C CA . ALA A 1 223 ? 5.309 3.074 -20.974 1.00 90.19 223 ALA A CA 1
ATOM 1755 C C . ALA A 1 223 ? 5.542 3.068 -22.495 1.00 90.19 223 ALA A C 1
ATOM 1757 O O . ALA A 1 223 ? 6.501 3.671 -22.972 1.00 90.19 223 ALA A O 1
ATOM 1758 N N . ARG A 1 224 ? 4.632 2.467 -23.277 1.00 90.38 224 ARG A N 1
ATOM 1759 C CA . ARG A 1 224 ? 4.694 2.518 -24.749 1.00 90.38 224 ARG A CA 1
ATOM 1760 C C . ARG A 1 224 ? 4.577 3.940 -25.286 1.00 90.38 224 ARG A C 1
ATOM 1762 O O . ARG A 1 224 ? 5.389 4.332 -26.111 1.00 90.38 224 ARG A O 1
ATOM 1769 N N . ILE A 1 225 ? 3.635 4.732 -24.771 1.00 93.25 225 ILE A N 1
ATOM 1770 C CA . ILE A 1 225 ? 3.475 6.138 -25.176 1.00 93.25 225 ILE A CA 1
ATOM 1771 C C . ILE A 1 225 ? 4.754 6.941 -24.890 1.00 93.25 225 ILE A C 1
ATOM 1773 O O . ILE A 1 225 ? 5.171 7.744 -25.723 1.00 93.25 225 ILE A O 1
ATOM 1777 N N . LEU A 1 226 ? 5.391 6.730 -23.734 1.00 93.75 226 LEU A N 1
ATOM 1778 C CA . LEU A 1 226 ? 6.658 7.385 -23.391 1.00 93.75 226 LEU A CA 1
ATOM 1779 C C . LEU A 1 226 ? 7.791 6.969 -24.342 1.00 93.75 226 LEU A C 1
ATOM 1781 O O . LEU A 1 226 ? 8.574 7.817 -24.774 1.00 93.75 226 LEU A O 1
ATOM 1785 N N . ALA A 1 227 ? 7.851 5.690 -24.714 1.00 90.12 227 ALA A N 1
ATOM 1786 C CA . ALA A 1 227 ? 8.815 5.188 -25.688 1.00 90.12 227 ALA A CA 1
ATOM 1787 C C . ALA A 1 227 ? 8.590 5.788 -27.086 1.00 90.12 227 ALA A C 1
ATOM 1789 O O . ALA A 1 227 ? 9.549 6.255 -27.698 1.00 90.12 227 ALA A O 1
ATOM 1790 N N . ASP A 1 228 ? 7.339 5.883 -27.545 1.00 89.62 228 ASP A N 1
ATOM 1791 C CA . ASP A 1 228 ? 6.975 6.515 -28.823 1.00 89.62 228 ASP A CA 1
ATOM 1792 C C . ASP A 1 228 ? 7.340 8.013 -28.850 1.00 89.62 228 ASP A C 1
ATOM 1794 O O . ASP A 1 228 ? 7.694 8.572 -29.888 1.00 89.62 228 ASP A O 1
ATOM 1798 N N . GLN A 1 229 ? 7.302 8.681 -27.692 1.00 91.88 229 GLN A N 1
ATOM 1799 C CA . GLN A 1 229 ? 7.769 10.064 -27.515 1.00 91.88 229 GLN A CA 1
ATOM 1800 C C . GLN A 1 229 ? 9.302 10.177 -27.438 1.00 91.88 229 GLN A C 1
ATOM 1802 O O . GLN A 1 229 ? 9.852 11.280 -27.381 1.00 91.88 229 GLN A O 1
ATOM 1807 N N . GLY A 1 230 ? 10.013 9.048 -27.436 1.00 86.62 230 GLY A N 1
ATOM 1808 C CA . GLY A 1 230 ? 11.462 8.972 -27.317 1.00 86.62 230 GLY A CA 1
ATOM 1809 C C . GLY A 1 230 ? 11.993 9.244 -25.908 1.00 86.62 230 GLY A C 1
ATOM 1810 O O . GLY A 1 230 ? 13.187 9.530 -25.784 1.00 86.62 230 GLY A O 1
ATOM 1811 N N . ALA A 1 231 ? 11.133 9.188 -24.886 1.00 88.75 231 ALA A N 1
ATOM 1812 C CA . ALA A 1 231 ? 11.453 9.350 -23.469 1.00 88.75 231 ALA A CA 1
ATOM 1813 C C . ALA A 1 231 ? 11.703 7.978 -22.815 1.00 88.75 231 ALA A C 1
ATOM 1815 O O . ALA A 1 231 ? 10.931 7.518 -21.973 1.00 88.75 231 ALA A O 1
ATOM 1816 N N . TYR A 1 232 ? 12.771 7.298 -23.238 1.00 86.00 232 TYR A N 1
ATOM 1817 C CA . TYR A 1 232 ? 13.012 5.896 -22.880 1.00 86.00 232 TYR A CA 1
ATOM 1818 C C . TYR A 1 232 ? 13.335 5.667 -21.404 1.00 86.00 232 TYR A C 1
ATOM 1820 O O . TYR A 1 232 ? 12.870 4.674 -20.857 1.00 86.00 232 TYR A O 1
ATOM 1828 N N . ASP A 1 233 ? 14.042 6.588 -20.743 1.00 82.69 233 ASP A N 1
ATOM 1829 C CA . ASP A 1 233 ? 14.311 6.482 -19.301 1.00 82.69 233 ASP A CA 1
ATOM 1830 C C . ASP A 1 233 ? 12.997 6.492 -18.507 1.00 82.69 233 ASP A C 1
ATOM 1832 O O . ASP A 1 233 ? 12.737 5.600 -17.704 1.00 82.69 233 ASP A O 1
ATOM 1836 N N . ALA A 1 234 ? 12.100 7.432 -18.824 1.00 87.50 234 ALA A N 1
ATOM 1837 C CA . ALA A 1 234 ? 10.773 7.507 -18.215 1.00 87.50 234 ALA A CA 1
ATOM 1838 C C . ALA A 1 234 ? 9.908 6.282 -18.559 1.00 87.50 234 ALA A C 1
ATOM 1840 O O . ALA A 1 234 ? 9.158 5.793 -17.713 1.00 87.50 234 ALA A O 1
ATOM 1841 N N . ALA A 1 235 ? 10.004 5.766 -19.790 1.00 89.38 235 ALA A N 1
ATOM 1842 C CA . ALA A 1 235 ? 9.318 4.541 -20.194 1.00 89.38 235 ALA A CA 1
ATOM 1843 C C . ALA A 1 235 ? 9.803 3.324 -19.387 1.00 89.38 235 ALA A C 1
ATOM 1845 O O . ALA A 1 235 ? 8.989 2.516 -18.938 1.00 89.38 235 ALA A O 1
ATOM 1846 N N . TYR A 1 236 ? 11.117 3.215 -19.173 1.00 85.25 236 TYR A N 1
ATOM 1847 C CA . TYR A 1 236 ? 11.737 2.145 -18.400 1.00 85.25 236 TYR A CA 1
ATOM 1848 C C . TYR A 1 236 ? 11.368 2.235 -16.918 1.00 85.25 236 TYR A C 1
ATOM 1850 O O . TYR A 1 236 ? 10.906 1.249 -16.345 1.00 85.25 236 TYR A O 1
ATOM 1858 N N . GLU A 1 237 ? 11.477 3.419 -16.308 1.00 85.69 237 GLU A N 1
ATOM 1859 C CA . GLU A 1 237 ? 11.019 3.667 -14.935 1.00 85.69 237 GLU A CA 1
ATOM 1860 C C . GLU A 1 237 ? 9.552 3.270 -14.767 1.00 85.69 237 GLU A C 1
ATOM 1862 O O . GLU A 1 237 ? 9.196 2.567 -13.820 1.00 85.69 237 GLU A O 1
ATOM 1867 N N . LYS A 1 238 ? 8.700 3.648 -15.728 1.00 86.56 238 LYS A N 1
ATOM 1868 C CA . LYS A 1 238 ? 7.281 3.296 -15.709 1.00 86.56 238 LYS A CA 1
ATOM 1869 C C . LYS A 1 238 ? 7.056 1.784 -15.763 1.00 86.56 238 LYS A C 1
ATOM 1871 O O . LYS A 1 238 ? 6.212 1.277 -15.026 1.00 86.56 238 LYS A O 1
ATOM 1876 N N . ALA A 1 239 ? 7.808 1.070 -16.600 1.00 83.19 239 ALA A N 1
ATOM 1877 C CA . ALA A 1 239 ? 7.744 -0.385 -16.700 1.00 83.19 239 ALA A CA 1
ATOM 1878 C C . ALA A 1 239 ? 8.268 -1.085 -15.429 1.00 83.19 239 ALA A C 1
ATOM 1880 O O . ALA A 1 239 ? 7.730 -2.118 -15.038 1.00 83.19 239 ALA A O 1
ATOM 1881 N N . MET A 1 240 ? 9.257 -0.507 -14.741 1.00 79.38 240 MET A N 1
ATOM 1882 C CA . MET A 1 240 ? 9.823 -1.047 -13.496 1.00 79.38 240 MET A CA 1
ATOM 1883 C C . MET A 1 240 ? 8.913 -0.887 -12.268 1.00 79.38 240 MET A C 1
ATOM 1885 O O . MET A 1 240 ? 9.099 -1.598 -11.282 1.00 79.38 240 MET A O 1
ATOM 1889 N N . LEU A 1 241 ? 7.906 -0.005 -12.308 1.00 77.12 241 LEU A N 1
ATOM 1890 C CA . LEU A 1 241 ? 6.900 0.101 -11.237 1.00 77.12 241 LEU A CA 1
ATOM 1891 C C . LEU A 1 241 ? 5.986 -1.137 -11.151 1.00 77.12 241 LEU A C 1
ATOM 1893 O O . LEU A 1 241 ? 5.284 -1.316 -10.154 1.00 77.12 241 LEU A O 1
ATOM 1897 N N . LEU A 1 242 ? 5.975 -1.989 -12.182 1.00 70.06 242 LEU A N 1
ATOM 1898 C CA . LEU A 1 242 ? 5.136 -3.182 -12.247 1.00 70.06 242 LEU A CA 1
ATOM 1899 C C . LEU A 1 242 ? 5.690 -4.287 -11.327 1.00 70.06 242 LEU A C 1
ATOM 1901 O O . LEU A 1 242 ? 6.841 -4.699 -11.480 1.00 70.06 242 LEU A O 1
ATOM 1905 N N . PRO A 1 243 ? 4.891 -4.827 -10.385 1.00 63.91 243 PRO A N 1
ATOM 1906 C CA . PRO A 1 243 ? 5.366 -5.878 -9.495 1.00 63.91 243 PRO A CA 1
ATOM 1907 C C . PRO A 1 243 ? 5.748 -7.141 -10.282 1.00 63.91 243 PRO A C 1
ATOM 1909 O O . PRO A 1 243 ? 4.909 -7.757 -10.942 1.00 63.91 243 PRO A O 1
ATOM 1912 N N . ALA A 1 244 ? 7.007 -7.573 -10.145 1.00 58.91 244 ALA A N 1
ATOM 1913 C CA . ALA A 1 244 ? 7.590 -8.707 -10.874 1.00 58.91 244 ALA A CA 1
ATOM 1914 C C . ALA A 1 244 ? 6.893 -10.060 -10.611 1.00 58.91 244 ALA A C 1
ATOM 1916 O O . ALA A 1 244 ? 7.057 -11.010 -11.376 1.00 58.91 244 ALA A O 1
ATOM 1917 N N . ASN A 1 245 ? 6.111 -10.163 -9.532 1.00 61.41 245 ASN A N 1
ATOM 1918 C CA . ASN A 1 245 ? 5.337 -11.352 -9.153 1.00 61.41 245 ASN A CA 1
ATOM 1919 C C . ASN A 1 245 ? 3.846 -11.256 -9.519 1.00 61.41 245 ASN A C 1
ATOM 1921 O O . ASN A 1 245 ? 3.052 -12.072 -9.058 1.00 61.41 245 ASN A O 1
ATOM 1925 N N . SER A 1 246 ? 3.459 -10.266 -10.324 1.00 66.06 246 SER A N 1
ATOM 1926 C CA . SER A 1 246 ? 2.103 -10.169 -10.867 1.00 66.06 246 SER A CA 1
ATOM 1927 C C . SER A 1 246 ? 1.891 -11.120 -12.047 1.00 66.06 246 SER A C 1
ATOM 1929 O O . SER A 1 246 ? 2.843 -11.576 -12.686 1.00 66.06 246 SER A O 1
ATOM 1931 N N . GLN A 1 247 ? 0.622 -11.371 -12.377 1.00 69.31 247 GLN A N 1
ATOM 1932 C CA . GLN A 1 247 ? 0.215 -12.075 -13.601 1.00 69.31 247 GLN A CA 1
ATOM 1933 C C . GLN A 1 247 ? 0.711 -11.378 -14.885 1.00 69.31 247 GLN A C 1
ATOM 1935 O O . GLN A 1 247 ? 0.739 -11.996 -15.941 1.00 69.31 247 GLN A O 1
ATOM 1940 N N . CYS A 1 248 ? 1.171 -10.129 -14.794 1.00 74.31 248 CYS A N 1
ATOM 1941 C CA . CYS A 1 248 ? 1.554 -9.289 -15.926 1.00 74.31 248 CYS A CA 1
ATOM 1942 C C . CYS A 1 248 ? 3.042 -9.362 -16.286 1.00 74.31 248 CYS A C 1
ATOM 1944 O O . CYS A 1 248 ? 3.529 -8.560 -17.081 1.00 74.31 248 CYS A O 1
ATOM 1946 N N . ARG A 1 249 ? 3.798 -10.288 -15.688 1.00 78.31 249 ARG A N 1
ATOM 1947 C CA . ARG A 1 249 ? 5.246 -10.418 -15.914 1.00 78.31 249 ARG A CA 1
ATOM 1948 C C . ARG A 1 249 ? 5.607 -10.513 -17.399 1.00 78.31 249 ARG A C 1
ATOM 1950 O O . ARG A 1 249 ? 6.580 -9.900 -17.828 1.00 78.31 249 ARG A O 1
ATOM 1957 N N . GLU A 1 250 ? 4.835 -11.275 -18.170 1.00 82.00 250 GLU A N 1
ATOM 1958 C CA . GLU A 1 250 ? 5.079 -11.443 -19.607 1.00 82.00 250 GLU A CA 1
ATOM 1959 C C . GLU A 1 250 ? 4.887 -10.124 -20.366 1.00 82.00 250 GLU A C 1
ATOM 1961 O O . GLU A 1 250 ? 5.737 -9.743 -21.167 1.00 82.00 250 GLU A O 1
ATOM 1966 N N . GLU A 1 251 ? 3.826 -9.373 -20.064 1.00 80.69 251 GLU A N 1
ATOM 1967 C CA . GLU A 1 251 ? 3.542 -8.080 -20.697 1.00 80.69 251 GLU A CA 1
ATOM 1968 C C . GLU A 1 251 ? 4.610 -7.034 -20.371 1.00 80.69 251 GLU A C 1
ATOM 1970 O O . GLU A 1 251 ? 5.018 -6.272 -21.250 1.00 80.69 251 GLU A O 1
ATOM 1975 N N . VAL A 1 252 ? 5.097 -7.027 -19.125 1.00 81.88 252 VAL A N 1
ATOM 1976 C CA . VAL A 1 252 ? 6.214 -6.176 -18.690 1.00 81.88 252 VAL A CA 1
ATOM 1977 C C . VAL A 1 252 ? 7.445 -6.464 -19.540 1.00 81.88 252 VAL A C 1
ATOM 1979 O O . VAL A 1 252 ? 8.031 -5.535 -20.089 1.00 81.88 252 VAL A O 1
ATOM 1982 N N . GLN A 1 253 ? 7.815 -7.739 -19.693 1.00 84.06 253 GLN A N 1
ATOM 1983 C CA . GLN A 1 253 ? 8.989 -8.115 -20.477 1.00 84.06 253 GLN A CA 1
ATOM 1984 C C . GLN A 1 253 ? 8.846 -7.686 -21.940 1.00 84.06 253 GLN A C 1
ATOM 1986 O O . GLN A 1 253 ? 9.759 -7.084 -22.495 1.00 84.06 253 GLN A O 1
ATOM 1991 N N . VAL A 1 254 ? 7.672 -7.899 -22.537 1.00 86.75 254 VAL A N 1
ATOM 1992 C CA . VAL A 1 254 ? 7.388 -7.468 -23.913 1.00 86.75 254 VAL A CA 1
ATOM 1993 C C . VAL A 1 254 ? 7.512 -5.945 -24.070 1.00 86.75 254 VAL A C 1
ATOM 1995 O O . VAL A 1 254 ? 7.958 -5.462 -25.112 1.00 86.75 254 VAL A O 1
ATOM 1998 N N . VAL A 1 255 ? 7.114 -5.162 -23.064 1.00 86.69 255 VAL A N 1
ATOM 1999 C CA . VAL A 1 255 ? 7.286 -3.700 -23.078 1.00 86.69 255 VAL A CA 1
ATOM 2000 C C . VAL A 1 255 ? 8.747 -3.303 -22.926 1.00 86.69 255 VAL A C 1
ATOM 2002 O O . VAL A 1 255 ? 9.191 -2.412 -23.642 1.00 86.69 255 VAL A O 1
ATOM 2005 N N . LEU A 1 256 ? 9.497 -3.952 -22.039 1.00 86.56 256 LEU A N 1
ATOM 2006 C CA . LEU A 1 256 ? 10.926 -3.686 -21.871 1.00 86.56 256 LEU A CA 1
ATOM 2007 C C . LEU A 1 256 ? 11.701 -3.988 -23.154 1.00 86.56 256 LEU A C 1
ATOM 2009 O O . LEU A 1 256 ? 12.505 -3.164 -23.581 1.00 86.56 256 LEU A O 1
ATOM 2013 N N . ASP A 1 257 ? 11.390 -5.103 -23.814 1.00 86.94 257 ASP A N 1
ATOM 2014 C CA . ASP A 1 257 ? 11.986 -5.471 -25.099 1.00 86.94 257 ASP A CA 1
ATOM 2015 C C . ASP A 1 257 ? 11.635 -4.446 -26.191 1.00 86.94 257 ASP A C 1
ATOM 2017 O O . ASP A 1 257 ? 12.485 -4.080 -27.003 1.00 86.94 257 ASP A O 1
ATOM 2021 N N . PHE A 1 258 ? 10.397 -3.935 -26.191 1.00 88.19 258 PHE A N 1
ATOM 2022 C CA . PHE A 1 258 ? 9.964 -2.870 -27.099 1.00 88.19 258 PHE A CA 1
ATOM 2023 C C . PHE A 1 258 ? 10.710 -1.553 -26.849 1.00 88.19 258 PHE A C 1
ATOM 2025 O O . PHE A 1 258 ? 11.258 -0.980 -27.788 1.00 88.19 258 PHE A O 1
ATOM 2032 N N . ILE A 1 259 ? 10.779 -1.095 -25.594 1.00 88.50 259 ILE A N 1
ATOM 2033 C CA . ILE A 1 259 ? 11.525 0.112 -25.204 1.00 88.50 259 ILE A CA 1
ATOM 2034 C C . ILE A 1 259 ? 12.981 -0.027 -25.638 1.00 88.50 259 ILE A C 1
ATOM 2036 O O . ILE A 1 259 ? 13.547 0.894 -26.225 1.00 88.50 259 ILE A O 1
ATOM 2040 N N . ALA A 1 260 ? 13.570 -1.196 -25.384 1.00 87.31 260 ALA A N 1
ATOM 2041 C CA . ALA A 1 260 ? 14.936 -1.480 -25.758 1.00 87.31 260 ALA A CA 1
ATOM 2042 C C . ALA A 1 260 ? 15.140 -1.417 -27.280 1.00 87.31 260 ALA A C 1
ATOM 2044 O O . ALA A 1 260 ? 16.088 -0.801 -27.767 1.00 87.31 260 ALA A O 1
ATOM 2045 N N . HIS A 1 261 ? 14.242 -2.020 -28.054 1.00 88.00 261 HIS A N 1
ATOM 2046 C CA . HIS A 1 261 ? 14.311 -1.970 -29.509 1.00 88.00 261 HIS A CA 1
ATOM 2047 C C . HIS A 1 261 ? 14.240 -0.532 -30.048 1.00 88.00 261 HIS A C 1
ATOM 2049 O O . HIS A 1 261 ? 15.133 -0.115 -30.787 1.00 88.00 261 HIS A O 1
ATOM 2055 N N . GLU A 1 262 ? 13.234 0.240 -29.630 1.00 88.62 262 GLU A N 1
ATOM 2056 C CA . GLU A 1 262 ? 13.026 1.620 -30.089 1.00 88.62 262 GLU A CA 1
ATOM 2057 C C . GLU A 1 262 ? 14.189 2.540 -29.695 1.00 88.62 262 GLU A C 1
ATOM 2059 O O . GLU A 1 262 ? 14.681 3.322 -30.515 1.00 88.62 262 GLU A O 1
ATOM 2064 N N . ALA A 1 263 ? 14.685 2.411 -28.459 1.00 88.31 263 ALA A N 1
ATOM 2065 C CA . ALA A 1 263 ? 15.867 3.135 -28.007 1.00 88.31 263 ALA A CA 1
ATOM 2066 C C . ALA A 1 263 ? 17.079 2.812 -28.885 1.00 88.31 263 ALA A C 1
ATOM 2068 O O . ALA A 1 263 ? 17.786 3.721 -29.331 1.00 88.31 263 ALA A O 1
ATOM 2069 N N . CYS A 1 264 ? 17.282 1.527 -29.188 1.00 89.69 264 CYS A N 1
ATOM 2070 C CA . CYS A 1 264 ? 18.382 1.085 -30.026 1.00 89.69 264 CYS A CA 1
ATOM 2071 C C . CYS A 1 264 ? 18.369 1.745 -31.409 1.00 89.69 264 CYS A C 1
ATOM 2073 O O . CYS A 1 264 ? 19.371 2.329 -31.830 1.00 89.69 264 CYS A O 1
ATOM 2075 N N . GLU A 1 265 ? 17.232 1.678 -32.105 1.00 89.25 265 GLU A N 1
ATOM 2076 C CA . GLU A 1 265 ? 17.075 2.259 -33.442 1.00 89.25 265 GLU A CA 1
ATOM 2077 C C . GLU A 1 265 ? 17.362 3.763 -33.441 1.00 89.25 265 GLU A C 1
ATOM 2079 O O . GLU A 1 265 ? 18.148 4.256 -34.257 1.00 89.25 265 GLU A O 1
ATOM 2084 N N . LYS A 1 266 ? 16.782 4.502 -32.486 1.00 88.75 266 LYS A N 1
ATOM 2085 C CA . LYS A 1 266 ? 16.940 5.958 -32.412 1.00 88.75 266 LYS A CA 1
ATOM 2086 C C . LYS A 1 266 ? 18.395 6.364 -32.198 1.00 88.75 266 LYS A C 1
ATOM 2088 O O . LYS A 1 266 ? 18.890 7.235 -32.915 1.00 88.75 266 LYS A O 1
ATOM 2093 N N . TYR A 1 267 ? 19.079 5.781 -31.215 1.00 89.88 267 TYR A N 1
ATOM 2094 C CA . TYR A 1 267 ? 20.444 6.193 -30.880 1.00 89.88 267 TYR A CA 1
ATOM 2095 C C . TYR A 1 267 ? 21.460 5.762 -31.944 1.00 89.88 267 TYR A C 1
ATOM 2097 O O . TYR A 1 267 ? 22.381 6.528 -32.229 1.00 89.88 267 TYR A O 1
ATOM 2105 N N . LEU A 1 268 ? 21.269 4.610 -32.604 1.00 91.62 268 LEU A N 1
ATOM 2106 C CA . LEU A 1 268 ? 22.090 4.232 -33.763 1.00 91.62 268 LEU A CA 1
ATOM 2107 C C . LEU A 1 268 ? 21.937 5.247 -34.907 1.00 91.62 268 LEU A C 1
ATOM 2109 O O . LEU A 1 268 ? 22.938 5.732 -35.435 1.00 91.62 268 LEU A O 1
ATOM 2113 N N . LEU A 1 269 ? 20.702 5.643 -35.233 1.00 92.31 269 LEU A N 1
ATOM 2114 C CA . LEU A 1 269 ? 20.429 6.651 -36.263 1.00 92.31 269 LEU A CA 1
ATOM 2115 C C . LEU A 1 269 ? 21.009 8.031 -35.897 1.00 92.31 269 LEU A C 1
ATOM 2117 O O . LEU A 1 269 ? 21.560 8.738 -36.745 1.00 92.31 269 LEU A O 1
ATOM 2121 N N . GLN A 1 270 ? 20.914 8.431 -34.626 1.00 92.25 270 GLN A N 1
ATOM 2122 C CA . GLN A 1 270 ? 21.524 9.670 -34.139 1.00 92.25 270 GLN A CA 1
ATOM 2123 C C . GLN A 1 270 ? 23.048 9.638 -34.256 1.00 92.25 270 GLN A C 1
ATOM 2125 O O . GLN A 1 270 ? 23.630 10.608 -34.746 1.00 92.25 270 GLN A O 1
ATOM 2130 N N . ALA A 1 271 ? 23.684 8.533 -33.860 1.00 93.38 271 ALA A N 1
ATOM 2131 C CA . ALA A 1 271 ? 25.124 8.349 -33.985 1.00 93.38 271 ALA A CA 1
ATOM 2132 C C . ALA A 1 271 ? 25.573 8.468 -35.448 1.00 93.38 271 ALA A C 1
ATOM 2134 O O . ALA A 1 271 ? 26.494 9.229 -35.747 1.00 93.38 271 ALA A O 1
ATOM 2135 N N . GLU A 1 272 ? 24.883 7.804 -36.381 1.00 94.81 272 GLU A N 1
ATOM 2136 C CA . GLU A 1 272 ? 25.141 7.932 -37.822 1.00 94.81 272 GLU A CA 1
ATOM 2137 C C . GLU A 1 272 ? 25.019 9.382 -38.310 1.00 94.81 272 GLU A C 1
ATOM 2139 O O . GLU A 1 272 ? 25.899 9.886 -39.014 1.00 94.81 272 GLU A O 1
ATOM 2144 N N . SER A 1 273 ? 23.968 10.090 -37.888 1.00 96.06 273 SER A N 1
ATOM 2145 C CA . SER A 1 273 ? 23.754 11.500 -38.228 1.00 96.06 273 SER A CA 1
ATOM 2146 C C . SER A 1 273 ? 24.858 12.415 -37.678 1.00 96.06 273 SER A C 1
ATOM 2148 O O . SER A 1 273 ? 25.350 13.289 -38.398 1.00 96.06 273 SER A O 1
ATOM 2150 N N . PHE A 1 274 ? 25.262 12.250 -36.414 1.00 95.25 274 PHE A N 1
ATOM 2151 C CA . PHE A 1 274 ? 26.342 13.042 -35.814 1.00 95.25 274 PHE A CA 1
ATOM 2152 C C . PHE A 1 274 ? 27.690 12.741 -36.469 1.00 95.25 274 PHE A C 1
ATOM 2154 O O . PHE A 1 274 ? 28.434 13.668 -36.798 1.00 95.25 274 PHE A O 1
ATOM 2161 N N . PHE A 1 275 ? 27.959 11.469 -36.763 1.00 94.19 275 PHE A N 1
ATOM 2162 C CA . PHE A 1 275 ? 29.153 11.050 -37.484 1.00 94.19 275 PHE A CA 1
ATOM 2163 C C . PHE A 1 275 ? 29.235 11.678 -38.880 1.00 94.19 275 PHE A C 1
ATOM 2165 O O . PHE A 1 275 ? 30.265 12.249 -39.238 1.00 94.19 275 PHE A O 1
ATOM 2172 N N . ALA A 1 276 ? 28.136 11.671 -39.644 1.00 93.69 276 ALA A N 1
ATOM 2173 C CA . ALA A 1 276 ? 28.072 12.301 -40.964 1.00 93.69 276 ALA A CA 1
ATOM 2174 C C . ALA A 1 276 ? 28.359 13.816 -40.918 1.00 93.69 276 ALA A C 1
ATOM 2176 O O . ALA A 1 276 ? 28.902 14.384 -41.866 1.00 93.69 276 ALA A O 1
ATOM 2177 N N . ARG A 1 277 ? 28.036 14.472 -39.796 1.00 94.81 277 ARG A N 1
ATOM 2178 C CA . ARG A 1 277 ? 28.318 15.895 -39.537 1.00 94.81 277 ARG A CA 1
ATOM 2179 C C . ARG A 1 277 ? 29.701 16.147 -38.925 1.00 94.81 277 ARG A C 1
ATOM 2181 O O . ARG A 1 277 ? 30.031 17.303 -38.675 1.00 94.81 277 ARG A O 1
ATOM 2188 N N . LYS A 1 278 ? 30.506 15.097 -38.712 1.00 89.75 278 LYS A N 1
ATOM 2189 C CA . LYS A 1 278 ? 31.802 15.121 -38.007 1.00 89.75 278 LYS A CA 1
ATOM 2190 C C . LYS A 1 278 ? 31.720 15.612 -36.554 1.00 89.75 278 LYS A C 1
ATOM 2192 O O . LYS A 1 278 ? 32.719 16.053 -35.994 1.00 89.75 278 LYS A O 1
ATOM 2197 N N . ASP A 1 279 ? 30.547 15.517 -35.936 1.00 93.31 279 ASP A N 1
ATOM 2198 C CA . ASP A 1 279 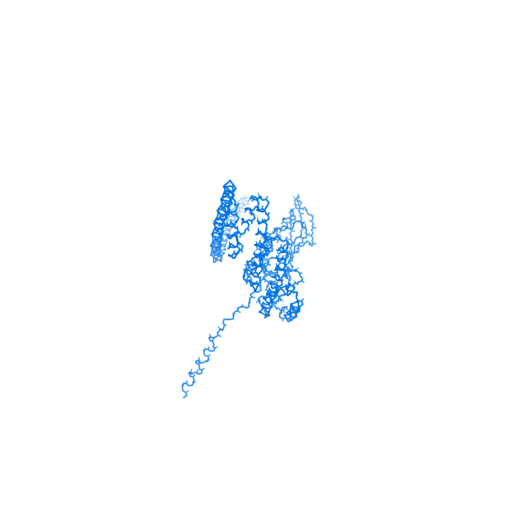? 30.331 15.819 -34.520 1.00 93.31 279 ASP A CA 1
ATOM 2199 C C . ASP A 1 279 ? 30.645 14.558 -33.696 1.00 93.31 279 ASP A C 1
ATOM 2201 O O . ASP A 1 279 ? 29.759 13.780 -33.336 1.00 93.31 279 ASP A O 1
ATOM 2205 N N . LEU A 1 280 ? 31.942 14.286 -33.504 1.00 89.50 280 LEU A N 1
ATOM 2206 C CA . LEU A 1 280 ? 32.411 13.039 -32.884 1.00 89.50 280 LEU A CA 1
ATOM 2207 C C . LEU A 1 280 ? 32.025 12.940 -31.408 1.00 89.50 280 LEU A C 1
ATOM 2209 O O . LEU A 1 280 ? 31.758 11.838 -30.937 1.00 89.50 280 LEU A O 1
ATOM 2213 N N . ASP A 1 281 ? 31.953 14.069 -30.702 1.00 89.19 281 ASP A N 1
ATOM 2214 C CA . ASP A 1 281 ? 31.595 14.088 -29.284 1.00 89.19 281 ASP A CA 1
ATOM 2215 C C . ASP A 1 281 ? 30.147 13.613 -29.098 1.00 89.19 281 ASP A C 1
ATOM 2217 O O . ASP A 1 281 ? 29.910 12.651 -28.370 1.00 89.19 281 ASP A O 1
ATOM 2221 N N . ARG A 1 282 ? 29.189 14.185 -29.846 1.00 91.06 282 ARG A N 1
ATOM 2222 C CA . ARG A 1 282 ? 27.785 13.742 -29.784 1.00 91.06 282 ARG A CA 1
ATOM 2223 C C . ARG A 1 282 ? 27.559 12.347 -30.359 1.00 91.06 282 ARG A C 1
ATOM 2225 O O . ARG A 1 282 ? 26.632 11.661 -29.938 1.00 91.06 282 ARG A O 1
ATOM 2232 N N . CYS A 1 283 ? 28.379 11.925 -31.321 1.00 91.75 283 CYS A N 1
ATOM 2233 C CA . CYS A 1 283 ? 28.334 10.562 -31.843 1.00 91.75 283 CYS A CA 1
ATOM 2234 C C . CYS A 1 283 ? 28.700 9.539 -30.759 1.00 91.75 283 CYS A C 1
ATOM 2236 O O . CYS A 1 283 ? 27.954 8.584 -30.541 1.00 91.75 283 CYS A O 1
ATOM 2238 N N . VAL A 1 284 ? 29.810 9.767 -30.046 1.00 89.00 284 VAL A N 1
ATOM 2239 C CA . VAL A 1 284 ? 30.224 8.899 -28.937 1.00 89.00 284 VAL A CA 1
ATOM 2240 C C . VAL A 1 284 ? 29.180 8.914 -27.823 1.00 89.00 284 VAL A C 1
ATOM 2242 O O . VAL A 1 284 ? 28.831 7.843 -27.337 1.00 89.00 284 VAL A O 1
ATOM 2245 N N . ASP A 1 285 ? 28.618 10.078 -27.485 1.00 87.38 285 ASP A N 1
ATOM 2246 C CA . ASP A 1 285 ? 27.568 10.191 -26.464 1.00 87.38 285 ASP A CA 1
ATOM 2247 C C . ASP A 1 285 ? 26.300 9.393 -26.845 1.00 87.38 285 ASP A C 1
ATOM 2249 O O . ASP A 1 285 ? 25.734 8.694 -26.008 1.00 87.38 285 ASP A O 1
ATOM 2253 N N . ALA A 1 286 ? 25.883 9.419 -28.118 1.00 89.50 286 ALA A N 1
ATOM 2254 C CA . ALA A 1 286 ? 24.742 8.632 -28.597 1.00 89.50 286 ALA A CA 1
ATOM 2255 C C . ALA A 1 286 ? 25.005 7.113 -28.556 1.00 89.50 286 ALA A C 1
ATOM 2257 O O . ALA A 1 286 ? 24.115 6.337 -28.215 1.00 89.50 286 ALA A O 1
ATOM 2258 N N . LEU A 1 287 ? 26.227 6.671 -28.875 1.00 88.56 287 LEU A N 1
ATOM 2259 C CA . LEU A 1 287 ? 26.620 5.256 -28.803 1.00 88.56 287 LEU A CA 1
ATOM 2260 C C . LEU A 1 287 ? 26.789 4.767 -27.361 1.00 88.56 287 LEU A C 1
ATOM 2262 O O . LEU A 1 287 ? 26.541 3.596 -27.061 1.00 88.56 287 LEU A O 1
ATOM 2266 N N . ALA A 1 288 ? 27.209 5.655 -26.467 1.00 83.56 288 ALA A N 1
ATOM 2267 C CA . ALA A 1 288 ? 27.280 5.419 -25.034 1.00 83.56 288 ALA A CA 1
ATOM 2268 C C . ALA A 1 288 ? 25.900 5.066 -24.453 1.00 83.56 288 ALA A C 1
ATOM 2270 O O . ALA A 1 288 ? 25.777 4.067 -23.750 1.00 83.56 288 ALA A O 1
ATOM 2271 N N . SER A 1 289 ? 24.834 5.776 -24.840 1.00 79.19 289 SER A N 1
ATOM 2272 C CA . SER A 1 289 ? 23.457 5.517 -24.377 1.00 79.19 289 SER A CA 1
ATOM 2273 C C . SER A 1 289 ? 22.890 4.119 -24.705 1.00 79.19 289 SER A C 1
ATOM 2275 O O . SER A 1 289 ? 21.800 3.789 -24.251 1.00 79.19 289 SER A O 1
ATOM 2277 N N . LEU A 1 290 ? 23.596 3.286 -25.480 1.00 77.56 290 LEU A N 1
ATOM 2278 C CA . LEU A 1 290 ? 23.135 1.968 -25.938 1.00 77.56 290 LEU A CA 1
ATOM 2279 C C . LEU A 1 290 ? 23.625 0.772 -25.107 1.00 77.56 290 LEU A C 1
ATOM 2281 O O . LEU A 1 290 ? 23.253 -0.366 -25.400 1.00 77.56 290 LEU A O 1
ATOM 2285 N N . GLU A 1 291 ? 24.495 0.978 -24.117 1.00 61.75 291 GLU A N 1
ATOM 2286 C CA . GLU A 1 291 ? 25.298 -0.110 -23.534 1.00 61.75 291 GLU A CA 1
ATOM 2287 C C . GLU A 1 291 ? 24.514 -1.123 -22.672 1.00 61.75 291 GLU A C 1
ATOM 2289 O O . GLU A 1 291 ? 25.032 -2.190 -22.351 1.00 61.75 291 GLU A O 1
ATOM 2294 N N . THR A 1 292 ? 23.241 -0.855 -22.372 1.00 59.91 292 THR A N 1
ATOM 2295 C CA . THR A 1 292 ? 22.394 -1.670 -21.476 1.00 59.91 292 THR A CA 1
ATOM 2296 C C . THR A 1 292 ? 21.084 -2.147 -22.108 1.00 59.91 292 THR A C 1
ATOM 2298 O O . THR A 1 292 ? 20.208 -2.658 -21.417 1.00 59.91 292 THR A O 1
ATOM 2301 N N . VAL A 1 293 ? 20.934 -1.989 -23.423 1.00 66.00 293 VAL A N 1
ATOM 2302 C CA . VAL A 1 293 ? 19.620 -2.044 -24.071 1.00 66.00 293 VAL A CA 1
ATOM 2303 C C . VAL A 1 293 ? 19.202 -3.473 -24.455 1.00 66.00 293 VAL A C 1
ATOM 2305 O O . VAL A 1 293 ? 18.130 -3.929 -24.077 1.00 66.00 293 VAL A O 1
ATOM 2308 N N . SER A 1 294 ? 20.041 -4.208 -25.193 1.00 76.06 294 SER A N 1
ATOM 2309 C CA . SER A 1 294 ? 19.844 -5.637 -25.506 1.00 76.06 294 SER A CA 1
ATOM 2310 C C . SER A 1 294 ? 21.100 -6.238 -26.147 1.00 76.06 294 SER A C 1
ATOM 2312 O O . SER A 1 294 ? 21.918 -5.513 -26.723 1.00 76.06 294 SER A O 1
ATOM 2314 N N . GLU A 1 295 ? 21.246 -7.569 -26.123 1.00 82.19 295 GLU A N 1
ATOM 2315 C CA . GLU A 1 295 ? 22.365 -8.245 -26.802 1.00 82.19 295 GLU A CA 1
ATOM 2316 C C . GLU A 1 295 ? 22.422 -7.928 -28.303 1.00 82.19 295 GLU A C 1
ATOM 2318 O O . GLU A 1 295 ? 23.503 -7.804 -28.885 1.00 82.19 295 GLU A O 1
ATOM 2323 N N . ASP A 1 296 ? 21.262 -7.805 -28.954 1.00 85.75 296 ASP A N 1
ATOM 2324 C CA . ASP A 1 296 ? 21.219 -7.473 -30.373 1.00 85.75 296 ASP A CA 1
ATOM 2325 C C . ASP A 1 296 ? 21.667 -6.038 -30.639 1.00 85.75 296 ASP A C 1
ATOM 2327 O O . ASP A 1 296 ? 22.474 -5.794 -31.544 1.00 85.75 296 ASP A O 1
ATOM 2331 N N . CYS A 1 297 ? 21.228 -5.105 -29.793 1.00 87.31 297 CYS A N 1
ATOM 2332 C CA . CYS A 1 297 ? 21.661 -3.724 -29.878 1.00 87.31 297 CYS A CA 1
ATOM 2333 C C . CYS A 1 297 ? 23.175 -3.587 -29.686 1.00 87.31 297 CYS A C 1
ATOM 2335 O O . CYS A 1 297 ? 23.838 -2.914 -30.476 1.00 87.31 297 CYS A O 1
ATOM 2337 N N . ALA A 1 298 ? 23.749 -4.310 -28.721 1.00 87.00 298 ALA A N 1
ATOM 2338 C CA . ALA A 1 298 ? 25.192 -4.336 -28.496 1.00 87.00 298 ALA A CA 1
ATOM 2339 C C . ALA A 1 298 ? 25.958 -4.818 -29.743 1.00 87.00 298 ALA A C 1
ATOM 2341 O O . ALA A 1 298 ? 26.943 -4.200 -30.159 1.00 87.00 298 ALA A O 1
ATOM 2342 N N . ARG A 1 299 ? 25.473 -5.876 -30.411 1.00 89.00 299 ARG A N 1
ATOM 2343 C CA . ARG A 1 299 ? 26.066 -6.358 -31.672 1.00 89.00 299 ARG A CA 1
ATOM 2344 C C . ARG A 1 299 ? 25.972 -5.320 -32.791 1.00 89.00 299 ARG A C 1
ATOM 2346 O O . ARG A 1 299 ? 26.904 -5.200 -33.587 1.00 89.00 299 ARG A O 1
ATOM 2353 N N . ARG A 1 300 ? 24.853 -4.598 -32.894 1.00 90.75 300 ARG A N 1
ATOM 2354 C CA . ARG A 1 300 ? 24.647 -3.543 -33.900 1.00 90.75 300 ARG A CA 1
ATOM 2355 C C . ARG A 1 300 ? 25.543 -2.332 -33.647 1.00 90.75 300 ARG A C 1
ATOM 23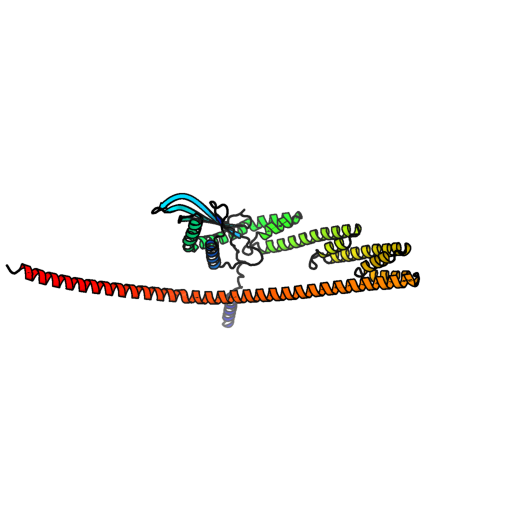57 O O . ARG A 1 300 ? 26.234 -1.923 -34.579 1.00 90.75 300 ARG A O 1
ATOM 2364 N N . LYS A 1 301 ? 25.605 -1.847 -32.402 1.00 91.25 301 LYS A N 1
ATOM 2365 C CA . LYS A 1 301 ? 26.530 -0.798 -31.941 1.00 91.25 301 LYS A CA 1
ATOM 2366 C C . LYS A 1 301 ? 27.967 -1.141 -32.333 1.00 91.25 301 LYS A C 1
ATOM 2368 O O . LYS A 1 301 ? 28.584 -0.389 -33.078 1.00 91.25 301 LYS A O 1
ATOM 2373 N N . ALA A 1 302 ? 28.459 -2.319 -31.946 1.00 90.56 302 ALA A N 1
ATOM 2374 C CA . ALA A 1 302 ? 29.835 -2.732 -32.229 1.00 90.56 302 ALA A CA 1
ATOM 2375 C C . ALA A 1 302 ? 30.155 -2.788 -33.737 1.00 90.56 302 ALA A C 1
ATOM 2377 O O . ALA A 1 302 ? 31.255 -2.431 -34.171 1.00 90.56 302 ALA A O 1
ATOM 2378 N N . ARG A 1 303 ? 29.195 -3.224 -34.570 1.00 92.81 303 ARG A N 1
ATOM 2379 C CA . ARG A 1 303 ? 29.351 -3.189 -36.035 1.00 92.81 303 ARG A CA 1
ATOM 2380 C C . ARG A 1 303 ? 29.462 -1.757 -36.555 1.00 92.81 303 ARG A C 1
ATOM 2382 O O . ARG A 1 303 ? 30.343 -1.497 -37.375 1.00 92.81 303 ARG A O 1
ATOM 2389 N N . LEU A 1 304 ? 28.601 -0.860 -36.082 1.00 92.06 304 LEU A N 1
ATOM 2390 C CA . LEU A 1 304 ? 28.588 0.541 -36.490 1.00 92.06 304 LEU A CA 1
ATOM 2391 C C . LEU A 1 304 ? 29.874 1.266 -36.064 1.00 92.06 304 LEU A C 1
ATOM 2393 O O . LEU A 1 304 ? 30.520 1.911 -36.886 1.00 92.06 304 LEU A O 1
ATOM 2397 N N . GLU A 1 305 ? 30.320 1.071 -34.823 1.00 91.88 305 GLU A N 1
ATOM 2398 C CA . GLU A 1 305 ? 31.579 1.623 -34.306 1.00 91.88 305 GLU A CA 1
ATOM 2399 C C . GLU A 1 305 ? 32.783 1.183 -35.144 1.00 91.88 305 GLU A C 1
ATOM 2401 O O . GLU A 1 305 ? 33.641 1.995 -35.500 1.00 91.88 305 GLU A O 1
ATOM 2406 N N . LYS A 1 306 ? 32.835 -0.096 -35.535 1.00 92.62 306 LYS A N 1
ATOM 2407 C CA . LYS A 1 306 ? 33.890 -0.615 -36.415 1.00 92.62 306 LYS A CA 1
ATOM 2408 C C . LYS A 1 306 ? 33.872 0.049 -37.798 1.00 92.62 306 LYS A C 1
ATOM 2410 O O . LYS A 1 306 ? 34.931 0.327 -38.359 1.00 92.62 306 LYS A O 1
ATOM 2415 N N . GLN A 1 307 ? 32.690 0.299 -38.360 1.00 93.38 307 GLN A N 1
ATOM 2416 C CA . GLN A 1 307 ? 32.545 0.988 -39.647 1.00 93.38 307 GLN A CA 1
ATOM 2417 C C . GLN A 1 307 ? 32.948 2.465 -39.563 1.00 93.38 307 GLN A C 1
ATOM 2419 O O . GLN A 1 307 ? 33.619 2.964 -40.468 1.00 93.38 307 GLN A O 1
ATOM 2424 N N . MET A 1 308 ? 32.570 3.152 -38.485 1.00 93.19 308 MET A N 1
ATOM 2425 C CA . MET A 1 308 ? 32.907 4.555 -38.238 1.00 93.19 308 MET A CA 1
ATOM 2426 C C . MET A 1 308 ? 34.410 4.737 -38.028 1.00 93.19 308 MET A C 1
ATOM 2428 O O . MET A 1 308 ? 35.049 5.517 -38.731 1.00 93.19 308 MET A O 1
ATOM 2432 N N . THR A 1 309 ? 35.011 3.961 -37.125 1.00 90.69 309 THR A N 1
ATOM 2433 C CA . THR A 1 309 ? 36.449 4.042 -36.814 1.00 90.69 309 THR A CA 1
ATOM 2434 C C . THR A 1 309 ? 37.339 3.761 -38.024 1.00 90.69 309 THR A C 1
ATOM 2436 O O . THR A 1 309 ? 38.393 4.384 -38.163 1.00 90.69 309 THR A O 1
ATOM 2439 N N . ALA A 1 310 ? 36.908 2.894 -38.947 1.00 92.50 310 ALA A N 1
ATOM 2440 C CA . ALA A 1 310 ? 37.617 2.651 -40.202 1.00 92.50 310 ALA A CA 1
ATOM 2441 C C . ALA A 1 310 ? 37.710 3.903 -41.099 1.00 92.50 310 ALA A C 1
ATOM 2443 O O . ALA A 1 310 ? 38.705 4.058 -41.806 1.00 92.50 310 ALA A O 1
ATOM 2444 N N . GLN A 1 311 ? 36.720 4.798 -41.038 1.00 92.56 311 GLN A N 1
ATOM 2445 C CA . GLN A 1 311 ? 36.631 6.021 -41.850 1.00 92.56 311 GLN A CA 1
ATOM 2446 C C . GLN A 1 311 ? 37.311 7.242 -41.207 1.00 92.56 311 GLN A C 1
ATOM 2448 O O . GLN A 1 311 ? 37.459 8.273 -41.860 1.00 92.56 311 GLN A O 1
ATOM 2453 N N . LEU A 1 312 ? 37.728 7.146 -39.942 1.00 92.69 312 LEU A N 1
ATOM 2454 C CA . LEU A 1 312 ? 38.383 8.239 -39.226 1.00 92.69 312 LEU A CA 1
ATOM 2455 C C . LEU A 1 312 ? 39.869 8.363 -39.589 1.00 92.69 312 LEU A C 1
ATOM 2457 O O . LEU A 1 312 ? 40.575 7.355 -39.707 1.00 92.69 312 LEU A O 1
ATOM 2461 N N . ASP A 1 313 ? 40.348 9.605 -39.675 1.00 93.19 313 ASP A N 1
ATOM 2462 C CA . ASP A 1 313 ? 41.776 9.930 -39.718 1.00 93.19 313 ASP A CA 1
ATOM 2463 C C . ASP A 1 313 ? 42.451 9.749 -38.343 1.00 93.19 313 ASP A C 1
ATOM 2465 O O . ASP A 1 313 ? 41.804 9.477 -37.330 1.00 93.19 313 ASP A O 1
ATOM 2469 N N . GLU A 1 314 ? 43.778 9.867 -38.294 1.00 91.62 314 GLU A N 1
ATOM 2470 C CA . GLU A 1 314 ? 44.547 9.597 -37.075 1.00 91.62 314 GLU A CA 1
ATOM 2471 C C . GLU A 1 314 ? 44.182 10.532 -35.909 1.00 91.62 314 GLU A C 1
ATOM 2473 O O . GLU A 1 314 ? 44.061 10.078 -34.770 1.00 91.62 314 GLU A O 1
ATOM 2478 N N . ALA A 1 315 ? 43.973 11.823 -36.181 1.00 90.31 315 ALA A N 1
ATOM 2479 C CA . ALA A 1 315 ? 43.620 12.801 -35.155 1.00 90.31 315 ALA A CA 1
ATOM 2480 C C . ALA A 1 315 ? 42.231 12.509 -34.563 1.00 90.31 315 ALA A C 1
ATOM 2482 O O . ALA A 1 315 ? 42.076 12.431 -33.342 1.00 90.31 315 ALA A O 1
ATOM 2483 N N . SER A 1 316 ? 41.249 12.250 -35.426 1.00 90.81 316 SER A N 1
ATOM 2484 C CA . SER A 1 316 ? 39.878 11.913 -35.044 1.00 90.81 316 SER A CA 1
ATOM 2485 C C . SER A 1 316 ? 39.800 10.588 -34.287 1.00 90.81 316 SER A C 1
ATOM 2487 O O . SER A 1 316 ? 39.039 10.469 -33.330 1.00 90.81 316 SER A O 1
ATOM 2489 N N . ARG A 1 317 ? 40.622 9.591 -34.653 1.00 89.38 317 ARG A N 1
ATOM 2490 C CA . ARG A 1 317 ? 40.717 8.317 -33.916 1.00 89.38 317 ARG A CA 1
ATOM 2491 C C . ARG A 1 317 ? 41.218 8.509 -32.489 1.00 89.38 317 ARG A C 1
ATOM 2493 O O . ARG A 1 317 ? 40.710 7.855 -31.583 1.00 89.38 317 ARG A O 1
ATOM 2500 N N . ARG A 1 318 ? 42.195 9.397 -32.275 1.00 89.62 318 ARG A N 1
ATOM 2501 C CA . ARG A 1 318 ? 42.685 9.718 -30.924 1.00 89.62 318 ARG A CA 1
ATOM 2502 C C . ARG A 1 318 ? 41.599 10.404 -30.094 1.00 89.62 318 ARG A C 1
ATOM 2504 O O . ARG A 1 318 ? 41.405 10.016 -28.947 1.00 89.62 318 ARG A O 1
ATOM 2511 N N . GLN A 1 319 ? 40.870 11.361 -30.679 1.00 88.81 319 GLN A N 1
ATOM 2512 C CA . GLN A 1 319 ? 39.734 12.011 -30.012 1.00 88.81 319 GLN A CA 1
ATOM 2513 C C . GLN A 1 319 ? 38.643 10.995 -29.651 1.00 88.81 319 GLN A C 1
ATOM 2515 O O . GLN A 1 319 ? 38.199 10.958 -28.508 1.00 88.81 319 GLN A O 1
ATOM 2520 N N . TRP A 1 320 ? 38.262 10.133 -30.596 1.00 87.94 320 TRP A N 1
ATOM 2521 C CA . TRP A 1 320 ? 37.290 9.061 -30.380 1.00 87.94 320 TRP A CA 1
ATOM 2522 C C . TRP A 1 320 ? 37.690 8.141 -29.223 1.00 87.94 320 TRP A C 1
ATOM 2524 O O . TRP A 1 320 ? 36.904 7.928 -28.303 1.00 87.94 320 TRP A O 1
ATOM 2534 N N . ALA A 1 321 ? 38.922 7.619 -29.246 1.00 89.44 321 ALA A N 1
ATOM 2535 C CA . ALA A 1 321 ? 39.427 6.717 -28.213 1.00 89.44 321 ALA A CA 1
ATOM 2536 C C . ALA A 1 321 ? 39.452 7.387 -26.832 1.00 89.44 321 ALA A C 1
ATOM 2538 O O . ALA A 1 321 ? 39.054 6.777 -25.843 1.00 89.44 321 ALA A O 1
ATOM 2539 N N . PHE A 1 322 ? 39.863 8.657 -26.773 1.00 90.62 322 PHE A N 1
ATOM 2540 C CA . PHE A 1 322 ? 39.840 9.429 -25.536 1.00 90.62 322 PHE A CA 1
ATOM 2541 C C . PHE A 1 322 ? 38.413 9.597 -24.993 1.00 90.62 322 PHE A C 1
ATOM 2543 O O . PHE A 1 322 ? 38.181 9.345 -23.814 1.00 90.62 322 PHE A O 1
ATOM 2550 N N . ARG A 1 323 ? 37.443 9.954 -25.846 1.00 88.38 323 ARG A N 1
ATOM 2551 C CA . ARG A 1 323 ? 36.031 10.095 -25.450 1.00 88.38 323 ARG A CA 1
ATOM 2552 C C . ARG A 1 323 ? 35.429 8.780 -24.958 1.00 88.38 323 ARG A C 1
ATOM 2554 O O . ARG A 1 323 ? 34.737 8.782 -23.945 1.00 88.38 323 ARG A O 1
ATOM 2561 N N . GLN A 1 324 ? 35.717 7.661 -25.624 1.00 85.94 324 GLN A N 1
ATOM 2562 C CA . GLN A 1 324 ? 35.245 6.352 -25.163 1.00 85.94 324 GLN A CA 1
ATOM 2563 C C . GLN A 1 324 ? 35.822 5.976 -23.795 1.00 85.94 324 GLN A C 1
ATOM 2565 O O . GLN A 1 324 ? 35.079 5.496 -22.944 1.00 85.94 324 GLN A O 1
ATOM 2570 N N . GLN A 1 325 ? 37.106 6.260 -23.551 1.00 90.00 325 GLN A N 1
ATOM 2571 C CA . GLN A 1 325 ? 37.709 6.042 -22.235 1.00 90.00 325 GLN A CA 1
ATOM 2572 C C . GLN A 1 325 ? 37.029 6.891 -21.153 1.00 90.00 325 GLN A C 1
ATOM 2574 O O . GLN A 1 325 ? 36.682 6.367 -20.101 1.00 90.00 325 GLN A O 1
ATOM 2579 N N . GLN A 1 326 ? 36.783 8.180 -21.419 1.00 87.75 326 GLN A N 1
ATOM 2580 C CA . GLN A 1 326 ? 36.103 9.060 -20.460 1.00 87.75 326 GLN A CA 1
ATOM 2581 C C . GLN A 1 326 ? 34.717 8.534 -20.073 1.00 87.75 326 GLN A C 1
ATOM 2583 O O . GLN A 1 326 ? 34.345 8.583 -18.902 1.00 87.75 326 GLN A O 1
ATOM 2588 N N . TYR A 1 327 ? 33.964 8.022 -21.047 1.00 84.69 327 TYR A N 1
ATOM 2589 C CA . TYR A 1 327 ? 32.659 7.427 -20.788 1.00 84.69 327 TYR A CA 1
ATOM 2590 C C . TYR A 1 327 ? 32.765 6.160 -19.925 1.00 84.69 327 TYR A C 1
ATOM 2592 O O . TYR A 1 327 ? 32.057 6.036 -18.927 1.00 84.69 327 TYR A O 1
ATOM 2600 N N . GLN A 1 328 ? 33.690 5.253 -20.254 1.00 85.38 328 GLN A N 1
ATOM 2601 C CA . GLN A 1 328 ? 33.924 4.036 -19.468 1.00 85.38 328 GLN A CA 1
ATOM 2602 C C . GLN A 1 328 ? 34.322 4.353 -18.021 1.00 85.38 328 GLN A C 1
ATOM 2604 O O . GLN A 1 328 ? 33.800 3.740 -17.089 1.00 85.38 328 GLN A O 1
ATOM 2609 N N . ASP A 1 329 ? 35.190 5.347 -17.822 1.00 89.50 329 ASP A N 1
ATOM 2610 C CA . ASP A 1 329 ? 35.603 5.802 -16.494 1.00 89.50 329 ASP A CA 1
ATOM 2611 C C . ASP A 1 329 ? 34.412 6.378 -15.701 1.00 89.50 329 ASP A C 1
ATOM 2613 O O . ASP A 1 329 ? 34.284 6.133 -14.498 1.00 89.50 329 ASP A O 1
ATOM 2617 N N . GLN A 1 330 ? 33.509 7.108 -16.367 1.00 86.50 330 GLN A N 1
ATOM 2618 C CA . GLN A 1 330 ? 32.299 7.657 -15.750 1.00 86.50 330 GLN A CA 1
ATOM 2619 C C . GLN A 1 330 ? 31.331 6.553 -15.302 1.00 86.50 330 GLN A C 1
ATOM 2621 O O . GLN A 1 330 ? 30.834 6.604 -14.175 1.00 86.50 330 GLN A O 1
ATOM 2626 N N . ILE A 1 331 ? 31.091 5.540 -16.139 1.00 81.56 331 ILE A N 1
ATOM 2627 C CA . ILE A 1 331 ? 30.243 4.392 -15.786 1.00 81.56 331 ILE A CA 1
ATOM 2628 C C . ILE A 1 331 ? 30.861 3.593 -14.635 1.00 81.56 331 ILE A C 1
ATOM 2630 O O . ILE A 1 331 ? 30.161 3.258 -13.680 1.00 81.56 331 ILE A O 1
ATOM 2634 N N . ALA A 1 332 ? 32.174 3.343 -14.671 1.00 87.69 332 ALA A N 1
ATOM 2635 C CA . ALA A 1 332 ? 32.876 2.648 -13.593 1.00 87.69 332 ALA A CA 1
ATOM 2636 C C . ALA A 1 332 ? 32.760 3.398 -12.254 1.00 87.69 332 ALA A C 1
ATOM 2638 O O . ALA A 1 332 ? 32.581 2.779 -11.202 1.00 87.69 332 ALA A O 1
ATOM 2639 N N . LEU A 1 333 ? 32.817 4.734 -12.285 1.00 89.44 333 LEU A N 1
ATOM 2640 C CA . LEU A 1 333 ? 32.595 5.560 -11.101 1.00 89.44 333 LEU A CA 1
ATOM 2641 C C . LEU A 1 333 ? 31.154 5.437 -10.586 1.00 89.44 333 LEU A C 1
ATOM 2643 O O . LEU A 1 333 ? 30.966 5.207 -9.393 1.00 89.44 333 LEU A O 1
ATOM 2647 N N . GLN A 1 334 ? 30.155 5.542 -11.468 1.00 85.88 334 GLN A N 1
ATOM 2648 C CA . GLN A 1 334 ? 28.739 5.417 -11.102 1.00 85.88 334 GLN A CA 1
ATOM 2649 C C . GLN A 1 334 ? 28.416 4.040 -10.510 1.00 85.88 334 GLN A C 1
ATOM 2651 O O . GLN A 1 334 ? 27.759 3.953 -9.475 1.00 85.88 334 GLN A O 1
ATOM 2656 N N . GLN A 1 335 ? 28.932 2.963 -11.105 1.00 82.12 335 GLN A N 1
ATOM 2657 C CA . GLN A 1 335 ? 28.798 1.607 -10.567 1.00 82.12 335 GLN A CA 1
ATOM 2658 C C . GLN A 1 335 ? 29.439 1.494 -9.181 1.00 82.12 335 GLN A C 1
ATOM 2660 O O . GLN A 1 335 ? 28.817 0.992 -8.248 1.00 82.12 335 GLN A O 1
ATOM 2665 N N . ALA A 1 336 ? 30.645 2.039 -8.998 1.00 90.00 336 ALA A N 1
ATOM 2666 C CA . ALA A 1 336 ? 31.296 2.046 -7.693 1.00 90.00 336 ALA A CA 1
ATOM 2667 C C . ALA A 1 336 ? 30.507 2.849 -6.640 1.00 90.00 336 ALA A C 1
ATOM 2669 O O . ALA A 1 336 ? 30.540 2.507 -5.455 1.00 90.00 336 ALA A O 1
ATOM 2670 N N . GLU A 1 337 ? 29.819 3.922 -7.036 1.00 90.69 337 GLU A N 1
ATOM 2671 C CA . GLU A 1 337 ? 28.930 4.695 -6.165 1.00 90.69 337 GLU A CA 1
ATOM 2672 C C . GLU A 1 337 ? 27.664 3.923 -5.789 1.00 90.69 337 GLU A C 1
ATOM 2674 O O . GLU A 1 337 ? 27.330 3.876 -4.600 1.00 90.69 337 GLU A O 1
ATOM 2679 N N . MET A 1 338 ? 27.011 3.277 -6.757 1.00 79.94 338 MET A N 1
ATOM 2680 C CA . MET A 1 338 ? 25.862 2.402 -6.512 1.00 79.94 338 MET A CA 1
ATOM 2681 C C . MET A 1 338 ? 26.233 1.244 -5.583 1.00 79.94 338 MET A C 1
ATOM 2683 O O . MET A 1 338 ? 25.603 1.076 -4.545 1.00 79.94 338 MET A O 1
ATOM 2687 N N . ASP A 1 339 ? 27.344 0.551 -5.838 1.00 86.00 339 ASP A N 1
ATOM 2688 C CA . ASP A 1 339 ? 27.847 -0.521 -4.972 1.00 86.00 339 ASP A CA 1
ATOM 2689 C C . ASP A 1 339 ? 28.113 -0.042 -3.535 1.00 86.00 339 ASP A C 1
ATOM 2691 O O . ASP A 1 339 ? 27.944 -0.775 -2.556 1.00 86.00 339 ASP A O 1
ATOM 2695 N N . ARG A 1 340 ? 28.603 1.195 -3.371 1.00 90.06 340 ARG A N 1
ATOM 2696 C CA . ARG A 1 340 ? 28.778 1.800 -2.041 1.00 90.06 340 ARG A CA 1
ATOM 2697 C C . ARG A 1 340 ? 27.428 2.101 -1.393 1.00 90.06 340 ARG A C 1
ATOM 2699 O O . ARG A 1 340 ? 27.325 1.950 -0.178 1.00 90.06 340 ARG A O 1
ATOM 2706 N N . ALA A 1 341 ? 26.432 2.544 -2.157 1.00 85.38 341 ALA A N 1
ATOM 2707 C CA . ALA A 1 341 ? 25.079 2.771 -1.662 1.00 85.38 341 ALA A CA 1
ATOM 2708 C C . ALA A 1 341 ? 24.411 1.460 -1.226 1.00 85.38 341 ALA A C 1
ATOM 2710 O O . ALA A 1 341 ? 23.945 1.395 -0.092 1.00 85.38 341 ALA A O 1
ATOM 2711 N N . ASP A 1 342 ? 24.486 0.406 -2.034 1.00 79.62 342 ASP A N 1
ATOM 2712 C CA . ASP A 1 342 ? 23.930 -0.912 -1.712 1.00 79.62 342 ASP A CA 1
ATOM 2713 C C . ASP A 1 342 ? 24.552 -1.494 -0.443 1.00 79.62 342 ASP A C 1
ATOM 2715 O O . ASP A 1 342 ? 23.846 -1.953 0.453 1.00 79.62 342 ASP A O 1
ATOM 2719 N N . ARG A 1 343 ? 25.879 -1.382 -0.290 1.00 87.00 343 ARG A N 1
ATOM 2720 C CA . ARG A 1 343 ? 26.556 -1.782 0.954 1.00 87.00 343 ARG A CA 1
ATOM 2721 C C . ARG A 1 343 ? 26.083 -0.987 2.174 1.00 87.00 343 ARG A C 1
ATOM 2723 O O . ARG A 1 343 ? 26.048 -1.547 3.266 1.00 87.00 343 ARG A O 1
ATOM 2730 N N . ARG A 1 344 ? 25.746 0.301 2.025 1.00 86.38 344 ARG A N 1
ATOM 2731 C CA . ARG A 1 344 ? 25.176 1.102 3.126 1.00 86.38 344 ARG A CA 1
ATOM 2732 C C . ARG A 1 344 ? 23.770 0.632 3.475 1.00 86.38 344 ARG A C 1
ATOM 2734 O O . ARG A 1 344 ? 23.516 0.392 4.648 1.00 86.38 344 ARG A O 1
ATOM 2741 N N . LEU A 1 345 ? 22.913 0.442 2.474 1.00 78.81 345 LEU A N 1
ATOM 2742 C CA . LEU A 1 345 ? 21.544 -0.038 2.668 1.00 78.81 345 LEU A CA 1
ATOM 2743 C C . LEU A 1 345 ? 21.515 -1.418 3.334 1.00 78.81 345 LEU A C 1
ATOM 2745 O O . LEU A 1 345 ? 20.737 -1.638 4.256 1.00 78.81 345 LEU A O 1
ATOM 2749 N N . ASP A 1 346 ? 22.400 -2.330 2.932 1.00 81.81 346 ASP A N 1
ATOM 2750 C CA . ASP A 1 346 ? 22.523 -3.646 3.561 1.00 81.81 346 ASP A CA 1
ATOM 2751 C C . ASP A 1 346 ? 22.986 -3.550 5.029 1.00 81.81 346 ASP A C 1
ATOM 2753 O O . ASP A 1 346 ? 22.454 -4.233 5.905 1.00 81.81 346 ASP A O 1
ATOM 2757 N N . MET A 1 347 ? 23.936 -2.662 5.336 1.00 80.12 347 MET A N 1
ATOM 2758 C CA . MET A 1 347 ? 24.365 -2.412 6.718 1.00 80.12 347 MET A CA 1
ATOM 2759 C C . MET A 1 347 ? 23.243 -1.798 7.569 1.00 80.12 347 MET A C 1
ATOM 2761 O O . MET A 1 347 ? 23.036 -2.234 8.701 1.00 80.12 347 MET A O 1
ATOM 2765 N N . GLU A 1 348 ? 22.498 -0.831 7.030 1.00 85.31 348 GLU A N 1
ATOM 2766 C CA . GLU A 1 348 ? 21.338 -0.216 7.687 1.00 85.31 348 GLU A CA 1
ATOM 2767 C C . GLU A 1 348 ? 20.215 -1.234 7.919 1.00 85.31 348 GLU A C 1
ATOM 2769 O O . GLU A 1 348 ? 19.659 -1.297 9.015 1.00 85.31 348 GLU A O 1
ATOM 2774 N N . GLY A 1 349 ? 19.930 -2.091 6.934 1.00 78.44 349 GLY A N 1
ATOM 2775 C CA . GLY A 1 349 ? 18.966 -3.182 7.062 1.00 78.44 349 GLY A CA 1
ATOM 2776 C C . GLY A 1 349 ? 19.365 -4.184 8.147 1.00 78.44 349 GLY A C 1
ATOM 2777 O O . GLY A 1 349 ? 18.544 -4.549 8.992 1.00 78.44 349 GLY A O 1
ATOM 2778 N N . ARG A 1 350 ? 20.647 -4.575 8.194 1.00 80.06 350 ARG A N 1
ATOM 2779 C CA . ARG A 1 350 ? 21.190 -5.433 9.261 1.00 80.06 350 ARG A CA 1
ATOM 2780 C C . ARG A 1 350 ? 21.089 -4.774 10.637 1.00 80.06 350 ARG A C 1
ATOM 2782 O O . ARG A 1 350 ? 20.745 -5.449 11.607 1.00 80.06 350 ARG A O 1
ATOM 2789 N N . GLN A 1 351 ? 21.347 -3.472 10.729 1.00 83.12 351 GLN A N 1
ATOM 2790 C CA . GLN A 1 351 ? 21.213 -2.726 11.978 1.00 83.12 351 GLN A CA 1
ATOM 2791 C C . GLN A 1 351 ? 19.751 -2.624 12.435 1.00 83.12 351 GLN A C 1
ATOM 2793 O O . GLN A 1 351 ? 19.462 -2.886 13.599 1.00 83.12 351 GLN A O 1
ATOM 2798 N N . ALA A 1 352 ? 18.818 -2.336 11.525 1.00 77.19 352 ALA A N 1
ATOM 2799 C CA . ALA A 1 352 ? 17.390 -2.295 11.831 1.00 77.19 352 ALA A CA 1
ATOM 2800 C C . ALA A 1 352 ? 16.865 -3.655 12.327 1.00 77.19 352 ALA A C 1
ATOM 2802 O O . ALA A 1 352 ? 16.120 -3.706 13.307 1.00 77.19 352 ALA A O 1
ATOM 2803 N N . ALA A 1 353 ? 17.301 -4.758 11.707 1.00 73.31 353 ALA A N 1
ATOM 2804 C CA . ALA A 1 353 ? 16.961 -6.110 12.149 1.00 73.31 353 ALA A CA 1
ATOM 2805 C C . ALA A 1 353 ? 17.505 -6.416 13.558 1.00 73.31 353 ALA A C 1
ATOM 2807 O O . ALA A 1 353 ? 16.790 -6.978 14.388 1.00 73.31 353 ALA A O 1
ATOM 2808 N N . TYR A 1 354 ? 18.744 -6.006 13.852 1.00 78.50 354 TYR A N 1
ATOM 2809 C CA . TYR A 1 354 ? 19.335 -6.139 15.187 1.00 78.50 354 TYR A CA 1
ATOM 2810 C C . TYR A 1 354 ? 18.569 -5.325 16.243 1.00 78.50 354 TYR A C 1
ATOM 2812 O O . TYR A 1 354 ? 18.246 -5.839 17.315 1.00 78.50 354 TYR A O 1
ATOM 2820 N N . ASP A 1 355 ? 18.223 -4.074 15.932 1.00 82.88 355 ASP A N 1
ATOM 2821 C CA . ASP A 1 355 ? 17.460 -3.202 16.828 1.00 82.88 355 ASP A CA 1
ATOM 2822 C C . ASP A 1 355 ? 16.045 -3.745 17.090 1.00 82.88 355 ASP A C 1
ATOM 2824 O O . ASP A 1 355 ? 15.527 -3.630 18.207 1.00 82.88 355 ASP A O 1
ATOM 2828 N N . GLN A 1 356 ? 15.416 -4.356 16.081 1.00 76.62 356 GLN A N 1
ATOM 2829 C CA . GLN A 1 356 ? 14.119 -5.015 16.215 1.00 76.62 356 GLN A CA 1
ATOM 2830 C C . GLN A 1 356 ? 14.204 -6.259 17.111 1.00 76.62 356 GLN A C 1
ATOM 2832 O O . GLN A 1 356 ? 13.409 -6.377 18.044 1.00 76.62 356 GLN A O 1
ATOM 2837 N N . ASP A 1 357 ? 15.178 -7.148 16.892 1.00 81.56 357 ASP A N 1
ATOM 2838 C CA . ASP A 1 357 ? 15.412 -8.330 17.739 1.00 81.56 357 ASP A CA 1
ATOM 2839 C C . ASP A 1 357 ? 15.673 -7.933 19.201 1.00 81.56 357 ASP A C 1
ATOM 2841 O O . ASP A 1 357 ? 15.089 -8.500 20.129 1.00 81.56 357 ASP A O 1
ATOM 2845 N N . PHE A 1 358 ? 16.475 -6.887 19.422 1.00 81.94 358 PHE A N 1
ATOM 2846 C CA . PHE A 1 358 ? 16.716 -6.351 20.759 1.00 81.94 358 PHE A CA 1
ATOM 2847 C C . PHE A 1 358 ? 15.429 -5.834 21.424 1.00 81.94 358 PHE A C 1
ATOM 2849 O O . PHE A 1 358 ? 15.186 -6.120 22.600 1.00 81.94 358 PHE A O 1
ATOM 2856 N N . ARG A 1 359 ? 14.572 -5.104 20.690 1.00 81.44 359 ARG A N 1
ATOM 2857 C CA . ARG A 1 359 ? 13.265 -4.655 21.211 1.00 81.44 359 ARG A CA 1
ATOM 2858 C C . ARG A 1 359 ? 12.357 -5.826 21.567 1.00 81.44 359 ARG A C 1
ATOM 2860 O O . ARG A 1 359 ? 11.731 -5.774 22.623 1.00 81.44 359 ARG A O 1
ATOM 2867 N N . MET A 1 360 ? 12.302 -6.860 20.729 1.00 70.50 360 MET A N 1
ATOM 2868 C CA . MET A 1 360 ? 11.481 -8.047 20.980 1.00 70.50 360 MET A CA 1
ATOM 2869 C C . MET A 1 360 ? 11.937 -8.782 22.242 1.00 70.50 360 MET A C 1
ATOM 2871 O O . MET A 1 360 ? 11.136 -8.991 23.148 1.00 70.50 360 MET A O 1
ATOM 2875 N N . LYS A 1 361 ? 13.243 -9.040 22.388 1.00 82.50 361 LYS A N 1
ATOM 2876 C CA . LYS A 1 361 ? 13.806 -9.655 23.605 1.00 82.50 361 LYS A CA 1
ATOM 2877 C C . LYS A 1 361 ? 13.534 -8.837 24.864 1.00 82.50 361 LYS A C 1
ATOM 2879 O O . LYS A 1 361 ? 13.285 -9.399 25.933 1.00 82.50 361 LYS A O 1
ATOM 2884 N N . LYS A 1 362 ? 13.576 -7.506 24.759 1.00 83.31 362 LYS A N 1
ATOM 2885 C CA . LYS A 1 362 ? 13.229 -6.620 25.873 1.00 83.31 362 LYS A CA 1
ATOM 2886 C C . LYS A 1 362 ? 11.749 -6.739 26.244 1.00 83.31 362 LYS A C 1
ATOM 2888 O O . LYS A 1 362 ? 11.450 -6.845 27.427 1.00 83.31 362 LYS A O 1
ATOM 2893 N N . LEU A 1 363 ? 10.847 -6.762 25.261 1.00 76.81 363 LEU A N 1
ATOM 2894 C CA . LEU A 1 363 ? 9.412 -6.957 25.490 1.00 76.81 363 LEU A CA 1
ATOM 2895 C C . LEU A 1 363 ? 9.117 -8.306 26.156 1.00 76.81 363 LEU A C 1
ATOM 2897 O O . LEU A 1 363 ? 8.330 -8.339 27.099 1.00 76.81 363 LEU A O 1
ATOM 2901 N N . ASP A 1 364 ? 9.786 -9.379 25.731 1.00 75.19 364 ASP A N 1
ATOM 2902 C CA . ASP A 1 364 ? 9.660 -10.705 26.350 1.00 75.19 364 ASP A CA 1
ATOM 2903 C C . ASP A 1 364 ? 10.143 -10.688 27.805 1.00 75.19 364 ASP A C 1
ATOM 2905 O O . ASP A 1 364 ? 9.456 -11.167 28.706 1.00 75.19 364 ASP A O 1
ATOM 2909 N N . THR A 1 365 ? 11.290 -10.053 28.060 1.00 76.56 365 THR A N 1
ATOM 2910 C CA . THR A 1 365 ? 11.839 -9.915 29.418 1.00 76.56 365 THR A CA 1
ATOM 2911 C C . THR A 1 365 ? 10.902 -9.099 30.314 1.00 76.56 365 THR A C 1
ATOM 2913 O O . THR A 1 365 ? 10.615 -9.497 31.445 1.00 76.56 365 THR A O 1
ATOM 2916 N N . ASP A 1 366 ? 10.380 -7.977 29.814 1.00 77.50 366 ASP A N 1
ATOM 2917 C CA . ASP A 1 366 ? 9.432 -7.130 30.541 1.00 77.50 366 ASP A CA 1
ATOM 2918 C C . ASP A 1 366 ? 8.113 -7.883 30.809 1.00 77.50 366 ASP A C 1
ATOM 2920 O O . ASP A 1 366 ? 7.526 -7.753 31.889 1.00 77.50 366 ASP A O 1
ATOM 2924 N N . ALA A 1 367 ? 7.660 -8.719 29.867 1.00 71.12 367 ALA A N 1
ATOM 2925 C CA . ALA A 1 367 ? 6.499 -9.586 30.041 1.00 71.12 367 ALA A CA 1
ATOM 2926 C C . ALA A 1 367 ? 6.737 -10.663 31.114 1.00 71.12 367 ALA A C 1
ATOM 2928 O O . ALA A 1 367 ? 5.874 -10.862 31.974 1.00 71.12 367 ALA A O 1
ATOM 2929 N N . GLU A 1 368 ? 7.908 -11.308 31.133 1.00 73.50 368 GLU A N 1
ATOM 2930 C CA . GLU A 1 368 ? 8.283 -12.283 32.164 1.00 73.50 368 GLU A CA 1
ATOM 2931 C C . GLU A 1 368 ? 8.359 -11.661 33.563 1.00 73.50 368 GLU A C 1
ATOM 2933 O O . GLU A 1 368 ? 7.852 -12.236 34.533 1.00 73.50 368 GLU A O 1
ATOM 2938 N N . VAL A 1 369 ? 8.983 -10.485 33.688 1.00 72.31 369 VAL A N 1
ATOM 2939 C CA . VAL A 1 369 ? 9.057 -9.748 34.958 1.00 72.31 369 VAL A CA 1
ATOM 2940 C C . VAL A 1 369 ? 7.651 -9.427 35.448 1.00 72.31 369 VAL A C 1
ATOM 2942 O O . VAL A 1 369 ? 7.312 -9.712 36.597 1.00 72.31 369 VAL A O 1
ATOM 2945 N N . ARG A 1 370 ? 6.789 -8.927 34.561 1.00 75.44 370 ARG A N 1
ATOM 2946 C CA . ARG A 1 370 ? 5.411 -8.578 34.905 1.00 75.44 370 ARG A CA 1
ATOM 2947 C C . ARG A 1 370 ? 4.568 -9.796 35.284 1.00 75.44 370 ARG A C 1
ATOM 2949 O O . ARG A 1 370 ? 3.755 -9.707 36.203 1.00 75.44 370 ARG A O 1
ATOM 2956 N N . ALA A 1 371 ? 4.773 -10.940 34.631 1.00 70.62 371 ALA A N 1
ATOM 2957 C CA . ALA A 1 371 ? 4.132 -12.200 35.002 1.00 70.62 371 ALA A CA 1
ATOM 2958 C C . ALA A 1 371 ? 4.548 -12.651 36.414 1.00 70.62 371 ALA A C 1
ATOM 2960 O O . ALA A 1 371 ? 3.696 -13.049 37.212 1.00 70.62 371 ALA A O 1
ATOM 2961 N N . LYS A 1 372 ? 5.836 -12.519 36.763 1.00 70.19 372 LYS A N 1
ATOM 2962 C CA . LYS A 1 372 ? 6.344 -12.800 38.118 1.00 70.19 372 LYS A CA 1
ATOM 2963 C C . LYS A 1 372 ? 5.765 -11.836 39.158 1.00 70.19 372 LYS A C 1
ATOM 2965 O O . LYS A 1 372 ? 5.357 -12.280 40.228 1.00 70.19 372 LYS A O 1
ATOM 2970 N N . GLU A 1 373 ? 5.663 -10.544 38.850 1.00 68.62 373 GLU A N 1
ATOM 2971 C CA . GLU A 1 373 ? 5.028 -9.557 39.737 1.00 68.62 373 GLU A CA 1
ATOM 2972 C C . GLU A 1 373 ? 3.548 -9.878 39.997 1.00 68.62 373 GLU A C 1
ATOM 2974 O O . GLU A 1 373 ? 3.098 -9.863 41.146 1.00 68.62 373 GLU A O 1
ATOM 2979 N N . LEU A 1 374 ? 2.797 -10.230 38.947 1.00 73.19 374 LEU A N 1
ATOM 2980 C CA . LEU A 1 374 ? 1.390 -10.636 39.039 1.00 73.19 374 LEU A CA 1
ATOM 2981 C C . LEU A 1 374 ? 1.201 -11.913 39.867 1.00 73.19 374 LEU A C 1
ATOM 2983 O O . LEU A 1 374 ? 0.238 -12.001 40.628 1.00 73.19 374 LEU A O 1
ATOM 2987 N N . ALA A 1 375 ? 2.120 -12.876 39.765 1.00 67.12 375 ALA A N 1
ATOM 2988 C CA . ALA A 1 375 ? 2.070 -14.113 40.541 1.00 67.12 375 ALA A CA 1
ATOM 2989 C C . ALA A 1 375 ? 2.270 -13.880 42.052 1.00 67.12 375 ALA A C 1
ATOM 2991 O O . ALA A 1 375 ? 1.686 -14.590 42.869 1.00 67.12 375 ALA A O 1
ATOM 2992 N N . ILE A 1 376 ? 3.069 -12.877 42.436 1.00 67.25 376 ILE A N 1
ATOM 2993 C CA . ILE A 1 376 ? 3.392 -12.586 43.845 1.00 67.25 376 ILE A CA 1
ATOM 2994 C C . ILE A 1 376 ? 2.391 -11.591 44.465 1.00 67.25 376 ILE A C 1
ATOM 2996 O O . ILE A 1 376 ? 2.217 -11.566 45.687 1.00 67.25 376 ILE A O 1
ATOM 3000 N N . ALA A 1 377 ? 1.679 -10.803 43.651 1.00 65.31 377 ALA A N 1
ATOM 3001 C CA . ALA A 1 377 ? 0.734 -9.780 44.110 1.00 65.31 377 ALA A CA 1
ATOM 3002 C C . ALA A 1 377 ? -0.304 -10.265 45.156 1.00 65.31 377 ALA A C 1
ATOM 3004 O O . ALA A 1 377 ? -0.479 -9.568 46.160 1.00 65.31 377 ALA A O 1
ATOM 3005 N N . PRO A 1 378 ? -0.945 -11.449 45.027 1.00 71.19 378 PRO A N 1
ATOM 3006 C CA . PRO A 1 378 ? -1.920 -11.925 46.014 1.00 71.19 378 PRO A CA 1
ATOM 3007 C C . PRO A 1 378 ? -1.301 -12.221 47.388 1.00 71.19 378 PRO A C 1
ATOM 3009 O O . PRO A 1 378 ? -1.910 -11.944 48.422 1.00 71.19 378 PRO A O 1
ATOM 3012 N N . GLU A 1 379 ? -0.085 -12.772 47.418 1.00 68.88 379 GLU A N 1
ATOM 3013 C CA . GLU A 1 379 ? 0.638 -13.063 48.663 1.00 68.88 379 GLU A CA 1
ATOM 3014 C C . GLU A 1 379 ? 1.151 -11.782 49.331 1.00 68.88 379 GLU A C 1
ATOM 3016 O O . GLU A 1 379 ? 1.084 -11.641 50.554 1.00 68.88 379 GLU A O 1
ATOM 3021 N N . LEU A 1 380 ? 1.574 -10.795 48.537 1.00 62.06 380 LEU A N 1
ATOM 3022 C CA . LEU A 1 380 ? 1.917 -9.454 49.016 1.00 62.06 380 LEU A CA 1
ATOM 3023 C C . LEU A 1 380 ? 0.715 -8.747 49.658 1.00 62.06 380 LEU A C 1
ATOM 3025 O O . LEU A 1 380 ? 0.866 -8.121 50.707 1.00 62.06 380 LEU A O 1
ATOM 3029 N N . GLU A 1 381 ? -0.477 -8.881 49.077 1.00 71.19 381 GLU A N 1
ATOM 3030 C CA . GLU A 1 381 ? -1.719 -8.315 49.617 1.00 71.19 381 GLU A CA 1
ATOM 3031 C C . GLU A 1 381 ? -2.112 -8.986 50.947 1.00 71.19 381 GLU A C 1
ATOM 3033 O O . GLU A 1 381 ? -2.426 -8.311 51.935 1.00 71.19 381 GLU A O 1
ATOM 3038 N N . LYS A 1 382 ? -2.000 -10.321 51.030 1.00 65.75 382 LYS A N 1
ATOM 3039 C CA . LYS A 1 382 ? -2.171 -11.080 52.286 1.00 65.75 382 LYS A CA 1
ATOM 3040 C C . LYS A 1 382 ? -1.152 -10.664 53.348 1.00 65.75 382 LYS A C 1
ATOM 3042 O O . LYS A 1 382 ? -1.487 -10.543 54.524 1.00 65.75 382 LYS A O 1
ATOM 3047 N N . TYR A 1 383 ? 0.100 -10.438 52.964 1.00 56.91 383 TYR A N 1
ATOM 3048 C CA . TYR A 1 383 ? 1.131 -9.988 53.893 1.00 56.91 383 TYR A CA 1
ATOM 3049 C C . TYR A 1 383 ? 0.864 -8.560 54.391 1.00 56.91 383 TYR A C 1
ATOM 3051 O O . TYR A 1 383 ? 0.881 -8.315 55.597 1.00 56.91 383 TYR A O 1
ATOM 3059 N N . ARG A 1 384 ? 0.537 -7.625 53.491 1.00 63.97 384 ARG A N 1
ATOM 3060 C CA . ARG A 1 384 ? 0.202 -6.231 53.830 1.00 63.97 384 ARG A CA 1
ATOM 3061 C C . ARG A 1 384 ? -1.009 -6.135 54.750 1.00 63.97 384 ARG A C 1
ATOM 3063 O O . ARG A 1 384 ? -0.957 -5.409 55.740 1.00 63.97 384 ARG A O 1
ATOM 3070 N N . SER A 1 385 ? -2.059 -6.905 54.476 1.00 65.56 385 SER A N 1
ATOM 3071 C CA . SER A 1 385 ? -3.240 -6.983 55.342 1.00 65.56 385 SER A CA 1
ATOM 3072 C C . SER A 1 385 ? -2.899 -7.555 56.723 1.00 65.56 385 SER A C 1
ATOM 3074 O O . SER A 1 385 ? -3.294 -6.974 57.733 1.00 65.56 385 SER A O 1
ATOM 3076 N N . ARG A 1 386 ? -2.074 -8.610 56.811 1.00 67.81 386 ARG A N 1
ATOM 3077 C CA . ARG A 1 386 ? -1.573 -9.131 58.101 1.00 67.81 386 ARG A CA 1
ATOM 3078 C C . ARG A 1 386 ? -0.760 -8.096 58.882 1.00 67.81 386 ARG A C 1
ATOM 3080 O O . ARG A 1 386 ? -0.948 -7.974 60.090 1.00 67.81 386 ARG A O 1
ATOM 3087 N N . VAL A 1 387 ? 0.110 -7.338 58.214 1.00 61.97 387 VAL A N 1
ATOM 3088 C CA . VAL A 1 387 ? 0.904 -6.266 58.841 1.00 61.97 387 VAL A CA 1
ATOM 3089 C C . VAL A 1 387 ? 0.011 -5.114 59.310 1.00 61.97 387 VAL A C 1
ATOM 3091 O O . VAL A 1 387 ? 0.215 -4.598 60.408 1.00 61.97 387 VAL A O 1
ATOM 3094 N N . ALA A 1 388 ? -1.001 -4.732 58.529 1.00 64.69 388 ALA A N 1
ATOM 3095 C CA . ALA A 1 388 ? -1.968 -3.706 58.916 1.00 64.69 388 ALA A CA 1
ATOM 3096 C C . ALA A 1 388 ? -2.780 -4.124 60.156 1.00 64.69 388 ALA A C 1
ATOM 3098 O O . ALA A 1 388 ? -2.909 -3.338 61.092 1.00 64.69 388 ALA A O 1
ATOM 3099 N N . ILE A 1 389 ? -3.241 -5.381 60.206 1.00 68.06 389 ILE A N 1
ATOM 3100 C CA . ILE A 1 389 ? -3.953 -5.957 61.361 1.00 68.06 389 ILE A CA 1
ATOM 3101 C C . ILE A 1 389 ? -3.046 -6.031 62.601 1.00 68.06 389 ILE A C 1
ATOM 3103 O O . ILE A 1 389 ? -3.497 -5.779 63.719 1.00 68.06 389 ILE A O 1
ATOM 3107 N N . ALA A 1 390 ? -1.767 -6.379 62.434 1.00 63.03 390 ALA A N 1
ATOM 3108 C CA . ALA A 1 390 ? -0.809 -6.397 63.539 1.00 63.03 390 ALA A CA 1
ATOM 3109 C C . ALA A 1 390 ? -0.572 -4.983 64.097 1.00 63.03 390 ALA A C 1
ATOM 3111 O O . ALA A 1 390 ? -0.669 -4.777 65.305 1.00 63.03 390 ALA A O 1
ATOM 3112 N N . ARG A 1 391 ? -0.368 -3.992 63.217 1.00 65.19 391 ARG A N 1
ATOM 3113 C CA . ARG A 1 391 ? -0.196 -2.585 63.609 1.00 65.19 391 ARG A CA 1
ATOM 3114 C C . ARG A 1 391 ? -1.418 -2.021 64.328 1.00 65.19 391 ARG A C 1
ATOM 3116 O O . ARG A 1 391 ? -1.238 -1.323 65.322 1.00 65.19 391 ARG A O 1
ATOM 3123 N N . SER A 1 392 ? -2.634 -2.331 63.868 1.00 67.44 392 SER A N 1
ATOM 3124 C CA . SER A 1 392 ? -3.873 -1.859 64.504 1.00 67.44 392 SER A CA 1
ATOM 3125 C C . SER A 1 392 ? -4.108 -2.497 65.878 1.00 67.44 392 SER A C 1
ATOM 3127 O O . SER A 1 392 ? -4.633 -1.849 66.787 1.00 67.44 392 SER A O 1
ATOM 3129 N N . ARG A 1 393 ? -3.699 -3.761 66.062 1.00 66.56 393 ARG A N 1
ATOM 3130 C CA . ARG A 1 393 ? -3.734 -4.438 67.368 1.00 66.56 393 ARG A CA 1
ATOM 3131 C C . ARG A 1 393 ? -2.745 -3.826 68.358 1.00 66.56 393 ARG A C 1
ATOM 3133 O O . ARG A 1 393 ? -3.146 -3.586 69.494 1.00 66.56 393 ARG A O 1
ATOM 3140 N N . ASP A 1 394 ? -1.522 -3.515 67.931 1.00 63.81 394 ASP A N 1
ATOM 3141 C CA . ASP A 1 394 ? -0.530 -2.840 68.782 1.00 63.81 394 ASP A CA 1
ATOM 3142 C C . ASP A 1 394 ? -0.997 -1.443 69.212 1.00 63.81 394 ASP A C 1
ATOM 3144 O O . ASP A 1 394 ? -0.899 -1.093 70.388 1.00 63.81 394 ASP A O 1
ATOM 3148 N N . THR A 1 395 ? -1.582 -0.660 68.297 1.00 59.91 395 THR A N 1
ATOM 3149 C CA . THR A 1 395 ? -2.136 0.666 68.641 1.00 59.91 395 THR A CA 1
ATOM 3150 C C . THR A 1 395 ? -3.293 0.552 69.632 1.00 59.91 395 THR A C 1
ATOM 3152 O O . THR A 1 395 ? -3.315 1.269 70.630 1.00 59.91 395 THR A O 1
ATOM 3155 N N . SER A 1 396 ? -4.200 -0.406 69.427 1.00 60.31 396 SER A N 1
ATOM 3156 C CA . SER A 1 396 ? -5.326 -0.646 70.342 1.00 60.31 396 SER A CA 1
ATOM 3157 C C . SER A 1 396 ? -4.866 -1.102 71.735 1.00 60.31 396 SER A C 1
ATOM 3159 O O . SER A 1 396 ? -5.448 -0.711 72.747 1.00 60.31 396 SER A O 1
ATOM 3161 N N . GLN A 1 397 ? -3.812 -1.923 71.820 1.00 63.09 397 GLN A N 1
ATOM 3162 C CA . GLN A 1 397 ? -3.235 -2.346 73.100 1.00 63.09 397 GLN A CA 1
ATOM 3163 C C . GLN A 1 397 ? -2.535 -1.192 73.829 1.00 63.09 397 GLN A C 1
ATOM 3165 O O . GLN A 1 397 ? -2.709 -1.045 75.042 1.00 63.09 397 GLN A O 1
ATOM 3170 N N . LEU A 1 398 ? -1.799 -0.343 73.110 1.00 55.88 398 LEU A N 1
ATOM 3171 C CA . LEU A 1 398 ? -1.177 0.867 73.657 1.00 55.88 398 LEU A CA 1
ATOM 3172 C C . LEU A 1 398 ? -2.220 1.863 74.187 1.00 55.88 398 LEU A C 1
ATOM 3174 O O . LEU A 1 398 ? -2.059 2.388 75.290 1.00 55.88 398 LEU A O 1
ATOM 3178 N N . GLU A 1 399 ? -3.316 2.078 73.458 1.00 58.75 399 GLU A N 1
ATOM 3179 C CA . GLU A 1 399 ? -4.415 2.941 73.906 1.00 58.75 399 GLU A CA 1
ATOM 3180 C C . GLU A 1 399 ? -5.149 2.367 75.122 1.00 58.75 399 GLU A C 1
ATOM 3182 O O . GLU A 1 399 ? -5.351 3.081 76.105 1.00 58.75 399 GLU A O 1
ATOM 3187 N N . MET A 1 400 ? -5.464 1.065 75.139 1.00 55.72 400 MET A N 1
ATOM 3188 C CA . MET A 1 400 ? -6.071 0.430 76.318 1.00 55.72 400 MET A CA 1
ATOM 3189 C C . MET A 1 400 ? -5.166 0.487 77.554 1.00 55.72 400 MET A C 1
ATOM 3191 O O . MET A 1 400 ? -5.660 0.617 78.678 1.00 55.72 400 MET A O 1
ATOM 3195 N N . THR A 1 401 ? -3.849 0.402 77.367 1.00 60.78 401 THR A N 1
ATOM 3196 C CA . THR A 1 401 ? -2.877 0.511 78.462 1.00 60.78 401 THR A CA 1
ATOM 3197 C C . THR A 1 401 ? -2.838 1.940 79.005 1.00 60.78 401 THR A C 1
ATOM 3199 O O . THR A 1 401 ? -2.979 2.128 80.214 1.00 60.78 401 THR A O 1
ATOM 3202 N N . ARG A 1 402 ? -2.808 2.954 78.127 1.00 54.47 402 ARG A N 1
ATOM 3203 C CA . ARG A 1 402 ? -2.904 4.372 78.520 1.00 54.47 402 ARG A CA 1
ATOM 3204 C C . ARG A 1 402 ? -4.204 4.702 79.246 1.00 54.47 402 ARG A C 1
ATOM 3206 O O . ARG A 1 402 ? -4.161 5.413 80.246 1.00 54.47 402 ARG A O 1
ATOM 3213 N N . VAL A 1 403 ? -5.343 4.170 78.796 1.00 57.66 403 VAL A N 1
ATOM 3214 C CA . VAL A 1 403 ? -6.654 4.356 79.452 1.00 57.66 403 VAL A CA 1
ATOM 3215 C C . VAL A 1 403 ? -6.675 3.718 80.846 1.00 57.66 403 VAL A C 1
ATOM 3217 O O . VAL A 1 403 ? -7.213 4.291 81.794 1.00 57.66 403 VAL A O 1
ATOM 3220 N N . ARG A 1 404 ? -6.058 2.541 81.018 1.00 61.50 404 ARG A N 1
ATOM 3221 C CA . ARG A 1 404 ? -5.932 1.902 82.340 1.00 61.50 404 ARG A CA 1
ATOM 3222 C C . ARG A 1 404 ? -5.031 2.699 83.280 1.00 61.50 404 ARG A C 1
ATOM 3224 O O . ARG A 1 404 ? -5.365 2.827 84.456 1.00 61.50 404 ARG A O 1
ATOM 3231 N N . GLU A 1 405 ? -3.920 3.233 82.786 1.00 63.41 405 GLU A N 1
ATOM 3232 C CA . GLU A 1 405 ? -3.001 4.055 83.581 1.00 63.41 405 GLU A CA 1
ATOM 3233 C C . GLU A 1 405 ? -3.621 5.397 83.977 1.00 63.41 405 GLU A C 1
ATOM 3235 O O . GLU A 1 405 ? -3.574 5.767 85.149 1.00 63.41 405 GLU A O 1
ATOM 3240 N N . THR A 1 406 ? -4.306 6.076 83.054 1.00 57.66 406 THR A N 1
ATOM 3241 C CA . THR A 1 406 ? -5.049 7.310 83.368 1.00 57.66 406 THR A CA 1
ATOM 3242 C C . THR A 1 406 ? -6.180 7.058 84.361 1.00 57.66 406 THR A C 1
ATOM 3244 O O . THR A 1 406 ? -6.350 7.839 85.294 1.00 57.66 406 THR A O 1
ATOM 3247 N N . ARG A 1 407 ? -6.911 5.941 84.252 1.00 60.16 407 ARG A N 1
ATOM 3248 C CA . ARG A 1 407 ? -7.940 5.572 85.240 1.00 60.16 407 ARG A CA 1
ATOM 3249 C C . ARG A 1 407 ? -7.353 5.330 86.635 1.00 60.16 407 ARG A C 1
ATOM 3251 O O . ARG A 1 407 ? -7.942 5.779 87.616 1.00 60.16 407 ARG A O 1
ATOM 3258 N N . LYS A 1 408 ? -6.195 4.665 86.731 1.00 68.88 408 LYS A N 1
ATOM 3259 C CA . LYS A 1 408 ? -5.476 4.475 88.005 1.00 68.88 408 LYS A CA 1
ATOM 3260 C C . LYS A 1 408 ? -5.012 5.810 88.597 1.00 68.88 408 LYS A C 1
ATOM 3262 O O . LYS A 1 408 ? -5.185 6.027 89.793 1.00 68.88 408 LYS A O 1
ATOM 3267 N N . ALA A 1 409 ? -4.491 6.715 87.767 1.00 61.19 409 ALA A N 1
ATOM 3268 C CA . ALA A 1 409 ? -4.076 8.052 88.194 1.00 61.19 409 ALA A CA 1
ATOM 3269 C C . ALA A 1 409 ? -5.262 8.882 88.721 1.00 61.19 409 ALA A C 1
ATOM 3271 O O . ALA A 1 409 ? -5.164 9.485 89.788 1.00 61.19 409 ALA A O 1
ATOM 3272 N N . TYR A 1 410 ? -6.412 8.844 88.039 1.00 54.78 410 TYR A N 1
ATOM 3273 C CA . TYR A 1 410 ? -7.636 9.510 88.497 1.00 54.78 410 TYR A CA 1
ATOM 3274 C C . TYR A 1 410 ? -8.184 8.928 89.806 1.00 54.78 410 TYR A C 1
ATOM 3276 O O . TYR A 1 410 ? -8.614 9.683 90.672 1.00 54.78 410 TYR A O 1
ATOM 3284 N N . GLN A 1 411 ? -8.153 7.603 89.986 1.00 63.38 411 GLN A N 1
ATOM 3285 C CA . GLN A 1 411 ? -8.576 6.965 91.240 1.00 63.38 411 GLN A CA 1
ATOM 3286 C C . GLN A 1 411 ? -7.660 7.328 92.414 1.00 63.38 411 GLN A C 1
ATOM 3288 O O . GLN A 1 411 ? -8.156 7.569 93.512 1.00 63.38 411 GLN A O 1
ATOM 3293 N N . SER A 1 412 ? -6.348 7.420 92.178 1.00 63.31 412 SER A N 1
ATOM 3294 C CA . SER A 1 412 ? -5.391 7.889 93.182 1.00 63.31 412 SER A CA 1
ATOM 3295 C C . SER A 1 412 ? -5.639 9.354 93.552 1.00 63.31 412 SER A C 1
ATOM 3297 O O . SER A 1 412 ? -5.736 9.662 94.734 1.00 63.31 412 SER A O 1
ATOM 3299 N N . LEU A 1 413 ? -5.841 10.238 92.568 1.00 55.38 413 LEU A N 1
ATOM 3300 C CA . LEU A 1 413 ? -6.190 11.643 92.811 1.00 55.38 413 LEU A CA 1
ATOM 3301 C C . LEU A 1 413 ? -7.509 11.791 93.579 1.00 55.38 413 LEU A C 1
ATOM 3303 O O . LEU A 1 413 ? -7.586 12.592 94.506 1.00 55.38 413 LEU A O 1
ATOM 3307 N N . PHE A 1 414 ? -8.527 10.996 93.244 1.00 53.97 414 PHE A N 1
ATOM 3308 C CA . PHE A 1 414 ? -9.809 11.003 93.948 1.00 53.97 414 PHE A CA 1
ATOM 3309 C C . PHE A 1 414 ? -9.662 10.563 95.414 1.00 53.97 414 PHE A C 1
ATOM 3311 O O . PHE A 1 414 ? -10.222 11.205 96.296 1.00 53.97 414 PHE A O 1
ATOM 3318 N N . GLN A 1 415 ? -8.851 9.537 95.700 1.00 58.66 415 GLN A N 1
ATOM 3319 C CA . GLN A 1 415 ? -8.554 9.115 97.076 1.00 58.66 415 GLN A CA 1
ATOM 3320 C C . GLN A 1 415 ? -7.813 10.195 97.876 1.00 58.66 415 GLN A C 1
ATOM 3322 O O . GLN A 1 415 ? -8.161 10.438 99.031 1.00 58.66 415 GLN A O 1
ATOM 3327 N N . THR A 1 416 ? -6.849 10.886 97.262 1.00 55.38 416 THR A N 1
ATOM 3328 C CA . THR A 1 416 ? -6.114 11.982 97.910 1.00 55.38 416 THR A CA 1
ATOM 3329 C C . THR A 1 416 ? -7.023 13.184 98.187 1.00 55.38 416 THR A C 1
ATOM 3331 O O . THR A 1 416 ? -6.967 13.764 99.267 1.00 55.38 416 THR A O 1
ATOM 3334 N N . VAL A 1 417 ? -7.921 13.533 97.260 1.00 52.41 417 VAL A N 1
ATOM 3335 C CA . VAL A 1 417 ? -8.885 14.633 97.445 1.00 52.41 417 VAL A CA 1
ATOM 3336 C C . VAL A 1 417 ? -9.952 14.279 98.491 1.00 52.41 417 VAL A C 1
ATOM 3338 O O . VAL A 1 417 ? -10.291 15.121 99.321 1.00 52.41 417 VAL A O 1
ATOM 3341 N N . SER A 1 418 ? -10.427 13.029 98.539 1.00 51.69 418 SER A N 1
ATOM 3342 C CA . SER A 1 418 ? -11.343 12.568 99.595 1.00 51.69 418 SER A CA 1
ATOM 3343 C C . SER A 1 418 ? -10.705 12.554 100.991 1.00 51.69 418 SER A C 1
ATOM 3345 O O . SER A 1 418 ? -11.410 12.785 101.969 1.00 51.69 418 SER A O 1
ATOM 3347 N N . GLN A 1 419 ? -9.388 12.351 101.110 1.00 54.81 419 GLN A N 1
ATOM 3348 C CA . GLN A 1 419 ? -8.676 12.473 102.391 1.00 54.81 419 GLN A CA 1
ATOM 3349 C C . GLN A 1 419 ? -8.502 13.932 102.847 1.00 54.81 419 GLN A C 1
ATOM 3351 O O . GLN A 1 419 ? -8.478 14.193 104.045 1.00 54.81 419 GLN A O 1
ATOM 3356 N N . VAL A 1 420 ? -8.444 14.888 101.915 1.00 53.56 420 VAL A N 1
ATOM 3357 C CA . VAL A 1 420 ? -8.290 16.327 102.209 1.00 53.56 420 VAL A CA 1
ATOM 3358 C C . VAL A 1 420 ? -9.630 17.018 102.526 1.00 53.56 420 VAL A C 1
ATOM 3360 O O . VAL A 1 420 ? -9.639 18.093 103.114 1.00 53.56 420 VAL A O 1
ATOM 3363 N N . HIS A 1 421 ? -10.776 16.419 102.183 1.00 48.56 421 HIS A N 1
ATOM 3364 C CA . HIS A 1 421 ? -12.118 16.958 102.492 1.00 48.56 421 HIS A CA 1
ATOM 3365 C C . HIS A 1 421 ? -12.902 16.170 103.558 1.00 48.56 421 HIS A C 1
ATOM 3367 O O . HIS A 1 421 ? -14.022 16.545 103.892 1.00 48.56 421 HIS A O 1
ATOM 3373 N N . GLY A 1 422 ? -12.322 15.106 104.122 1.00 45.81 422 GLY A N 1
ATOM 3374 C CA . GLY A 1 422 ? -12.898 14.341 105.238 1.00 45.81 422 GLY A CA 1
ATOM 3375 C C . GLY A 1 422 ? -12.359 14.708 106.628 1.00 45.81 422 GLY A C 1
ATOM 3376 O O . GLY A 1 422 ? -12.760 14.083 107.604 1.00 45.81 422 GLY A O 1
ATOM 3377 N N . GLY A 1 423 ? -11.445 15.678 106.724 1.00 44.16 423 GLY A N 1
ATOM 3378 C CA . GLY A 1 423 ? -10.882 16.182 107.980 1.00 44.16 423 GLY A CA 1
ATOM 3379 C C . GLY A 1 423 ? -11.347 17.607 108.257 1.00 44.16 423 GLY A C 1
ATOM 3380 O O . GLY A 1 423 ? -10.579 18.546 108.062 1.00 44.16 423 GLY A O 1
ATOM 3381 N N . HIS A 1 424 ? -12.611 17.748 108.651 1.00 40.94 424 HIS A N 1
ATOM 3382 C CA . HIS A 1 424 ? -13.099 18.910 109.391 1.00 40.94 424 HIS A CA 1
ATOM 3383 C C . HIS A 1 424 ? -13.040 18.626 110.887 1.00 40.94 424 HIS A C 1
ATOM 3385 O O . HIS A 1 424 ? -13.360 17.475 111.266 1.00 40.94 424 HIS A O 1
#

Radius of gyration: 40.44 Å; chains: 1; bounding box: 72×94×151 Å

pLDDT: mean 79.75, std 14.83, range [26.27, 97.88]

Sequence (424 aa):
MKGLRFFLFLTLLVLLLVEGSSQEPGQIIIGQGPVTVTFLEDSPDIPAIRTLLSRAMTRTGVAYADHSGPQFLVHTLISEVYLKDIDINGQPMIAAELTVSFSIQDRKGELTFGSVSIPVRESGETKQVLLRQAARQLQNKSREIEELIREARSNITTYYQEHCDEVLNLARRYLSMEQEEECLRLTGQIPSGVPCFEEASALMTKAWSARLERQCATWVKEARILADQGAYDAAYEKAMLLPANSQCREEVQVVLDFIAHEACEKYLLQAESFFARKDLDRCVDALASLETVSEDCARRKARLEKQMTAQLDEASRRQWAFRQQQYQDQIALQQAEMDRADRRLDMEGRQAAYDQDFRMKKLDTDAEVRAKELAIAPELEKYRSRVAIARSRDTSQLEMTRVRETRKAYQSLFQTVSQVHGGH

Foldseek 3Di:
DVVVVVVVVVVVVVVVPPPPPPPQQFQQAEEADDAEEPPDPPRDPQVLLVVLLVVLCVVLVHDDDPDDDHQKHWYKYKYWPDWDWDDDPNATKIWTWIKIKIWIAGPVNPDTLFMDIDIDTDMGNDPVVRVNVRSVVCSVVSVVVNVRVVSSSVSLQVVCQVCVVVLLVVLVVCVVVLNLVSNLVSLVSRDSRYPCVVVSVVSNVVSVLSVLVVVLVVLLVVLVVCLVVVNLVVSLVSLVVRPCPHPCVVSSVVSLLVSLVSLLVVLLVQLVVCLVVVVLLSNLVSLLSNPPRDPVSVVVSVVSVVVSLVPDDPVSNVVNVVSNVVSVVVVVVVVVVVVVVVVVVVVVVVVVVVVVVVVVVVVVVVVVVVVVVVVCVVVVVVVVVVVVVVVVVVVVVVVVVVVVVVVVVVVVVVVVVCVVPVPD

Secondary structure (DSSP, 8-state):
--HHHHHHHHHHHHHTS---------PPPEEEEEEEETT-SS----HHHHHHHHHHHHHTTPPP-TTT--SEEEEEEEEEEEEEEEEETTEEEEEEEEEEEEEEEETTSS-EEEEEEEEEEEEESSHHHHHHHHHHHGGGGHHHHHHHHHHHHHHHHHHHHHHHHHHHHHHHHHHHTT-HHHHHHHHTTS-TTSTTHHHHHHHHHHHHHHHHHHHHHHHHHHHHHHHHTT-HHHHHHHHHTS-TTSTTHHHHHHHHHHHHHHHHHHHHHHHHHHHHTT-HHHHHHHHHTTTTS-HHHHHHHHHHHHHHHHH--HHHHHHHHHHHHHHHHHHHHHHHHHHHHHHHHHHHHHHHHHHHHHHHHHHHHHHHHHHHHHHHHHHHHHHHHHHHHHHHHHHHHHHHHHHHHHHHHHHHHHHHHHHHHS--